Protein 3TVA (pdb70)

CATH classification: 3.20.20.150

Organism: Planctopirus limnophila (strain ATCC 43296 / DSM 3776 / IFAM 1008 / Mu 290) (NCBI:txid521674)

Nearest PDB structures (foldseek):
  3tva-assembly1_A  TM=1.004E+00  e=5.863E-58  Planctopirus limnophila DSM 3776
  3tva-assembly2_B  TM=9.763E-01  e=8.545E-51  Planctopirus limnophila DSM 3776
  5hmq-assembly1_C  TM=7.132E-01  e=3.255E-12  Pseudomonas putida KT2440
  5hmq-assembly3_D  TM=6.972E-01  e=6.601E-12  Pseudomonas putida KT2440
  3dx5-assembly1_A  TM=7.012E-01  e=5.531E-12  Bacillus anthracis

Foldseek 3Di:
DFAQAEAEEECPDDQGHHVVLRLVLPGQEYEYEAHDPVCLDLVNLLVVLVVCVVSNHYHAEYEYFDPQQDVPWLVSNQQTFALQHDVCNVVRLVCLSSLVSCLSNVHQEYEYARHDQDDCVDPSNVVSLVSVLVSQVSNVVSNHAYAHEDALDQLVVVVVSCVSNDDPRYAHAQEQQSCQQLRDQRLVSCVSRVVRHDHYEQWAWAHDPPVCHNPGTTGTDQGPPYDNDLSNVLSCVVSPRGDYHYYYDGDSVCVPVRSVSVSVVCVVVVVSCCVRVVD/DPAFAQAEEEAELVGPATDDLVLCLVVPRAEYEYEQHDPVQQDLVSLVVSLVSQVVSNYYHAEYEADDPQQDVPWLVSNQQGFALLHPVCNVVSLVSLSSLVSCLSNVHQEYEGARHDQDQPPDPSNVVSLVSVLVSQVSNVVSNHAYAHEDALDQLVRVVVSCVSSPDPRYAHAYEQQSCFQLRDQRLVSCVSRVVRHDHYEQWAWEHDPPVCHNPGTTGTDQGPPYDNDLSNVLSCVVSPRRDYHYYDDSSVSVVVVCVVVVVSCCVRVVD

Secondary structure (DSSP, 8-state):
--S-EEEEEESSSSSSBPHHHHHHTT-SEEEEEPPPGGG-SHHHHHHHHHHHHHTT-EEEEEE---TT---SSHHHHHHHSSS-STTTHHHHHH--HHHHHHHHHT-SEEEE----PPPTTSHHHHHHHHHHHHHHHHHHTTT-EEEEEP-SS-HHHHHHHHHHH--TTEEEEE-TT---S--S-HHHHHHHHGGGEEEEEE-EEEPPPGGGBTTB--EEESTTSSS---HHHHHHHHTT--S-EEE----TTSHHHHHHHHHHHHHHHHHHHHHHT--/-PPSS-EEEEE-SSS-SS--HHHHHHTT--EEEEPPPPGGG-SHHHHHHHHHHHHHTT-EEEEEE---TT---SSHHHHHHHSSS-STTTHHHHHH--HHHHHHHHHT-SEEEE----PPPTTSHHHHHHHHHHHHHHHHHHHTT-EEEEEP-SS-HHHHHHHHHHH--TTEEEEE-TT---S--S-HHHHHHHHGGGEEEEEE-EEEPPPGGGTTTS--EEE-TTSSS---HHHHHHHHHT--S-EEE----HHHHHHHHHHHHHHHHHH--

Structure (mmCIF, N/CA/C/O backbone):
data_3TVA
#
_entry.id   3TVA
#
_cell.length_a   105.324
_cell.length_b   105.324
_cell.length_c   178.936
_cell.angle_alpha   90.00
_cell.angle_beta   90.00
_cell.angle_gamma   90.00
#
_symmetry.space_group_name_H-M   'P 41 2 2'
#
loop_
_entity.id
_entity.type
_entity.pdbx_description
1 polymer 'Xylose isomerase domain protein TIM barrel'
2 non-polymer 'MAGNESIUM ION'
3 non-polymer GLYCEROL
4 non-polymer 'CHLORIDE ION'
5 water water
#
loop_
_atom_site.group_PDB
_atom_site.id
_atom_site.type_symbol
_atom_site.label_atom_id
_atom_site.label_alt_id
_atom_site.label_comp_id
_atom_site.label_asym_id
_atom_site.label_entity_id
_atom_site.label_seq_id
_atom_site.pdbx_PDB_ins_code
_atom_site.Cartn_x
_atom_site.Cartn_y
_atom_site.Cartn_z
_atom_site.occupancy
_atom_site.B_iso_or_equiv
_atom_site.auth_seq_id
_atom_site.auth_comp_id
_atom_site.auth_asym_id
_atom_site.auth_atom_id
_atom_site.pdbx_PDB_model_num
ATOM 1 N N . PRO A 1 9 ? 12.536 63.117 -10.861 1.00 54.93 6 PRO A N 1
ATOM 2 C CA . PRO A 1 9 ? 11.163 63.131 -11.385 1.00 52.42 6 PRO A CA 1
ATOM 3 C C . PRO A 1 9 ? 10.803 61.805 -12.037 1.00 42.04 6 PRO A C 1
ATOM 4 O O . PRO A 1 9 ? 11.605 61.240 -12.777 1.00 39.16 6 PRO A O 1
ATOM 8 N N . TYR A 1 10 ? 9.603 61.317 -11.750 1.00 35.41 7 TYR A N 1
ATOM 9 C CA . TYR A 1 10 ? 9.165 60.021 -12.240 1.00 29.33 7 TYR A CA 1
ATOM 10 C C . TYR A 1 10 ? 8.833 60.116 -13.700 1.00 23.06 7 TYR A C 1
ATOM 11 O O . TYR A 1 10 ? 8.355 61.158 -14.166 1.00 25.13 7 TYR A O 1
ATOM 20 N N . TRP A 1 11 ? 9.037 59.011 -14.406 1.00 21.70 8 TRP A N 1
ATOM 21 C CA . TRP A 1 11 ? 8.533 58.864 -15.767 1.00 21.32 8 TRP A CA 1
ATOM 22 C C . TRP A 1 11 ? 8.884 60.028 -16.703 1.00 21.73 8 TRP A C 1
ATOM 23 O O . TRP A 1 11 ? 8.004 60.540 -17.383 1.00 21.48 8 TRP A O 1
ATOM 34 N N . PRO A 1 12 ? 10.169 60.441 -16.753 1.00 21.38 9 PRO A N 1
ATOM 35 C CA . PRO A 1 12 ? 10.471 61.445 -17.784 1.00 24.86 9 PRO A CA 1
ATOM 36 C C . PRO A 1 12 ? 10.157 60.832 -19.142 1.00 23.86 9 PRO A C 1
ATOM 37 O O . PRO A 1 12 ? 10.348 59.635 -19.323 1.00 22.37 9 PRO A O 1
ATOM 41 N N . ILE A 1 13 ? 9.596 61.612 -20.049 1.00 23.09 10 ILE A N 1
ATOM 42 C CA . ILE A 1 13 ? 9.252 61.083 -21.362 1.00 28.87 10 ILE A CA 1
ATOM 43 C C . ILE A 1 13 ? 10.472 61.081 -22.291 1.00 34.99 10 ILE A C 1
ATOM 44 O O . ILE A 1 13 ? 11.372 61.912 -22.158 1.00 39.48 10 ILE A O 1
ATOM 49 N N . GLY A 1 14 ? 10.514 60.134 -23.218 1.00 29.85 11 GLY A N 1
ATOM 50 C CA . GLY A 1 14 ? 11.636 60.050 -24.122 1.00 26.39 11 GLY A CA 1
ATOM 51 C C . GLY A 1 14 ? 11.142 59.611 -25.472 1.00 25.13 11 GLY A C 1
ATOM 52 O O . GLY A 1 14 ? 9.967 59.264 -25.636 1.00 22.16 11 GLY A O 1
ATOM 53 N N . VAL A 1 15 ? 12.017 59.706 -26.464 1.00 23.10 12 VAL A N 1
ATOM 54 C CA . VAL A 1 15 ? 11.713 59.162 -27.774 1.00 19.37 12 VAL A CA 1
ATOM 55 C C . VAL A 1 15 ? 12.886 58.313 -28.229 1.00 22.05 12 VAL A C 1
ATOM 56 O O . VAL A 1 15 ? 14.027 58.508 -27.796 1.00 19.12 12 VAL A O 1
ATOM 60 N N . PHE A 1 16 ? 12.592 57.346 -29.085 1.00 22.50 13 PHE A N 1
ATOM 61 C CA . PHE A 1 16 ? 13.613 56.457 -29.588 1.00 24.04 13 PHE A CA 1
ATOM 62 C C . PHE A 1 16 ? 14.195 57.140 -30.824 1.00 24.65 13 PHE A C 1
ATOM 63 O O . PHE A 1 16 ? 13.467 57.472 -31.748 1.00 28.58 13 PHE A O 1
ATOM 71 N N A THR A 1 17 ? 15.505 57.352 -30.829 0.64 25.47 14 THR A N 1
ATOM 72 N N B THR A 1 17 ? 15.516 57.321 -30.823 0.36 25.65 14 THR A N 1
ATOM 73 C CA A THR A 1 17 ? 16.153 58.119 -31.884 0.64 28.31 14 THR A CA 1
ATOM 74 C CA B THR A 1 17 ? 16.227 58.176 -31.779 0.36 28.56 14 THR A CA 1
ATOM 75 C C A THR A 1 17 ? 17.212 57.311 -32.616 0.64 30.13 14 THR A C 1
ATOM 76 C C B THR A 1 17 ? 17.332 57.413 -32.537 0.36 29.55 14 THR A C 1
ATOM 77 O O A THR A 1 17 ? 17.606 56.231 -32.170 0.64 26.28 14 THR A O 1
ATOM 78 O O B THR A 1 17 ? 17.884 56.445 -32.020 0.36 27.99 14 THR A O 1
ATOM 85 N N . SER A 1 18 ? 17.628 57.830 -33.769 1.00 32.26 15 SER A N 1
ATOM 86 C CA . SER A 1 18 ? 18.712 57.244 -34.556 1.00 36.62 15 SER A CA 1
ATOM 87 C C . SER A 1 18 ? 19.694 58.346 -34.914 1.00 34.97 15 SER A C 1
ATOM 88 O O . SER A 1 18 ? 19.269 59.459 -35.205 1.00 40.63 15 SER A O 1
ATOM 91 N N . VAL A 1 19 ? 20.995 58.074 -34.838 1.00 34.92 16 VAL A N 1
ATOM 92 C CA . VAL A 1 19 ? 21.985 58.950 -35.482 1.00 38.66 16 VAL A CA 1
ATOM 93 C C . VAL A 1 19 ? 22.000 58.785 -37.010 1.00 44.61 16 VAL A C 1
ATOM 94 O O . VAL A 1 19 ? 21.828 59.747 -37.766 1.00 47.43 16 VAL A O 1
ATOM 98 N N . ASP A 1 20 ? 22.224 57.551 -37.451 1.00 46.40 17 ASP A N 1
ATOM 99 C CA . ASP A 1 20 ? 22.047 57.161 -38.850 1.00 53.70 17 ASP A CA 1
ATOM 100 C C . ASP A 1 20 ? 21.241 55.855 -38.966 1.00 56.81 17 ASP A C 1
ATOM 101 O O . ASP A 1 20 ? 20.108 55.854 -39.455 1.00 61.87 17 ASP A O 1
ATOM 106 N N . ALA A 1 21 ? 21.827 54.753 -38.496 1.00 51.28 18 ALA A N 1
ATOM 107 C CA . ALA A 1 21 ? 21.199 53.435 -38.584 1.00 45.61 18 ALA A CA 1
ATOM 108 C C . ALA A 1 21 ? 19.948 53.357 -37.721 1.00 37.09 18 ALA A C 1
ATOM 109 O O . ALA A 1 21 ? 19.823 54.090 -36.745 1.00 31.64 18 ALA A O 1
ATOM 111 N N . GLY A 1 22 ? 19.028 52.462 -38.073 1.00 37.09 19 GLY A N 1
ATOM 112 C CA . GLY A 1 22 ? 17.824 52.260 -37.278 1.00 34.15 19 GLY A CA 1
ATOM 113 C C . GLY A 1 22 ? 16.616 53.075 -37.729 1.00 34.00 19 GLY A C 1
ATOM 114 O O . GLY A 1 22 ? 16.695 53.878 -38.667 1.00 33.57 19 GLY A O 1
ATOM 115 N N . LEU A 1 23 ? 15.488 52.830 -37.065 1.00 33.97 20 LEU A N 1
ATOM 116 C CA . LEU A 1 23 ? 14.190 53.446 -37.386 1.00 37.34 20 LEU A CA 1
ATOM 117 C C . LEU A 1 23 ? 13.749 54.680 -36.548 1.00 42.03 20 LEU A C 1
ATOM 118 O O . LEU A 1 23 ? 12.604 55.143 -36.679 1.00 34.69 20 LEU A O 1
ATOM 123 N N . GLY A 1 24 ? 14.611 55.167 -35.651 1.00 41.43 21 GLY A N 1
ATOM 124 C CA . GLY A 1 24 ? 14.261 56.305 -34.801 1.00 39.19 21 GLY A CA 1
ATOM 125 C C . GLY A 1 24 ? 14.284 57.670 -35.491 1.00 36.55 21 GLY A C 1
ATOM 126 O O . GLY A 1 24 ? 14.867 57.817 -36.565 1.00 33.38 21 GLY A O 1
ATOM 127 N N . VAL A 1 25 ? 13.652 58.674 -34.882 1.00 33.78 22 VAL A N 1
ATOM 128 C CA . VAL A 1 25 ? 13.740 60.039 -35.403 1.00 36.46 22 VAL A CA 1
ATOM 129 C C . VAL A 1 25 ? 15.116 60.590 -35.098 1.00 38.44 22 VAL A C 1
ATOM 130 O O . VAL A 1 25 ? 15.796 60.094 -34.209 1.00 34.10 22 VAL A O 1
ATOM 134 N N . HIS A 1 26 ? 15.545 61.606 -35.834 1.00 42.03 23 HIS A N 1
ATOM 135 C CA . HIS A 1 26 ? 16.826 62.229 -35.522 1.00 43.70 23 HIS A CA 1
ATOM 136 C C . HIS A 1 26 ? 16.732 63.036 -34.225 1.00 41.22 23 HIS A C 1
ATOM 137 O O . HIS A 1 26 ? 15.637 63.392 -33.783 1.00 37.56 23 HIS A O 1
ATOM 144 N N . LEU A 1 27 ? 17.887 63.284 -33.610 1.00 43.13 24 LEU A N 1
ATOM 145 C CA . LEU A 1 27 ? 17.973 63.968 -32.318 1.00 42.43 24 LEU A CA 1
ATOM 146 C C . LEU A 1 27 ? 17.349 65.365 -32.356 1.00 37.86 24 LEU A C 1
ATOM 147 O O . LEU A 1 27 ? 16.771 65.838 -31.375 1.00 36.29 24 LEU A O 1
ATOM 152 N N . GLU A 1 28 ? 17.453 66.011 -33.504 1.00 35.55 25 GLU A N 1
ATOM 153 C CA . GLU A 1 28 ? 16.900 67.347 -33.684 1.00 39.10 25 GLU A CA 1
ATOM 154 C C . GLU A 1 28 ? 15.385 67.371 -33.443 1.00 37.80 25 GLU A C 1
ATOM 155 O O . GLU A 1 28 ? 14.826 68.369 -32.977 1.00 34.63 25 GLU A O 1
ATOM 161 N N . VAL A 1 29 ? 14.731 66.253 -33.736 1.00 36.69 26 VAL A N 1
ATOM 162 C CA . VAL A 1 29 ? 13.292 66.132 -33.525 1.00 38.05 26 VAL A CA 1
ATOM 163 C C . VAL A 1 29 ? 12.991 66.004 -32.021 1.00 36.70 26 VAL A C 1
ATOM 164 O O . VAL A 1 29 ? 12.075 66.650 -31.496 1.00 37.64 26 VAL A O 1
ATOM 168 N N . ALA A 1 30 ? 13.777 65.186 -31.329 1.00 31.05 27 ALA A N 1
ATOM 169 C CA . ALA A 1 30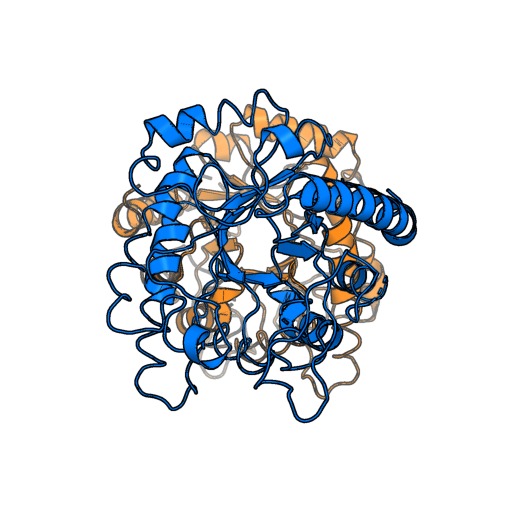 ? 13.662 65.069 -29.871 1.00 31.71 27 ALA A CA 1
ATOM 170 C C . ALA A 1 30 ? 13.805 66.442 -29.209 1.00 34.39 27 ALA A C 1
ATOM 171 O O . ALA A 1 30 ? 13.111 66.750 -28.241 1.00 32.08 27 ALA A O 1
ATOM 173 N N . GLN A 1 31 ? 14.697 67.265 -29.764 1.00 37.98 28 GLN A N 1
ATOM 174 C CA . GLN A 1 31 ? 14.943 68.621 -29.286 1.00 43.31 28 GLN A CA 1
ATOM 175 C C . GLN A 1 31 ? 13.739 69.533 -29.450 1.00 43.71 28 GLN A C 1
ATOM 176 O O . GLN A 1 31 ? 13.355 70.245 -28.509 1.00 45.28 28 GLN A O 1
ATOM 182 N N A ASP A 1 32 ? 13.177 69.520 -30.658 0.53 44.76 29 ASP A N 1
ATOM 183 N N B ASP A 1 32 ? 13.146 69.534 -30.643 0.47 44.83 29 ASP A N 1
ATOM 184 C CA A ASP A 1 32 ? 11.982 70.291 -30.985 0.53 47.49 29 ASP A CA 1
ATOM 185 C CA B ASP A 1 32 ? 11.969 70.364 -30.900 0.47 47.45 29 ASP A CA 1
ATOM 186 C C A ASP A 1 32 ? 10.847 69.960 -30.009 0.53 46.22 29 ASP A C 1
ATOM 187 C C B ASP A 1 32 ? 10.819 69.970 -29.977 0.47 46.22 29 ASP A C 1
ATOM 188 O O A ASP A 1 32 ? 10.169 70.850 -29.507 0.53 47.79 29 ASP A O 1
ATOM 189 O O B ASP A 1 32 ? 10.094 70.827 -29.482 0.47 47.80 29 ASP A O 1
ATOM 198 N N . LEU A 1 33 ? 10.665 68.671 -29.736 1.00 45.12 30 LEU A N 1
ATOM 199 C CA . LEU A 1 33 ? 9.623 68.194 -28.815 1.00 45.61 30 LEU A CA 1
ATOM 200 C C . LEU A 1 33 ? 9.963 68.443 -27.338 1.00 41.03 30 LEU A C 1
ATOM 201 O O . LEU A 1 33 ? 9.111 68.289 -26.464 1.00 36.14 30 LEU A O 1
ATOM 206 N N . LYS A 1 34 ? 11.218 68.805 -27.079 1.00 41.53 31 LYS A N 1
ATOM 207 C CA . LYS A 1 34 ? 11.689 69.156 -25.740 1.00 42.54 31 LYS A CA 1
ATOM 208 C C . LYS A 1 34 ? 11.682 68.010 -24.729 1.00 38.64 31 LYS A C 1
ATOM 209 O O . LYS A 1 34 ? 11.620 68.252 -23.522 1.00 37.33 31 LYS A O 1
ATOM 215 N N . VAL A 1 35 ? 11.772 66.771 -25.210 1.00 34.27 32 VAL A N 1
ATOM 216 C CA . VAL A 1 35 ? 11.889 65.629 -24.307 1.00 28.62 32 VAL A CA 1
ATOM 217 C C . VAL A 1 35 ? 13.266 65.618 -23.650 1.00 27.38 32 VAL A C 1
ATOM 218 O O . VAL A 1 35 ? 14.262 65.949 -24.289 1.00 28.29 32 VAL A O 1
ATOM 222 N N . PRO A 1 36 ? 13.313 65.311 -22.344 1.00 26.35 33 PRO A N 1
ATOM 223 C CA . PRO A 1 36 ? 14.554 65.238 -21.561 1.00 27.38 33 PRO A CA 1
ATOM 224 C C . PRO A 1 36 ? 15.462 64.019 -21.838 1.00 26.23 33 PRO A C 1
ATOM 225 O O . PRO A 1 36 ? 16.648 64.076 -21.513 1.00 23.49 33 PRO A O 1
ATOM 229 N N . THR A 1 37 ? 14.912 62.926 -22.361 1.00 23.03 34 THR A N 1
ATOM 230 C CA . THR A 1 37 ? 15.676 61.681 -22.488 1.00 24.70 34 THR A CA 1
ATOM 231 C C . THR A 1 37 ? 15.415 61.020 -23.829 1.00 23.79 34 THR A C 1
ATOM 232 O O . THR A 1 37 ? 14.371 61.238 -24.439 1.00 20.33 34 THR A O 1
ATOM 236 N N . VAL A 1 38 ? 16.374 60.219 -24.284 1.00 20.88 35 VAL A N 1
ATOM 237 C CA . VAL A 1 38 ? 16.182 59.406 -25.475 1.00 16.38 35 VAL A CA 1
ATOM 238 C C . VAL A 1 38 ? 16.830 58.038 -25.288 1.00 17.36 35 VAL A C 1
ATOM 239 O O . VAL A 1 38 ? 17.746 57.868 -24.483 1.00 21.21 35 VAL A O 1
ATOM 243 N N . GLN A 1 39 ? 16.348 57.070 -26.054 1.00 16.59 36 GLN A N 1
ATOM 244 C CA . GLN A 1 39 ? 17.111 55.870 -26.340 1.00 19.20 36 GLN A CA 1
ATOM 245 C C . GLN A 1 39 ? 17.608 56.046 -27.760 1.00 21.53 36 GLN A C 1
ATOM 246 O O . GLN A 1 39 ? 16.975 56.713 -28.567 1.00 23.94 36 GLN A O 1
ATOM 252 N N . VAL A 1 40 ? 18.767 55.485 -28.057 1.00 16.19 37 VAL A N 1
ATOM 253 C CA . VAL A 1 40 ? 19.388 55.722 -29.346 1.00 20.26 37 VAL A CA 1
ATOM 254 C C . VAL A 1 40 ? 19.752 54.413 -30.025 1.00 25.23 37 VAL A C 1
ATOM 255 O O . VAL A 1 40 ? 20.396 53.548 -29.420 1.00 23.00 37 VAL A O 1
ATOM 259 N N . HIS A 1 41 ? 19.369 54.269 -31.286 1.00 20.12 38 HIS A N 1
ATOM 260 C CA . HIS A 1 41 ? 19.897 53.171 -32.061 1.00 21.23 38 HIS A CA 1
ATOM 261 C C . HIS A 1 41 ? 21.390 53.432 -32.326 1.00 23.41 38 HIS A C 1
ATOM 262 O O . HIS A 1 41 ? 21.769 54.527 -32.727 1.00 26.39 38 HIS A O 1
ATOM 269 N N . ALA A 1 42 ? 22.238 52.438 -32.084 1.00 23.17 39 ALA A N 1
ATOM 270 C CA . ALA A 1 42 ? 23.678 52.625 -32.273 1.00 22.78 39 ALA A CA 1
ATOM 271 C C . ALA A 1 42 ? 23.986 52.985 -33.723 1.00 18.90 39 ALA A C 1
ATOM 272 O O . ALA A 1 42 ? 23.357 52.480 -34.644 1.00 18.81 39 ALA A O 1
ATOM 274 N N . PRO A 1 43 ? 24.958 53.872 -33.919 1.00 20.67 40 PRO A N 1
ATOM 275 C CA . PRO A 1 43 ? 25.337 54.306 -35.264 1.00 22.97 40 PRO A CA 1
ATOM 276 C C . PRO A 1 43 ? 25.970 53.174 -36.049 1.00 21.78 40 PRO A C 1
ATOM 277 O O . PRO A 1 43 ? 26.324 52.132 -35.475 1.00 21.41 40 PRO A O 1
ATOM 281 N N . HIS A 1 44 ? 26.069 53.370 -37.359 1.00 23.18 41 HIS A N 1
ATOM 282 C CA . HIS A 1 44 ? 26.772 52.443 -38.239 1.00 29.17 41 HIS A CA 1
ATOM 283 C C . HIS A 1 44 ? 28.225 52.267 -37.798 1.00 28.25 41 HIS A C 1
ATOM 284 O O . HIS A 1 44 ? 28.777 53.139 -37.137 1.00 24.10 41 HIS A O 1
ATOM 291 N N . PRO A 1 45 ? 28.837 51.121 -38.139 1.00 34.87 42 PRO A N 1
ATOM 292 C CA . PRO A 1 45 ? 30.205 50.794 -37.715 1.00 35.67 42 PRO A CA 1
ATOM 293 C C . PRO A 1 45 ? 31.236 51.906 -37.936 1.00 35.77 42 PRO A C 1
ATOM 294 O O . PRO A 1 45 ? 32.059 52.152 -37.054 1.00 38.57 42 PRO A O 1
ATOM 298 N N A HIS A 1 46 ? 31.173 52.581 -39.080 0.54 35.99 43 HIS A N 1
ATOM 299 N N B HIS A 1 46 ? 31.184 52.580 -39.081 0.46 36.24 43 HIS A N 1
ATOM 300 C CA A HIS A 1 46 ? 32.160 53.606 -39.415 0.54 40.60 43 HIS A CA 1
ATOM 301 C CA B HIS A 1 46 ? 32.182 53.604 -39.392 0.46 39.85 43 HIS A CA 1
ATOM 302 C C A HIS A 1 46 ? 31.989 54.892 -38.604 0.54 38.58 43 HIS A C 1
ATOM 303 C C B HIS A 1 46 ? 32.003 54.882 -38.572 0.46 38.53 43 HIS A C 1
ATOM 304 O O A HIS A 1 46 ? 32.903 55.708 -38.522 0.54 40.31 43 HIS A O 1
ATOM 305 O O B HIS A 1 46 ? 32.926 55.682 -38.447 0.46 40.25 43 HIS A O 1
ATOM 318 N N . THR A 1 47 ? 30.804 55.075 -38.035 1.00 33.52 44 THR A N 1
ATOM 319 C CA . THR A 1 47 ? 30.503 56.220 -37.162 1.00 32.63 44 THR A CA 1
ATOM 320 C C . THR A 1 47 ? 30.598 55.928 -35.661 1.00 35.00 44 THR A C 1
ATOM 321 O O . THR A 1 47 ? 30.030 56.640 -34.838 1.00 36.94 44 THR A O 1
ATOM 325 N N . ARG A 1 48 ? 31.141 54.763 -35.344 1.00 30.26 45 ARG A N 1
ATOM 326 C CA . ARG A 1 48 ? 31.172 54.224 -33.990 1.00 28.20 45 ARG A CA 1
ATOM 327 C C . ARG A 1 48 ? 32.430 54.462 -33.136 1.00 29.69 45 ARG A C 1
ATOM 328 O O . ARG A 1 48 ? 32.578 53.838 -32.084 1.00 29.23 45 ARG A O 1
ATOM 336 N N . THR A 1 49 ? 33.380 55.268 -33.597 1.00 28.54 46 THR A N 1
ATOM 337 C CA . THR A 1 49 ? 34.632 55.400 -32.853 1.00 26.19 46 THR A CA 1
ATOM 338 C C . THR A 1 49 ? 34.491 56.243 -31.586 1.00 23.48 46 THR A C 1
ATOM 339 O O . THR A 1 49 ? 33.461 56.867 -31.353 1.00 20.07 46 THR A O 1
ATOM 343 N N . ARG A 1 50 ? 35.570 56.324 -30.816 1.00 20.11 47 ARG A N 1
ATOM 344 C CA . ARG A 1 50 ? 35.586 57.129 -29.613 1.00 26.91 47 ARG A CA 1
ATOM 345 C C . ARG A 1 50 ? 35.368 58.616 -29.931 1.00 23.62 47 ARG A C 1
ATOM 346 O O . ARG A 1 50 ? 34.690 59.323 -29.196 1.00 20.83 47 ARG A O 1
ATOM 354 N N . GLU A 1 51 ? 35.938 59.069 -31.041 1.00 21.46 48 GLU A N 1
ATOM 355 C CA . GLU A 1 51 ? 35.819 60.467 -31.443 1.00 28.69 48 GLU A CA 1
ATOM 356 C C . GLU A 1 51 ? 34.369 60.800 -31.809 1.00 25.50 48 GLU A C 1
ATOM 357 O O . GLU A 1 51 ? 33.888 61.887 -31.489 1.00 25.64 48 GLU A O 1
ATOM 363 N N . HIS A 1 52 ? 33.686 59.866 -32.479 1.00 19.63 49 HIS A N 1
ATOM 364 C CA . HIS A 1 52 ? 32.249 59.993 -32.744 1.00 18.61 49 HIS A CA 1
ATOM 365 C C . HIS A 1 52 ? 31.403 59.955 -31.471 1.00 20.25 49 HIS A C 1
ATOM 366 O O . HIS A 1 52 ? 30.390 60.645 -31.374 1.00 19.19 49 HIS A O 1
ATOM 373 N N . ALA A 1 53 ? 31.804 59.136 -30.504 1.00 18.08 50 ALA A N 1
ATOM 374 C CA . ALA A 1 53 ? 31.032 59.025 -29.277 1.00 21.66 50 ALA A CA 1
ATOM 375 C C . ALA A 1 53 ? 31.112 60.338 -28.522 1.00 22.16 50 ALA A C 1
ATOM 376 O O . ALA A 1 53 ? 30.130 60.794 -27.932 1.00 25.00 50 ALA A O 1
ATOM 378 N N . GLN A 1 54 ? 32.289 60.941 -28.537 1.00 18.43 51 GLN A N 1
ATOM 379 C CA . GLN A 1 54 ? 32.491 62.178 -27.797 1.00 26.03 51 GLN A CA 1
ATOM 380 C C . GLN A 1 54 ? 31.729 63.334 -28.443 1.00 22.44 51 GLN A C 1
ATOM 381 O O . GLN A 1 54 ? 31.179 64.177 -27.746 1.00 20.69 51 GLN A O 1
ATOM 387 N N . ALA A 1 55 ? 31.683 63.357 -29.773 1.00 18.39 52 ALA A N 1
ATOM 388 C CA . ALA A 1 55 ? 30.884 64.354 -30.476 1.00 20.41 52 ALA A CA 1
ATOM 389 C C . ALA A 1 55 ? 29.393 64.158 -30.165 1.00 20.68 52 ALA A C 1
ATOM 390 O O . ALA A 1 55 ? 28.673 65.125 -29.932 1.00 21.15 52 ALA A O 1
ATOM 392 N N . PHE A 1 56 ? 28.934 62.913 -30.153 1.00 17.97 53 PHE A N 1
ATOM 393 C CA . PHE A 1 56 ? 27.514 62.653 -29.907 1.00 20.38 53 PHE A CA 1
ATOM 394 C C . PHE A 1 56 ? 27.102 63.031 -28.468 1.00 21.01 53 PHE A C 1
ATOM 395 O O . PHE A 1 56 ? 26.026 63.610 -28.248 1.00 23.78 53 PHE A O 1
ATOM 403 N N A ARG A 1 57 ? 27.967 62.697 -27.514 0.49 20.31 54 ARG A N 1
ATOM 404 N N B ARG A 1 57 ? 27.944 62.714 -27.491 0.51 20.35 54 ARG A N 1
ATOM 405 C CA A ARG A 1 57 ? 27.788 63.082 -26.116 0.49 20.68 54 ARG A CA 1
ATOM 406 C CA B ARG A 1 57 ? 27.659 63.114 -26.111 0.51 19.81 54 ARG A CA 1
ATOM 407 C C A ARG A 1 57 ? 27.686 64.603 -26.006 0.49 19.70 54 ARG A C 1
ATOM 408 C C B ARG A 1 57 ? 27.676 64.640 -25.980 0.51 19.30 54 ARG A C 1
ATOM 409 O O A ARG A 1 57 ? 26.792 65.124 -25.343 0.49 19.92 54 ARG A O 1
ATOM 410 O O B ARG A 1 57 ? 26.846 65.209 -25.277 0.51 20.18 54 ARG A O 1
ATOM 425 N N . ALA A 1 58 ? 28.603 65.306 -26.669 1.00 17.78 55 ALA A N 1
ATOM 426 C CA . ALA A 1 58 ? 28.602 66.776 -26.683 1.00 20.07 55 ALA A CA 1
ATOM 427 C C . ALA A 1 58 ? 27.311 67.366 -27.284 1.00 23.20 55 ALA A C 1
ATOM 428 O O . ALA A 1 58 ? 26.783 68.375 -26.802 1.00 24.55 55 ALA A O 1
ATOM 430 N N . LYS A 1 59 ? 26.798 66.726 -28.329 1.00 23.86 56 LYS A N 1
ATOM 431 C CA . LYS A 1 59 ? 25.566 67.172 -28.977 1.00 24.42 56 LYS A CA 1
ATOM 432 C C . LYS A 1 59 ? 24.347 66.996 -28.046 1.00 22.39 56 LYS A C 1
ATOM 433 O O . LYS A 1 59 ? 23.518 67.903 -27.913 1.00 22.10 56 LYS A O 1
ATOM 439 N N . CYS A 1 60 ? 24.239 65.831 -27.405 1.00 18.02 57 CYS A N 1
ATOM 440 C CA . CYS A 1 60 ? 23.166 65.591 -26.438 1.00 18.17 57 CYS A CA 1
ATOM 441 C C . CYS A 1 60 ? 23.259 66.535 -25.239 1.00 25.25 57 CYS A C 1
ATOM 442 O O . CYS A 1 60 ? 22.245 67.015 -24.750 1.00 30.15 57 CYS A O 1
ATOM 445 N N A ASP A 1 61 ? 24.481 66.795 -24.781 0.46 23.48 58 ASP A N 1
ATOM 446 N N B ASP A 1 61 ? 24.474 66.781 -24.761 0.54 23.27 58 ASP A N 1
ATOM 447 C CA A ASP A 1 61 ? 24.726 67.706 -23.666 0.46 26.93 58 ASP A CA 1
ATOM 448 C CA B ASP A 1 61 ? 24.672 67.701 -23.651 0.54 26.67 58 ASP A CA 1
ATOM 449 C C A ASP A 1 61 ? 24.216 69.113 -23.990 0.46 30.97 58 ASP A C 1
ATOM 450 C C B ASP A 1 61 ? 24.145 69.095 -24.016 0.54 31.09 58 ASP A C 1
ATOM 451 O O A ASP A 1 61 ? 23.533 69.742 -23.179 0.46 32.80 58 ASP A O 1
ATOM 452 O O B ASP A 1 61 ? 23.373 69.692 -23.262 0.54 32.46 58 ASP A O 1
ATOM 461 N N . ALA A 1 62 ? 24.543 69.598 -25.183 1.00 29.83 59 ALA A N 1
ATOM 462 C CA . ALA A 1 62 ? 24.107 70.929 -25.622 1.00 32.76 59 ALA A CA 1
ATOM 463 C C . ALA A 1 62 ? 22.590 70.986 -25.777 1.00 32.93 59 ALA A C 1
ATOM 464 O O . ALA A 1 62 ? 21.979 72.037 -25.593 1.00 36.11 59 ALA A O 1
ATOM 466 N N . ALA A 1 63 ? 21.988 69.848 -26.107 1.00 27.45 60 ALA A N 1
ATOM 467 C CA . ALA A 1 63 ? 20.542 69.788 -26.305 1.00 32.11 60 ALA A CA 1
ATOM 468 C C . ALA A 1 63 ? 19.748 69.572 -25.001 1.00 30.57 60 ALA A C 1
ATOM 469 O O . ALA A 1 63 ? 18.522 69.580 -25.016 1.00 35.83 60 ALA A O 1
ATOM 471 N N . GLY A 1 64 ? 20.439 69.375 -23.883 1.00 27.67 61 GLY A N 1
ATOM 472 C CA . GLY A 1 64 ? 19.769 69.050 -22.631 1.00 27.49 61 GLY A CA 1
ATOM 473 C C . GLY A 1 64 ? 19.154 67.650 -22.606 1.00 31.05 61 GLY A C 1
ATOM 474 O O . GLY A 1 64 ? 18.140 67.414 -21.948 1.00 32.56 61 GLY A O 1
ATOM 475 N N . ILE A 1 65 ? 19.765 66.708 -23.315 1.00 22.96 62 ILE A N 1
ATOM 476 C CA . ILE A 1 65 ? 19.171 65.387 -23.447 1.00 25.18 62 ILE A CA 1
ATOM 477 C C . ILE A 1 65 ? 20.047 64.290 -22.854 1.00 27.66 62 ILE A C 1
ATOM 478 O O . ILE A 1 65 ? 21.241 64.191 -23.168 1.00 25.18 62 ILE A O 1
ATOM 483 N N . GLN A 1 66 ? 19.431 63.448 -22.028 1.00 24.46 63 GLN A N 1
ATOM 484 C CA . GLN A 1 66 ? 20.110 62.295 -21.444 1.00 25.00 63 GLN A CA 1
ATOM 485 C C . GLN A 1 66 ? 19.840 61.016 -22.251 1.00 23.11 63 GLN A C 1
ATOM 486 O O . GLN A 1 66 ? 18.695 60.708 -22.574 1.00 24.72 63 GLN A O 1
ATOM 492 N N . VAL A 1 67 ? 20.899 60.271 -22.562 1.00 17.12 64 VAL A N 1
ATOM 493 C CA . VAL A 1 67 ? 20.791 59.024 -23.317 1.00 16.52 64 VAL A CA 1
ATOM 494 C C . VAL A 1 67 ? 20.704 57.855 -22.345 1.00 18.85 64 VAL A C 1
ATOM 495 O O . VAL A 1 67 ? 21.627 57.619 -21.580 1.00 19.37 64 VAL A O 1
ATOM 499 N N . THR A 1 68 ? 19.541 57.216 -22.296 1.00 21.31 65 THR A N 1
ATOM 500 C CA . THR A 1 68 ? 19.268 56.122 -21.365 1.00 20.76 65 THR A CA 1
ATOM 501 C C . THR A 1 68 ? 19.671 54.701 -21.798 1.00 21.62 65 THR A C 1
ATOM 502 O O . THR A 1 68 ? 20.080 53.896 -20.980 1.00 18.92 65 THR A O 1
ATOM 506 N N . VAL A 1 69 ? 19.509 54.390 -23.079 1.00 19.42 66 VAL A N 1
ATOM 507 C CA . VAL A 1 69 ? 19.869 53.081 -23.608 1.00 16.26 66 VAL A CA 1
ATOM 508 C C . VAL A 1 69 ? 20.374 53.256 -25.039 1.00 18.17 66 VAL A C 1
ATOM 509 O O . VAL A 1 69 ? 19.848 54.076 -25.798 1.00 18.32 66 VAL A O 1
ATOM 513 N N . ILE A 1 70 ? 21.400 52.494 -25.411 1.00 16.59 67 ILE A N 1
ATOM 514 C CA . ILE A 1 70 ? 21.819 52.437 -26.806 1.00 15.91 67 ILE A CA 1
ATOM 515 C C . ILE A 1 70 ? 21.521 51.051 -27.389 1.00 15.49 67 ILE A C 1
ATOM 516 O O . ILE A 1 70 ? 21.975 50.042 -26.864 1.00 16.55 67 ILE A O 1
ATOM 521 N N . PHE A 1 71 ? 20.747 51.005 -28.467 1.00 15.09 68 PHE A N 1
ATOM 522 C CA . PHE A 1 71 ? 20.239 49.740 -28.994 1.00 19.26 68 PHE A CA 1
ATOM 523 C C . PHE A 1 71 ? 21.093 49.186 -30.121 1.00 22.94 68 PHE A C 1
ATOM 524 O O . PHE A 1 71 ? 21.511 49.921 -31.006 1.00 27.56 68 PHE A O 1
ATOM 532 N N . GLY A 1 72 ? 21.355 47.886 -30.087 1.00 22.25 69 GLY A N 1
ATOM 533 C CA . GLY A 1 72 ? 22.000 47.234 -31.210 1.00 21.91 69 GLY A CA 1
ATOM 534 C C . GLY A 1 72 ? 21.042 46.961 -32.357 1.00 27.95 69 GLY A C 1
ATOM 535 O O . GLY A 1 72 ? 19.839 46.819 -32.167 1.00 30.65 69 GLY A O 1
ATOM 536 N N . GLY A 1 73 ? 21.592 46.899 -33.558 1.00 33.15 70 GLY A N 1
ATOM 537 C CA . GLY A 1 73 ? 20.872 46.486 -34.751 1.00 29.08 70 GLY A CA 1
ATOM 538 C C . GLY A 1 73 ? 21.979 46.155 -35.731 1.00 28.82 70 GLY A C 1
ATOM 539 O O . GLY A 1 73 ? 23.081 46.699 -35.614 1.00 27.55 70 GLY A O 1
ATOM 540 N N . PHE A 1 74 ? 21.711 45.283 -36.697 1.00 26.48 71 PHE A N 1
ATOM 541 C CA . PHE A 1 74 ? 22.800 44.708 -37.475 1.00 25.61 71 PHE A CA 1
ATOM 542 C C . PHE A 1 74 ? 22.417 44.557 -38.925 1.00 26.29 71 PHE A C 1
ATOM 543 O O . PHE A 1 74 ? 21.233 44.467 -39.255 1.00 23.87 71 PHE A O 1
ATOM 551 N N A ASP A 1 75 ? 23.420 44.535 -39.793 0.56 29.26 72 ASP A N 1
ATOM 552 N N B ASP A 1 75 ? 23.428 44.521 -39.789 0.44 29.23 72 ASP A N 1
ATOM 553 C CA A ASP A 1 75 ? 23.198 44.290 -41.211 0.56 30.89 72 ASP A CA 1
ATOM 554 C CA B ASP A 1 75 ? 23.237 44.254 -41.213 0.44 31.49 72 ASP A CA 1
ATOM 555 C C A ASP A 1 75 ? 22.670 42.872 -41.409 0.56 28.75 72 ASP A C 1
ATOM 556 C C B ASP A 1 75 ? 22.660 42.857 -41.398 0.44 28.83 72 ASP A C 1
ATOM 557 O O A ASP A 1 75 ? 23.055 41.942 -40.685 0.56 28.66 72 ASP A O 1
ATOM 558 O O B ASP A 1 75 ? 23.009 41.924 -40.663 0.44 28.49 72 ASP A O 1
ATOM 567 N N . GLY A 1 76 ? 21.767 42.721 -42.370 1.00 26.43 73 GLY A N 1
ATOM 568 C CA . GLY A 1 76 ? 21.189 41.431 -42.699 1.00 28.35 73 GLY A CA 1
ATOM 569 C C . GLY A 1 76 ? 19.979 41.061 -41.857 1.00 29.24 73 GLY A C 1
ATOM 570 O O . GLY A 1 76 ? 19.435 39.973 -42.003 1.00 29.93 73 GLY A O 1
ATOM 571 N N . GLU A 1 77 ? 19.558 41.952 -40.966 1.00 24.82 74 GLU A N 1
ATOM 572 C CA . GLU A 1 77 ? 18.355 41.689 -40.176 1.00 25.63 74 GLU A CA 1
ATOM 573 C C . GLU A 1 77 ? 17.114 42.073 -40.975 1.00 30.13 74 GLU A C 1
ATOM 574 O O . GLU A 1 77 ? 17.019 43.187 -41.492 1.00 29.28 74 GLU A O 1
ATOM 580 N N . SER A 1 78 ? 16.165 41.152 -41.094 1.00 26.19 75 SER A N 1
ATOM 581 C CA . SER A 1 78 ? 14.927 41.494 -41.778 1.00 27.58 75 SER A CA 1
ATOM 582 C C . SER A 1 78 ? 13.680 41.097 -40.998 1.00 26.60 75 SER A C 1
ATOM 583 O O . SER A 1 78 ? 13.524 39.949 -40.588 1.00 26.20 75 SER A O 1
ATOM 586 N N . TYR A 1 79 ? 12.802 42.075 -40.816 1.00 27.42 76 TYR A N 1
ATOM 587 C CA . TYR A 1 79 ? 11.499 41.925 -40.163 1.00 28.68 76 TYR A CA 1
ATOM 588 C C . TYR A 1 79 ? 10.334 41.655 -41.141 1.00 30.58 76 TYR A C 1
ATOM 589 O O . TYR A 1 79 ? 9.166 41.825 -40.773 1.00 28.65 76 TYR A O 1
ATOM 598 N N . ALA A 1 80 ? 10.657 41.375 -42.406 1.00 28.00 77 ALA A N 1
ATOM 599 C CA . ALA A 1 80 ? 9.651 41.282 -43.475 1.00 28.40 77 ALA A CA 1
ATOM 600 C C . ALA A 1 80 ? 8.435 40.453 -43.099 1.00 29.86 77 ALA A C 1
ATOM 601 O O . ALA A 1 80 ? 7.306 40.824 -43.405 1.00 30.55 77 ALA A O 1
ATOM 603 N N . ASP A 1 81 ? 8.664 39.319 -42.454 1.00 26.05 78 ASP A N 1
ATOM 604 C CA . ASP A 1 81 ? 7.557 38.554 -41.909 1.00 28.15 78 ASP A CA 1
ATOM 605 C C . ASP A 1 81 ? 8.053 37.797 -40.689 1.00 27.50 78 ASP A C 1
ATOM 606 O O . ASP A 1 81 ? 9.241 37.891 -40.339 1.00 27.17 78 ASP A O 1
ATOM 611 N N . ILE A 1 82 ? 7.161 37.061 -40.032 1.00 26.18 79 ILE A N 1
ATOM 612 C CA . ILE A 1 82 ? 7.539 36.385 -38.786 1.00 22.53 79 ILE A CA 1
ATOM 613 C C . ILE A 1 82 ? 8.637 35.309 -38.979 1.00 27.26 79 ILE A C 1
ATOM 614 O O . ILE A 1 82 ? 9.640 35.333 -38.266 1.00 23.36 79 ILE A O 1
ATOM 619 N N . PRO A 1 83 ? 8.488 34.412 -39.978 1.00 28.52 80 PRO A N 1
ATOM 620 C CA . PRO A 1 83 ? 9.563 33.435 -40.221 1.00 26.84 80 PRO A CA 1
ATOM 621 C C . PRO A 1 83 ? 10.913 34.056 -40.598 1.00 26.96 80 PRO A C 1
ATOM 622 O O . PRO A 1 83 ? 11.949 33.499 -40.247 1.00 25.48 80 PRO A O 1
ATOM 626 N N . THR A 1 84 ? 10.903 35.173 -41.316 1.00 24.47 81 THR A N 1
ATOM 627 C CA . THR A 1 84 ? 12.149 35.803 -41.748 1.00 22.40 81 THR A CA 1
ATOM 628 C C . THR A 1 84 ? 12.843 36.422 -40.546 1.00 25.62 81 THR A C 1
ATOM 629 O O . THR A 1 84 ? 14.080 36.435 -40.455 1.00 23.48 81 THR A O 1
ATOM 633 N N . THR A 1 85 ? 12.035 36.936 -39.620 1.00 23.72 82 THR A N 1
ATOM 634 C CA . THR A 1 85 ? 12.564 37.498 -38.392 1.00 22.92 82 THR A CA 1
ATOM 635 C C . THR A 1 85 ? 13.315 36.415 -37.626 1.00 24.49 82 THR A C 1
ATOM 636 O O . THR A 1 85 ? 14.468 36.616 -37.232 1.00 21.71 82 THR A O 1
ATOM 640 N N . ALA A 1 86 ? 12.671 35.262 -37.436 1.00 20.96 83 ALA A N 1
ATOM 641 C CA . ALA A 1 86 ? 13.302 34.159 -36.709 1.00 23.28 83 ALA A CA 1
ATOM 642 C C . ALA A 1 86 ? 14.593 33.707 -37.394 1.00 26.13 83 ALA A C 1
ATOM 643 O O . ALA A 1 86 ? 15.574 33.351 -36.738 1.00 24.63 83 ALA A O 1
ATOM 645 N N A ARG A 1 87 ? 14.597 33.725 -38.721 0.46 24.84 84 ARG A N 1
ATOM 646 N N B ARG A 1 87 ? 14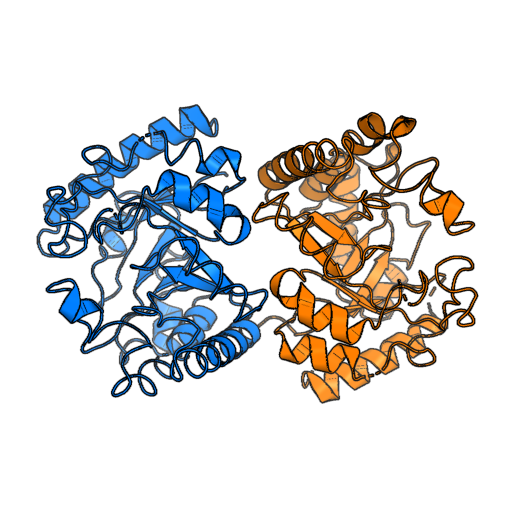.576 33.743 -38.720 0.54 24.72 84 ARG A N 1
ATOM 647 C CA A ARG A 1 87 ? 15.769 33.280 -39.466 0.46 24.94 84 ARG A CA 1
ATOM 648 C CA B ARG A 1 87 ? 15.705 33.303 -39.525 0.54 25.61 84 ARG A CA 1
ATOM 649 C C A ARG A 1 87 ? 16.902 34.314 -39.480 0.46 23.44 84 ARG A C 1
ATOM 650 C C B ARG A 1 87 ? 16.872 34.303 -39.510 0.54 23.73 84 ARG A C 1
ATOM 651 O O A ARG A 1 87 ? 18.072 33.948 -39.453 0.46 24.79 84 ARG A O 1
ATOM 652 O O B ARG A 1 87 ? 18.030 33.903 -39.497 0.54 24.75 84 ARG A O 1
ATOM 667 N N . THR A 1 88 ? 16.563 35.592 -39.617 1.00 21.84 85 THR A N 1
ATOM 668 C CA . THR A 1 88 ? 17.599 36.640 -39.722 1.00 22.49 85 THR A CA 1
ATOM 669 C C . THR A 1 88 ? 17.965 37.580 -38.561 1.00 20.78 85 THR A C 1
ATOM 670 O O . THR A 1 88 ? 18.919 38.353 -38.682 1.00 17.76 85 THR A O 1
ATOM 674 N N . VAL A 1 89 ? 17.239 37.537 -37.452 1.00 18.19 86 VAL A N 1
ATOM 675 C CA . VAL A 1 89 ? 17.351 38.638 -36.495 1.00 16.65 86 VAL A CA 1
ATOM 676 C C . VAL A 1 89 ? 18.062 38.190 -35.233 1.00 14.36 86 VAL A C 1
ATOM 677 O O . VAL A 1 89 ? 17.844 37.077 -34.756 1.00 18.14 86 VAL A O 1
ATOM 681 N N . GLY A 1 90 ? 18.932 39.049 -34.714 1.00 15.03 87 GLY A N 1
ATOM 682 C CA . GLY A 1 90 ? 19.520 38.848 -33.396 1.00 16.70 87 GLY A CA 1
ATOM 683 C C . GLY A 1 90 ? 20.797 38.027 -33.393 1.00 17.97 87 GLY A C 1
ATOM 684 O O . GLY A 1 90 ? 21.455 37.878 -34.424 1.00 19.84 87 GLY A O 1
ATOM 685 N N . LEU A 1 91 ? 21.145 37.494 -32.225 1.00 17.52 88 LEU A N 1
ATOM 686 C CA . LEU A 1 91 ? 22.356 36.692 -32.056 1.00 18.90 88 LEU A CA 1
ATOM 687 C C . LEU A 1 91 ? 22.077 35.241 -32.384 1.00 19.13 88 LEU A C 1
ATOM 688 O O . LEU A 1 91 ? 22.994 34.442 -32.563 1.00 22.60 88 LEU A O 1
ATOM 693 N N . VAL A 1 92 ? 20.801 34.903 -32.483 1.00 19.07 89 VAL A N 1
ATOM 694 C CA . VAL A 1 92 ? 20.405 33.505 -32.681 1.00 19.25 89 VAL A CA 1
ATOM 695 C C . VAL A 1 92 ? 20.876 32.851 -34.007 1.00 18.14 89 VAL A C 1
ATOM 696 O O . VAL A 1 92 ? 21.435 31.749 -33.980 1.00 19.76 89 VAL A O 1
ATOM 700 N N . PRO A 1 93 ? 20.675 33.521 -35.168 1.00 17.74 90 PRO A N 1
ATOM 701 C CA . PRO A 1 93 ? 21.157 32.913 -36.423 1.00 20.26 90 PRO A CA 1
ATOM 702 C C . PRO A 1 93 ? 22.661 32.615 -36.406 1.00 24.38 90 PRO A C 1
ATOM 703 O O . PRO A 1 93 ? 23.467 33.445 -35.973 1.00 20.95 90 PRO A O 1
ATOM 707 N N . LEU A 1 94 ? 23.031 31.436 -36.891 1.00 21.46 91 LEU A N 1
ATOM 708 C CA . LEU A 1 94 ? 24.388 30.944 -36.701 1.00 23.82 91 LEU A CA 1
ATOM 709 C C . LEU A 1 94 ? 25.418 31.631 -37.584 1.00 22.30 91 LEU A C 1
ATOM 710 O O . LEU A 1 94 ? 26.540 31.875 -37.152 1.00 20.10 91 LEU A O 1
ATOM 715 N N . GLU A 1 95 ? 25.045 31.917 -38.829 1.00 19.18 92 GLU A N 1
ATOM 716 C CA . GLU A 1 95 ? 25.971 32.506 -39.788 1.00 21.21 92 GLU A CA 1
ATOM 717 C C . GLU A 1 95 ? 26.526 33.849 -39.296 1.00 19.35 92 GLU A C 1
ATOM 718 O O . GLU A 1 95 ? 27.734 34.121 -39.375 1.00 20.69 92 GLU A O 1
ATOM 724 N N . THR A 1 96 ? 25.638 34.681 -38.778 1.00 16.71 93 THR A N 1
ATOM 725 C CA . THR A 1 96 ? 26.007 36.044 -38.397 1.00 20.02 93 THR A CA 1
ATOM 726 C C . THR A 1 96 ? 26.342 36.193 -36.904 1.00 17.19 93 THR A C 1
ATOM 727 O O . THR A 1 96 ? 26.647 37.285 -36.438 1.00 14.74 93 THR A O 1
ATOM 731 N N . ARG A 1 97 ? 26.288 35.095 -36.156 1.00 17.92 94 ARG A N 1
ATOM 732 C CA . ARG A 1 97 ? 26.402 35.191 -34.704 1.00 18.55 94 ARG A CA 1
ATOM 733 C C . ARG A 1 97 ? 27.724 35.814 -34.217 1.00 19.44 94 ARG A C 1
ATOM 734 O O . ARG A 1 97 ? 27.700 36.740 -33.408 1.00 18.46 94 ARG A O 1
ATOM 742 N N . ALA A 1 98 ? 28.866 35.296 -34.676 1.00 16.03 95 ALA A N 1
ATOM 743 C CA . ALA A 1 98 ? 30.152 35.834 -34.219 1.00 16.49 95 ALA A CA 1
ATOM 744 C C . ALA A 1 98 ? 30.258 37.331 -34.541 1.00 19.11 95 ALA A C 1
ATOM 745 O O . ALA A 1 98 ? 30.739 38.118 -33.726 1.00 18.62 95 ALA A O 1
ATOM 747 N N A SER A 1 99 ? 29.791 37.716 -35.725 0.57 18.10 96 SER A N 1
ATOM 748 N N B SER A 1 99 ? 29.798 37.702 -35.733 0.43 18.21 96 SER A N 1
ATOM 749 C CA A SER A 1 99 ? 29.867 39.109 -36.159 0.57 18.55 96 SER A CA 1
ATOM 750 C CA B SER A 1 99 ? 29.817 39.091 -36.181 0.43 18.46 96 SER A CA 1
ATOM 751 C C A SER A 1 99 ? 28.976 40.027 -35.319 0.57 16.92 96 SER A C 1
ATOM 752 C C B SER A 1 99 ? 29.006 39.987 -35.263 0.43 16.91 96 SER A C 1
ATOM 753 O O A SER A 1 99 ? 29.349 41.159 -35.009 0.57 16.77 96 SER A O 1
ATOM 754 O O B SER A 1 99 ? 29.458 41.055 -34.852 0.43 16.96 96 SER A O 1
ATOM 759 N N . ARG A 1 100 ? 27.798 39.545 -34.948 1.00 14.46 97 ARG A N 1
ATOM 760 C CA . ARG A 1 100 ? 26.879 40.376 -34.182 1.00 17.32 97 ARG A CA 1
ATOM 761 C C . ARG A 1 100 ? 27.268 40.461 -32.715 1.00 18.19 97 ARG A C 1
ATOM 762 O O . ARG A 1 100 ? 27.071 41.493 -32.072 1.00 20.16 97 ARG A O 1
ATOM 770 N N . VAL A 1 101 ? 27.830 39.381 -32.186 1.00 13.72 98 VAL A N 1
ATOM 771 C CA . VAL A 1 101 ? 28.389 39.417 -30.843 1.00 15.81 98 VAL A CA 1
ATOM 772 C C . VAL A 1 101 ? 29.504 40.471 -30.761 1.00 18.36 98 VAL A C 1
ATOM 773 O O . VAL A 1 101 ? 29.522 41.294 -29.834 1.00 15.92 98 VAL A O 1
ATOM 777 N N . ALA A 1 102 ? 30.428 40.445 -31.726 1.00 14.39 99 ALA A N 1
ATOM 778 C CA . ALA A 1 102 ? 31.516 41.427 -31.781 1.00 16.68 99 ALA A CA 1
ATOM 779 C C . ALA A 1 102 ? 30.981 42.859 -31.968 1.00 19.00 99 ALA A C 1
ATOM 780 O O . ALA A 1 102 ? 31.485 43.810 -31.365 1.00 19.84 99 ALA A O 1
ATOM 782 N N . GLU A 1 103 ? 29.951 43.007 -32.789 1.00 16.28 100 GLU A N 1
ATOM 783 C CA . GLU A 1 103 ? 29.303 44.304 -32.940 1.00 21.52 100 GLU A CA 1
ATOM 784 C C . GLU A 1 103 ? 28.669 44.798 -31.641 1.00 20.83 100 GLU A C 1
ATOM 785 O O . GLU A 1 103 ? 28.764 45.986 -31.334 1.00 19.58 100 GLU A O 1
ATOM 799 N N . LYS A 1 105 ? 29.615 44.133 -28.671 1.00 17.78 102 LYS A N 1
ATOM 800 C CA . LYS A 1 105 ? 30.729 44.585 -27.836 1.00 19.27 102 LYS A CA 1
ATOM 801 C C . LYS A 1 105 ? 31.276 45.959 -28.245 1.00 17.47 102 LYS A C 1
ATOM 802 O O . LYS A 1 105 ? 31.612 46.754 -27.382 1.00 16.97 102 LYS A O 1
ATOM 808 N N . GLU A 1 106 ? 31.356 46.245 -29.542 1.00 13.27 103 GLU A N 1
ATOM 809 C CA . GLU A 1 106 ? 31.722 47.598 -29.989 1.00 18.02 103 GLU A CA 1
ATOM 810 C C . GLU A 1 106 ? 30.661 48.617 -29.590 1.00 16.80 103 GLU A C 1
ATOM 811 O O . GLU A 1 106 ? 30.974 49.756 -29.280 1.00 18.54 103 GLU A O 1
ATOM 817 N N . ILE A 1 107 ? 29.395 48.210 -29.631 1.00 15.16 104 ILE A N 1
ATOM 818 C CA . ILE A 1 107 ? 28.317 49.101 -29.230 1.00 13.63 104 ILE A CA 1
ATOM 819 C C . ILE A 1 107 ? 28.405 49.378 -27.725 1.00 16.31 104 ILE A C 1
ATOM 820 O O . ILE A 1 107 ? 28.201 50.510 -27.280 1.00 17.84 104 ILE A O 1
ATOM 825 N N . SER A 1 108 ? 28.753 48.350 -26.954 1.00 15.74 105 SER A N 1
ATOM 826 C CA . SER A 1 108 ? 29.051 48.522 -25.526 1.00 14.98 105 SER A CA 1
ATOM 827 C C . SER A 1 108 ? 30.207 49.503 -25.290 1.00 14.58 105 SER A C 1
ATOM 828 O O . SER A 1 108 ? 30.108 50.379 -24.431 1.00 15.73 105 SER A O 1
ATOM 831 N N . ASP A 1 109 ? 31.295 49.368 -26.057 1.00 14.16 106 ASP A N 1
ATOM 832 C CA . ASP A 1 109 ? 32.400 50.332 -26.005 1.00 16.47 106 ASP A CA 1
ATOM 833 C C . ASP A 1 109 ? 31.921 51.766 -26.320 1.00 19.45 106 ASP A C 1
ATOM 834 O O . ASP A 1 109 ? 32.245 52.711 -25.613 1.00 18.53 106 ASP A O 1
ATOM 839 N N . PHE A 1 110 ? 31.141 51.913 -27.384 1.00 18.05 107 PHE A N 1
ATOM 840 C CA . PHE A 1 110 ? 30.593 53.214 -27.769 1.00 17.90 107 PHE A CA 1
ATOM 841 C C . PHE A 1 110 ? 29.710 53.811 -26.667 1.00 19.15 107 PHE A C 1
ATOM 842 O O . PHE A 1 110 ? 29.830 55.005 -26.333 1.00 19.34 107 PHE A O 1
ATOM 850 N N . ALA A 1 111 ? 28.819 52.991 -26.104 1.00 14.34 108 ALA A N 1
ATOM 851 C CA . ALA A 1 111 ? 27.948 53.445 -25.013 1.00 15.19 108 ALA A CA 1
ATOM 852 C C . ALA A 1 111 ? 28.763 53.908 -23.786 1.00 20.05 108 ALA A C 1
ATOM 853 O O . ALA A 1 111 ? 28.410 54.878 -23.114 1.00 17.59 108 ALA A O 1
ATOM 855 N N . SER A 1 112 ? 29.857 53.210 -23.506 1.00 18.93 109 SER A N 1
ATOM 856 C CA . SER A 1 112 ? 30.751 53.608 -22.416 1.00 23.19 109 SER A CA 1
ATOM 857 C C . SER A 1 112 ? 31.407 54.986 -22.655 1.00 21.11 109 SER A C 1
ATOM 858 O O . SER A 1 112 ? 31.470 55.814 -21.758 1.00 20.82 109 SER A O 1
ATOM 861 N N . TRP A 1 113 ? 31.882 55.230 -23.870 1.00 17.23 110 TRP A N 1
ATOM 862 C CA . TRP A 1 113 ? 32.438 56.533 -24.229 1.00 21.34 110 TRP A CA 1
ATOM 863 C C . TRP A 1 113 ? 31.378 57.647 -24.172 1.00 20.99 110 TRP A C 1
ATOM 864 O O . TRP A 1 113 ? 31.662 58.776 -23.795 1.00 24.23 110 TRP A O 1
ATOM 875 N N . VAL A 1 114 ? 30.148 57.307 -24.531 1.00 18.40 111 VAL A N 1
ATOM 876 C CA . VAL A 1 114 ? 29.028 58.238 -24.477 1.00 21.23 111 VAL A CA 1
ATOM 877 C C . VAL A 1 114 ? 28.598 58.515 -23.034 1.00 22.54 111 VAL A C 1
ATOM 878 O O . VAL A 1 114 ? 28.106 59.602 -22.730 1.00 20.17 111 VAL A O 1
ATOM 882 N N . GLY A 1 115 ? 28.804 57.545 -22.145 1.00 21.17 112 GLY A N 1
ATOM 883 C CA . GLY A 1 115 ? 28.387 57.689 -20.760 1.00 20.69 112 GLY A CA 1
ATOM 884 C C . GLY A 1 115 ? 27.010 57.095 -20.496 1.00 26.70 112 GLY A C 1
ATOM 885 O O . GLY A 1 115 ? 26.363 57.415 -19.500 1.00 28.25 112 GLY A O 1
ATOM 886 N N . CYS A 1 116 ? 26.554 56.225 -21.393 1.00 21.48 113 CYS A N 1
ATOM 887 C CA . CYS A 1 116 ? 25.246 55.589 -21.254 1.00 19.21 113 CYS A CA 1
ATOM 888 C C . CYS A 1 116 ? 25.362 54.233 -20.541 1.00 21.30 113 CYS A C 1
ATOM 889 O O . CYS A 1 116 ? 26.119 53.365 -20.977 1.00 21.49 113 CYS A O 1
ATOM 892 N N . PRO A 1 117 ? 24.616 54.058 -19.433 1.00 20.68 114 PRO A N 1
ATOM 893 C CA . PRO A 1 117 ? 24.633 52.905 -18.511 1.00 22.53 114 PRO A CA 1
ATOM 894 C C . PRO A 1 117 ? 24.069 51.601 -19.090 1.00 17.27 114 PRO A C 1
ATOM 895 O O . PRO A 1 117 ? 24.139 50.555 -18.432 1.00 16.39 114 PRO A O 1
ATOM 899 N N . ALA A 1 118 ? 23.415 51.664 -20.246 1.00 15.58 115 ALA A N 1
ATOM 900 C CA . ALA A 1 118 ? 22.729 50.479 -20.732 1.00 13.98 115 ALA A CA 1
ATOM 901 C C . ALA A 1 118 ? 22.750 50.324 -22.243 1.00 15.61 115 ALA A C 1
ATOM 902 O O . ALA A 1 118 ? 22.710 51.305 -22.990 1.00 15.59 115 ALA A O 1
ATOM 904 N N . ILE A 1 119 ? 22.806 49.072 -22.687 1.00 15.79 116 ILE A N 1
ATOM 905 C CA . ILE A 1 119 ? 22.630 48.759 -24.096 1.00 16.26 116 ILE A CA 1
ATOM 906 C C . ILE A 1 119 ? 21.450 47.810 -24.253 1.00 19.55 116 ILE A C 1
ATOM 907 O O . ILE A 1 119 ? 21.073 47.113 -23.308 1.00 17.34 116 ILE A O 1
ATOM 912 N N . GLY A 1 120 ? 20.911 47.702 -25.456 1.00 20.28 117 GLY A N 1
ATOM 913 C CA . GLY A 1 120 ? 19.732 46.871 -25.603 1.00 18.70 117 GLY A CA 1
ATOM 914 C C . GLY A 1 120 ? 19.775 46.162 -26.930 1.00 17.88 117 GLY A C 1
ATOM 915 O O . GLY A 1 120 ? 20.474 46.568 -27.851 1.00 20.74 117 GLY A O 1
ATOM 916 N N A LEU A 1 121 ? 19.077 45.032 -26.953 0.55 18.64 118 LEU A N 1
ATOM 917 N N B LEU A 1 121 ? 19.029 45.076 -27.055 0.45 18.67 118 LEU A N 1
ATOM 918 C CA A LEU A 1 121 ? 19.178 44.057 -28.021 0.55 19.40 118 LEU A CA 1
ATOM 919 C CA B LEU A 1 121 ? 18.914 44.407 -28.348 0.45 18.55 118 LEU A CA 1
ATOM 920 C C A LEU A 1 121 ? 17.884 43.257 -28.141 0.55 18.68 118 LEU A C 1
ATOM 921 C C B LEU A 1 121 ? 17.722 43.470 -28.383 0.45 17.98 118 LEU A C 1
ATOM 922 O O A LEU A 1 121 ? 17.381 42.766 -27.125 0.55 15.77 118 LEU A O 1
ATOM 923 O O B LEU A 1 121 ? 17.206 43.070 -27.340 0.45 17.82 118 LEU A O 1
ATOM 932 N N A HIS A 1 122 ? 17.401 43.040 -29.370 0.55 17.76 119 HIS A N 1
ATOM 933 N N B HIS A 1 122 ? 17.320 43.108 -29.598 0.45 17.01 119 HIS A N 1
ATOM 934 C CA A HIS A 1 122 ? 16.444 41.958 -29.606 0.55 18.37 119 HIS A CA 1
ATOM 935 C CA B HIS A 1 122 ? 16.452 41.966 -29.830 0.45 18.59 119 HIS A CA 1
ATOM 936 C C A HIS A 1 122 ? 17.322 40.790 -29.973 0.55 18.93 119 HIS A C 1
ATOM 937 C C B HIS A 1 122 ? 17.403 40.787 -29.991 0.45 19.15 119 HIS A C 1
ATOM 938 O O A HIS A 1 122 ? 17.925 40.752 -31.047 0.55 20.74 119 HIS A O 1
ATOM 939 O O B HIS A 1 122 ? 18.161 40.740 -30.962 0.45 20.64 119 HIS A O 1
ATOM 952 N N . ILE A 1 123 ? 17.383 39.828 -29.070 1.00 17.84 120 ILE A N 1
ATOM 953 C CA . ILE A 1 123 ? 18.339 38.730 -29.174 1.00 19.56 120 ILE A CA 1
ATOM 954 C C . ILE A 1 123 ? 17.965 37.701 -30.256 1.00 20.00 120 ILE A C 1
ATOM 955 O O . ILE A 1 123 ? 18.814 36.931 -30.708 1.00 21.71 120 ILE A O 1
ATOM 960 N N . GLY A 1 124 ? 16.714 37.732 -30.707 1.00 18.58 121 GLY A N 1
ATOM 961 C CA . GLY A 1 124 ? 16.236 36.794 -31.718 1.00 17.96 121 GLY A CA 1
ATOM 962 C C . GLY A 1 124 ?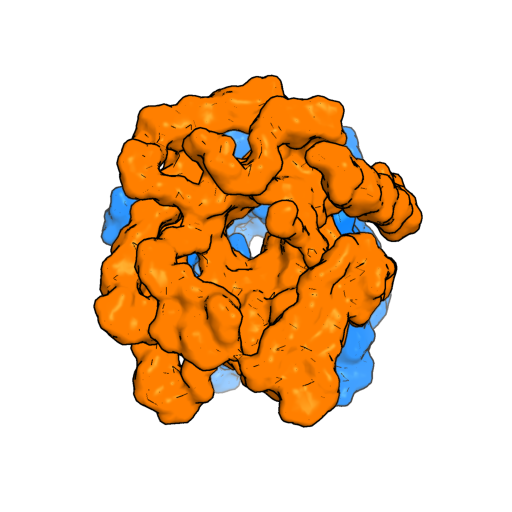 15.333 35.736 -31.122 1.00 18.93 121 GLY A C 1
ATOM 963 O O . GLY A 1 124 ? 14.965 35.829 -29.943 1.00 16.33 121 GLY A O 1
ATOM 964 N N A PHE A 1 125 ? 14.998 34.701 -31.889 0.60 18.54 122 PHE A N 1
ATOM 965 N N B PHE A 1 125 ? 14.988 34.724 -31.917 0.40 18.63 122 PHE A N 1
ATOM 966 C CA A PHE A 1 125 ? 13.981 33.769 -31.409 0.60 19.79 122 PHE A CA 1
ATOM 967 C CA B PHE A 1 125 ? 14.048 33.704 -31.470 0.40 19.75 122 PHE A CA 1
ATOM 968 C C A PHE A 1 125 ? 14.673 32.696 -30.585 0.60 20.81 122 PHE A C 1
ATOM 969 C C B PHE A 1 125 ? 14.840 32.793 -30.553 0.40 21.02 122 PHE A C 1
ATOM 970 O O A PHE A 1 125 ? 15.297 31.788 -31.121 0.60 20.58 122 PHE A O 1
ATOM 971 O O B PHE A 1 125 ? 15.728 32.079 -31.006 0.40 21.78 122 PHE A O 1
ATOM 986 N N . VAL A 1 126 ? 14.493 32.786 -29.270 1.00 22.86 123 VAL A N 1
ATOM 987 C CA . VAL A 1 126 ? 15.197 31.943 -28.308 1.00 21.77 123 VAL A CA 1
ATOM 988 C C . VAL A 1 126 ? 14.706 30.504 -28.459 1.00 20.78 123 VAL A C 1
ATOM 989 O O . VAL A 1 126 ? 13.509 30.247 -28.377 1.00 24.38 123 VAL A O 1
ATOM 993 N N . PRO A 1 127 ? 15.631 29.572 -28.718 1.00 23.61 124 PRO A N 1
ATOM 994 C CA . PRO A 1 127 ? 15.336 28.142 -28.903 1.00 28.56 124 PRO A CA 1
ATOM 995 C C . PRO A 1 127 ? 14.751 27.516 -27.638 1.00 31.99 124 PRO A C 1
ATOM 996 O O . PRO A 1 127 ? 14.943 28.061 -26.551 1.00 28.44 124 PRO A O 1
ATOM 1000 N N . GLU A 1 128 ? 14.051 26.394 -27.787 1.00 40.24 125 GLU A N 1
ATOM 1001 C CA . GLU A 1 128 ? 13.607 25.590 -26.652 1.00 45.03 125 GLU A CA 1
ATOM 1002 C C . GLU A 1 128 ? 14.823 25.223 -25.819 1.00 38.19 125 GLU A C 1
ATOM 1003 O O . GLU A 1 128 ? 15.893 24.975 -26.368 1.00 34.02 125 GLU A O 1
ATOM 1009 N N . SER A 1 129 ? 14.664 25.197 -24.498 1.00 36.41 126 SER A N 1
ATOM 1010 C CA . SER A 1 129 ? 15.776 24.914 -23.588 1.00 38.97 126 SER A CA 1
ATOM 1011 C C . SER A 1 129 ? 16.359 23.510 -23.761 1.00 39.84 126 SER A C 1
ATOM 1012 O O . SER A 1 129 ? 17.509 23.259 -23.403 1.00 42.78 126 SER A O 1
ATOM 1015 N N . SER A 1 130 ? 15.563 22.603 -24.312 1.00 44.21 127 SER A N 1
ATOM 1016 C CA . SER A 1 130 ? 16.030 21.258 -24.624 1.00 52.71 127 SER A CA 1
ATOM 1017 C C . SER A 1 130 ? 17.001 21.231 -25.818 1.00 55.69 127 SER A C 1
ATOM 1018 O O . SER A 1 130 ? 17.754 20.267 -25.994 1.00 58.75 127 SER A O 1
ATOM 1021 N N . SER A 1 131 ? 16.980 22.283 -26.634 1.00 47.83 128 SER A N 1
ATOM 1022 C CA . SER A 1 131 ? 17.780 22.324 -27.859 1.00 43.27 128 SER A CA 1
ATOM 1023 C C . SER A 1 131 ? 19.284 22.461 -27.598 1.00 40.43 128 SER A C 1
ATOM 1024 O O . SER A 1 131 ? 19.697 23.073 -26.616 1.00 40.36 128 SER A O 1
ATOM 1027 N N . PRO A 1 132 ? 20.113 21.865 -28.470 1.00 46.11 129 PRO A N 1
ATOM 1028 C CA . PRO A 1 132 ? 21.563 22.018 -28.298 1.00 44.14 129 PRO A CA 1
ATOM 1029 C C . PRO A 1 132 ? 22.057 23.458 -28.553 1.00 46.01 129 PRO A C 1
ATOM 1030 O O . PRO A 1 132 ? 23.070 23.879 -27.965 1.00 42.39 129 PRO A O 1
ATOM 1034 N N A ASP A 1 133 ? 21.380 24.230 -29.399 0.54 43.87 130 ASP A N 1
ATOM 1035 N N B ASP A 1 133 ? 21.321 24.192 -29.389 0.46 43.79 130 ASP A N 1
ATOM 1036 C CA A ASP A 1 133 ? 21.842 25.609 -29.575 0.54 40.56 130 ASP A CA 1
ATOM 1037 C CA B ASP A 1 133 ? 21.638 25.586 -29.692 0.46 40.81 130 ASP A CA 1
ATOM 1038 C C A ASP A 1 133 ? 21.441 26.526 -28.419 0.54 36.07 130 ASP A C 1
ATOM 1039 C C B ASP A 1 133 ? 21.377 26.512 -28.497 0.46 36.58 130 ASP A C 1
ATOM 1040 O O A ASP A 1 133 ? 21.990 27.616 -28.274 0.54 35.27 130 ASP A O 1
ATOM 1041 O O B ASP A 1 133 ? 21.962 27.589 -28.402 0.46 35.41 130 ASP A O 1
ATOM 1050 N N . TYR A 1 134 ? 20.549 26.091 -27.536 1.00 36.90 131 TYR A N 1
ATOM 1051 C CA . TYR A 1 134 ? 20.171 26.921 -26.374 1.00 35.48 131 TYR A CA 1
ATOM 1052 C C . TYR A 1 134 ? 21.303 27.251 -25.468 1.00 29.89 131 TYR A C 1
ATOM 1053 O O . TYR A 1 134 ? 21.545 28.414 -25.200 1.00 28.39 131 TYR A O 1
ATOM 1062 N N A SER A 1 135 ? 22.062 26.197 -25.220 0.50 29.37 132 SER A N 1
ATOM 1063 N N B SER A 1 135 ? 22.080 26.191 -25.175 0.50 29.40 132 SER A N 1
ATOM 1064 C CA A SER A 1 135 ? 23.181 26.372 -24.363 0.50 29.14 132 SER A CA 1
ATOM 1065 C CA B SER A 1 135 ? 23.277 26.326 -24.340 0.50 29.38 132 SER A CA 1
ATOM 1066 C C A SER A 1 135 ? 24.266 27.268 -24.905 0.50 29.69 132 SER A C 1
ATOM 1067 C C B SER A 1 135 ? 24.200 27.366 -24.915 0.50 29.66 132 SER A C 1
ATOM 1068 O O A SER A 1 135 ? 24.772 28.078 -24.225 0.50 28.26 132 SER A O 1
ATOM 1069 O O B SER A 1 135 ? 24.602 28.303 -24.233 0.50 29.39 132 SER A O 1
ATOM 1074 N N . GLU A 1 136 ? 24.524 27.184 -26.189 1.00 28.53 133 GLU A N 1
ATOM 1075 C CA . GLU A 1 136 ? 25.468 28.048 -26.884 1.00 32.67 133 GLU A CA 1
ATOM 1076 C C . GLU A 1 136 ? 25.005 29.519 -26.830 1.00 26.11 133 GLU A C 1
ATOM 1077 O O . GLU A 1 136 ? 25.813 30.436 -26.686 1.00 26.78 133 GLU A O 1
ATOM 1083 N N . LEU A 1 137 ? 23.702 29.738 -26.940 1.00 24.52 134 LEU A N 1
ATOM 1084 C CA . LEU A 1 137 ? 23.147 31.090 -26.862 1.00 24.74 134 LEU A CA 1
ATOM 1085 C C . LEU A 1 137 ? 23.309 31.674 -25.444 1.00 24.53 134 LEU A C 1
ATOM 1086 O O . LEU A 1 137 ? 23.670 32.844 -25.276 1.00 19.82 134 LEU A O 1
ATOM 1091 N N . VAL A 1 138 ? 23.033 30.860 -24.429 1.00 26.16 135 VAL A N 1
ATOM 1092 C CA . VAL A 1 138 ? 23.347 31.240 -23.045 1.00 24.23 135 VAL A CA 1
ATOM 1093 C C . VAL A 1 138 ? 24.819 31.667 -22.886 1.00 22.68 135 VAL A C 1
ATOM 1094 O O . VAL A 1 138 ? 25.108 32.688 -22.260 1.00 24.28 135 VAL A O 1
ATOM 1098 N N A ARG A 1 139 ? 25.849 30.963 -23.350 0.47 22.92 136 ARG A N 1
ATOM 1099 N N B ARG A 1 139 ? 25.721 30.920 -23.497 0.53 23.99 136 ARG A N 1
ATOM 1100 C CA A ARG A 1 139 ? 27.233 31.408 -23.192 0.47 19.92 136 ARG A CA 1
ATOM 1101 C CA B ARG A 1 139 ? 27.138 31.183 -23.341 0.53 20.04 136 ARG A CA 1
ATOM 1102 C C A ARG A 1 139 ? 27.556 32.717 -23.919 0.47 22.43 136 ARG A C 1
ATOM 1103 C C B ARG A 1 139 ? 27.619 32.493 -23.992 0.53 22.26 136 ARG A C 1
ATOM 1104 O O A ARG A 1 139 ? 28.247 33.579 -23.377 0.47 23.94 136 ARG A O 1
ATOM 1105 O O B ARG A 1 139 ? 28.480 33.178 -23.435 0.53 24.08 136 ARG A O 1
ATOM 1120 N N . VAL A 1 140 ? 27.053 32.863 -25.142 1.00 20.59 137 VAL A N 1
ATOM 1121 C CA . VAL A 1 140 ? 27.402 34.131 -25.774 1.00 21.37 137 VAL A CA 1
ATOM 1122 C C . VAL A 1 140 ? 26.754 35.293 -25.046 1.00 18.06 137 VAL A C 1
ATOM 1123 O O . VAL A 1 140 ? 27.328 36.375 -24.999 1.00 21.74 137 VAL A O 1
ATOM 1127 N N . THR A 1 141 ? 25.572 35.061 -24.477 1.00 19.57 138 THR A N 1
ATOM 1128 C CA . THR A 1 141 ? 24.883 36.103 -23.712 1.00 18.53 138 THR A CA 1
ATOM 1129 C C . THR A 1 141 ? 25.685 36.448 -22.458 1.00 17.75 138 THR A C 1
ATOM 1130 O O . THR A 1 141 ? 25.912 37.625 -22.165 1.00 18.32 138 THR A O 1
ATOM 1134 N N . GLN A 1 142 ? 26.131 35.419 -21.738 1.00 19.06 139 GLN A N 1
ATOM 1135 C CA . GLN A 1 142 ? 26.997 35.587 -20.566 1.00 20.51 139 GLN A CA 1
ATOM 1136 C C . GLN A 1 142 ? 28.280 36.326 -20.926 1.00 22.80 139 GLN A C 1
ATOM 1137 O O . GLN A 1 142 ? 28.743 37.223 -20.204 1.00 23.32 139 GLN A O 1
ATOM 1143 N N . ASP A 1 143 ? 28.841 35.962 -22.070 1.00 23.23 140 ASP A N 1
ATOM 1144 C CA . ASP A 1 143 ? 30.047 36.602 -22.567 1.00 22.50 140 ASP A CA 1
ATOM 1145 C C . ASP A 1 143 ? 29.830 38.098 -22.831 1.00 24.13 140 ASP A C 1
ATOM 1146 O O . ASP A 1 143 ? 30.651 38.935 -22.448 1.00 23.90 140 ASP A O 1
ATOM 1151 N N . LEU A 1 144 ? 28.727 38.440 -23.492 1.00 20.32 141 LEU A N 1
ATOM 1152 C CA . LEU A 1 144 ? 28.396 39.846 -23.701 1.00 20.23 141 LEU A CA 1
ATOM 1153 C C . LEU A 1 144 ? 28.147 40.571 -22.369 1.00 19.83 141 LEU A C 1
ATOM 1154 O O . LEU A 1 144 ? 28.531 41.735 -22.200 1.00 19.24 141 LEU A O 1
ATOM 1159 N N . LEU A 1 145 ? 27.504 39.885 -21.424 1.00 14.33 142 LEU A N 1
ATOM 1160 C CA . LEU A 1 145 ? 27.217 40.484 -20.118 1.00 16.66 142 LEU A CA 1
ATOM 1161 C C . LEU A 1 145 ? 28.486 40.803 -19.332 1.00 12.52 142 LEU A C 1
ATOM 1162 O O . LEU A 1 145 ? 28.560 41.817 -18.634 1.00 17.28 142 LEU A O 1
ATOM 1167 N N . THR A 1 146 ? 29.494 39.956 -19.468 1.00 14.68 143 THR A N 1
ATOM 1168 C CA . THR A 1 146 ? 30.789 40.205 -18.816 1.00 13.93 143 THR A CA 1
ATOM 1169 C C . THR A 1 146 ? 31.427 41.468 -19.396 1.00 16.45 143 THR A C 1
ATOM 1170 O O . THR A 1 146 ? 31.964 42.306 -18.661 1.00 18.15 143 THR A O 1
ATOM 1174 N N . HIS A 1 147 ? 31.354 41.603 -20.717 1.00 16.26 144 HIS A N 1
ATOM 1175 C CA . HIS A 1 147 ? 31.960 42.738 -21.397 1.00 16.45 144 HIS A CA 1
ATOM 1176 C C . HIS A 1 147 ? 31.268 44.017 -20.933 1.00 16.39 144 HIS A C 1
ATOM 1177 O O . HIS A 1 147 ? 31.917 45.021 -20.614 1.00 16.98 144 HIS A O 1
ATOM 1184 N N . ALA A 1 148 ? 29.942 43.973 -20.876 1.00 15.39 145 ALA A N 1
ATOM 1185 C CA . ALA A 1 148 ? 29.176 45.113 -20.390 1.00 13.71 145 ALA A CA 1
ATOM 1186 C C . ALA A 1 148 ? 29.450 45.418 -18.908 1.00 15.82 145 ALA A C 1
ATOM 1187 O O . ALA A 1 148 ? 29.568 46.591 -18.527 1.00 16.28 145 ALA A O 1
ATOM 1189 N N . ALA A 1 149 ? 29.544 44.379 -18.079 1.00 13.43 146 ALA A N 1
ATOM 1190 C CA . ALA A 1 149 ? 29.856 44.571 -16.656 1.00 16.75 146 ALA A CA 1
ATOM 1191 C C . ALA A 1 149 ? 31.189 45.294 -16.492 1.00 17.60 146 ALA A C 1
ATOM 1192 O O . ALA A 1 149 ? 31.333 46.152 -15.619 1.00 16.75 146 ALA A O 1
ATOM 1194 N N . ASN A 1 150 ? 32.168 44.950 -17.324 1.00 14.65 147 ASN A N 1
ATOM 1195 C CA . ASN A 1 150 ? 33.461 45.633 -17.251 1.00 17.93 147 ASN A CA 1
ATOM 1196 C C . ASN A 1 150 ? 33.355 47.121 -17.617 1.00 20.35 147 ASN A C 1
ATOM 1197 O O . ASN A 1 150 ? 34.257 47.905 -17.327 1.00 20.43 147 ASN A O 1
ATOM 1202 N N . HIS A 1 151 ? 32.246 47.508 -18.246 1.00 16.15 148 HIS A N 1
ATOM 1203 C CA . HIS A 1 151 ? 31.955 48.930 -18.477 1.00 19.20 148 HIS A CA 1
ATOM 1204 C C . HIS A 1 151 ? 30.981 49.537 -17.453 1.00 23.53 148 HIS A C 1
ATOM 1205 O O . HIS A 1 151 ? 30.592 50.689 -17.593 1.00 20.51 148 HIS A O 1
ATOM 1212 N N . GLY A 1 152 ? 30.543 48.762 -16.460 1.00 20.68 149 GLY A N 1
ATOM 1213 C CA . GLY A 1 152 ? 29.505 49.252 -15.566 1.00 20.95 149 GLY A CA 1
ATOM 1214 C C . GLY A 1 152 ? 28.132 49.335 -16.243 1.00 20.51 149 GLY A C 1
ATOM 1215 O O . GLY A 1 152 ? 27.290 50.154 -15.877 1.00 20.72 149 GLY A O 1
ATOM 1216 N N . GLN A 1 153 ? 27.875 48.457 -17.202 1.00 16.55 150 GLN A N 1
ATOM 1217 C CA . GLN A 1 153 ? 26.639 48.547 -17.986 1.00 16.55 150 GLN A CA 1
ATOM 1218 C C . GLN A 1 153 ? 25.725 47.359 -17.784 1.00 14.85 150 GLN A C 1
ATOM 1219 O O . GLN A 1 153 ? 26.166 46.269 -17.421 1.00 15.42 150 GLN A O 1
ATOM 1225 N N . ALA A 1 154 ? 24.453 47.583 -18.086 1.00 15.16 151 ALA A N 1
ATOM 1226 C CA . ALA A 1 154 ? 23.445 46.533 -18.109 1.00 16.55 151 ALA A CA 1
ATOM 1227 C C . ALA A 1 154 ? 23.040 46.261 -19.563 1.00 18.59 151 ALA A C 1
ATOM 1228 O O . ALA A 1 154 ? 23.141 47.145 -20.425 1.00 14.62 151 ALA A O 1
ATOM 1230 N N . VAL A 1 155 ? 22.623 45.027 -19.836 1.00 17.89 152 VAL A N 1
ATOM 1231 C CA . VAL A 1 155 ? 22.022 44.668 -21.123 1.00 15.18 152 VAL A CA 1
ATOM 1232 C C . VAL A 1 155 ? 20.509 44.460 -20.942 1.00 16.02 152 VAL A C 1
ATOM 1233 O O . VAL A 1 155 ? 20.077 43.694 -20.071 1.00 16.17 152 VAL A O 1
ATOM 1237 N N . HIS A 1 156 ? 19.714 45.157 -21.751 1.00 13.11 153 HIS A N 1
ATOM 1238 C CA . HIS A 1 156 ? 18.254 45.069 -21.685 1.00 14.99 153 HIS A CA 1
ATOM 1239 C C . HIS A 1 156 ? 17.727 44.303 -22.900 1.00 20.03 153 HIS A C 1
ATOM 1240 O O . HIS A 1 156 ? 17.854 44.770 -24.048 1.00 17.04 153 HIS A O 1
ATOM 1247 N N . LEU A 1 157 ? 17.140 43.132 -22.664 1.00 16.75 154 LEU A N 1
ATOM 1248 C CA . LEU A 1 157 ? 16.561 42.346 -23.756 1.00 14.77 154 LEU A CA 1
ATOM 1249 C C . LEU A 1 157 ? 15.256 42.969 -24.189 1.00 16.58 154 LEU A C 1
ATOM 1250 O O . LEU A 1 157 ? 14.361 43.205 -23.378 1.00 18.63 154 LEU A O 1
ATOM 1255 N N . GLU A 1 158 ? 15.146 43.247 -25.475 1.00 13.45 155 GLU A N 1
ATOM 1256 C CA . GLU A 1 158 ? 13.915 43.763 -26.035 1.00 14.65 155 GLU A CA 1
ATOM 1257 C C . GLU A 1 158 ? 12.866 42.637 -26.100 1.00 18.69 155 GLU A C 1
ATOM 1258 O O . GLU A 1 158 ? 13.205 41.502 -26.421 1.00 18.91 155 GLU A O 1
ATOM 1264 N N . THR A 1 159 ? 11.612 42.942 -25.770 1.00 20.42 156 THR A N 1
ATOM 1265 C CA . THR A 1 159 ? 10.534 41.952 -25.833 1.00 23.71 156 THR A CA 1
ATOM 1266 C C . THR A 1 159 ? 10.405 41.345 -27.220 1.00 24.98 156 THR A C 1
ATOM 1267 O O . THR A 1 159 ? 10.201 42.064 -28.207 1.00 23.56 156 THR A O 1
ATOM 1271 N N . GLY A 1 160 ? 10.489 40.016 -27.262 1.00 28.31 157 GLY A N 1
ATOM 1272 C CA . GLY A 1 160 ? 10.526 39.229 -28.485 1.00 30.34 157 GLY A CA 1
ATOM 1273 C C . GLY A 1 160 ? 9.270 38.422 -28.752 1.00 30.65 157 GLY A C 1
ATOM 1274 O O . GLY A 1 160 ? 8.160 38.780 -28.342 1.00 30.38 157 GLY A O 1
ATOM 1275 N N . GLN A 1 161 ? 9.459 37.325 -29.470 1.00 32.16 158 GLN A N 1
ATOM 1276 C CA . GLN A 1 161 ? 8.376 36.388 -29.745 1.00 39.98 158 GLN A CA 1
ATOM 1277 C C . GLN A 1 161 ? 8.173 35.376 -28.612 1.00 31.95 158 GLN A C 1
ATOM 1278 O O . GLN A 1 161 ? 7.158 34.673 -28.577 1.00 29.73 158 GLN A O 1
ATOM 1284 N N . GLU A 1 162 ? 9.117 35.313 -27.680 1.00 21.67 159 GLU A N 1
ATOM 1285 C CA . GLU A 1 162 ? 9.016 34.350 -26.588 1.00 27.98 159 GLU A CA 1
ATOM 1286 C C . GLU A 1 162 ? 7.814 34.665 -25.722 1.00 28.32 159 GLU A C 1
ATOM 1287 O O . GLU A 1 162 ? 7.496 35.826 -25.468 1.00 28.51 159 GLU A O 1
ATOM 1293 N N . SER A 1 163 ? 7.181 33.619 -25.228 1.00 26.32 160 SER A N 1
ATOM 1294 C CA . SER A 1 163 ? 6.219 33.776 -24.154 1.00 28.33 160 SER A CA 1
ATOM 1295 C C . SER A 1 163 ? 6.972 34.302 -22.922 1.00 27.98 160 SER A C 1
ATOM 1296 O O . SER A 1 163 ? 8.195 34.155 -22.818 1.00 25.56 160 SER A O 1
ATOM 1299 N N . ALA A 1 164 ? 6.259 34.949 -22.005 1.00 27.29 161 ALA A N 1
ATOM 1300 C CA . ALA A 1 164 ? 6.890 35.452 -20.783 1.00 26.29 161 ALA A CA 1
ATOM 1301 C C . ALA A 1 164 ? 7.569 34.320 -19.998 1.00 24.46 161 ALA A C 1
ATOM 1302 O O . ALA A 1 164 ? 8.643 34.508 -19.441 1.00 25.32 161 ALA A O 1
ATOM 1304 N N . ASP A 1 165 ? 6.950 33.142 -19.972 1.00 23.26 162 ASP A N 1
ATOM 1305 C CA . ASP A 1 165 ? 7.528 31.999 -19.267 1.00 23.17 162 ASP A CA 1
ATOM 1306 C C . ASP A 1 165 ? 8.905 31.576 -19.836 1.00 24.83 162 ASP A C 1
ATOM 1307 O O . ASP A 1 165 ? 9.843 31.313 -19.074 1.00 22.02 162 ASP A O 1
ATOM 1312 N N A HIS A 1 166 ? 9.009 31.523 -21.166 0.59 22.11 163 HIS A N 1
ATOM 1313 N N B HIS A 1 166 ? 9.014 31.507 -21.161 0.41 22.32 163 HIS A N 1
ATOM 1314 C CA A HIS A 1 166 ? 10.235 31.114 -21.864 0.59 21.87 163 HIS A CA 1
ATOM 1315 C CA B HIS A 1 166 ? 10.264 31.091 -21.794 0.41 21.91 163 HIS A CA 1
ATOM 1316 C C A HIS A 1 166 ? 11.331 32.149 -21.612 0.59 21.98 163 HIS A C 1
ATOM 1317 C C B HIS A 1 166 ? 11.349 32.155 -21.606 0.41 21.94 163 HIS A C 1
ATOM 1318 O O A HIS A 1 166 ? 12.481 31.806 -21.349 0.59 23.33 163 HIS A O 1
ATOM 1319 O O B HIS A 1 166 ? 12.515 31.832 -21.388 0.41 23.01 163 HIS A O 1
ATOM 1332 N N . LEU A 1 167 ? 10.958 33.423 -21.681 1.00 20.95 164 LEU A N 1
ATOM 1333 C CA . LEU A 1 167 ? 11.884 34.520 -21.421 1.00 22.60 164 LEU A CA 1
ATOM 1334 C C . LEU A 1 167 ? 12.425 34.481 -19.984 1.00 23.22 164 LEU A C 1
ATOM 1335 O O . LEU A 1 167 ? 13.617 34.676 -19.748 1.00 22.81 164 LEU A O 1
ATOM 1340 N N . LEU A 1 168 ? 11.544 34.234 -19.026 1.00 21.28 165 LEU A N 1
ATOM 1341 C CA . LEU A 1 168 ? 11.963 34.102 -17.636 1.00 18.21 165 LEU A CA 1
ATOM 1342 C C . LEU A 1 168 ? 12.954 32.941 -17.471 1.00 22.57 165 LEU A C 1
ATOM 1343 O O . LEU A 1 168 ? 13.953 33.042 -16.749 1.00 21.88 165 LEU A O 1
ATOM 1348 N N . GLU A 1 169 ? 12.651 31.828 -18.126 1.00 19.53 166 GLU A N 1
ATOM 1349 C CA . GLU A 1 169 ? 13.512 30.667 -18.092 1.00 21.82 166 GLU A CA 1
ATOM 1350 C C . GLU A 1 169 ? 14.919 31.019 -18.628 1.00 18.70 166 GLU A C 1
ATOM 1351 O O . GLU A 1 169 ? 15.933 30.624 -18.045 1.00 17.20 166 GLU A O 1
ATOM 1357 N N . PHE A 1 170 ? 14.969 31.781 -19.719 1.00 14.74 167 PHE A N 1
ATOM 1358 C CA . PHE A 1 170 ? 16.244 32.155 -20.342 1.00 17.21 167 PHE A CA 1
ATOM 1359 C C . PHE A 1 170 ? 17.019 33.055 -19.407 1.00 16.68 167 PHE A C 1
ATOM 1360 O O . PHE A 1 170 ? 18.219 32.860 -19.184 1.00 17.95 167 PHE A O 1
ATOM 1368 N N . ILE A 1 171 ? 16.329 34.054 -18.865 1.00 16.90 168 ILE A N 1
ATOM 1369 C CA . ILE A 1 171 ? 16.964 34.999 -17.954 1.00 15.15 168 ILE A CA 1
ATOM 1370 C C . ILE A 1 171 ? 17.504 34.283 -16.724 1.00 15.73 168 ILE A C 1
ATOM 1371 O O . ILE A 1 171 ? 18.596 34.585 -16.240 1.00 16.92 168 ILE A O 1
ATOM 1376 N N A GLU A 1 172 ? 16.739 33.316 -16.239 0.50 17.93 169 GLU A N 1
ATOM 1377 N N B GLU A 1 172 ? 16.736 33.329 -16.213 0.50 18.00 169 GLU A N 1
ATOM 1378 C CA A GLU A 1 172 ? 17.124 32.551 -15.060 0.50 20.92 169 GLU A CA 1
ATOM 1379 C CA B GLU A 1 172 ? 17.153 32.559 -15.041 0.50 20.88 169 GLU A CA 1
ATOM 1380 C C A GLU A 1 172 ? 18.323 31.637 -15.347 0.50 20.34 169 GLU A C 1
ATOM 1381 C C B GLU A 1 172 ? 18.366 31.679 -15.363 0.50 20.22 169 GLU A C 1
ATOM 1382 O O A GLU A 1 172 ? 19.162 31.402 -14.476 0.50 21.07 169 GLU A O 1
ATOM 1383 O O B GLU A 1 172 ? 19.260 31.511 -14.533 0.50 21.07 169 GLU A O 1
ATOM 1394 N N . ASP A 1 173 ? 18.385 31.113 -16.566 1.00 17.00 170 ASP A N 1
ATOM 1395 C CA . ASP A 1 173 ? 19.509 30.285 -16.994 1.00 20.50 170 ASP A CA 1
ATOM 1396 C C . ASP A 1 173 ? 20.795 31.105 -17.184 1.00 18.67 170 ASP A C 1
ATOM 1397 O O . ASP A 1 173 ? 21.876 30.645 -16.847 1.00 18.62 170 ASP A O 1
ATOM 1402 N N . VAL A 1 174 ? 20.677 32.305 -17.744 1.00 17.89 171 VAL A N 1
ATOM 1403 C CA . VAL A 1 174 ? 21.842 33.173 -17.896 1.00 14.20 171 VAL A CA 1
ATOM 1404 C C . VAL A 1 174 ? 22.353 33.585 -16.510 1.00 15.98 171 VAL A C 1
ATOM 1405 O O . VAL A 1 174 ? 23.558 33.535 -16.230 1.00 13.34 171 VAL A O 1
ATOM 1409 N N . ASN A 1 175 ? 21.422 33.988 -15.646 1.00 13.68 172 ASN A N 1
ATOM 1410 C CA . ASN A 1 175 ? 21.703 34.260 -14.234 1.00 12.84 172 ASN A CA 1
ATOM 1411 C C . ASN A 1 175 ? 22.837 35.266 -13.982 1.00 14.22 172 ASN A C 1
ATOM 1412 O O . ASN A 1 175 ? 23.804 34.930 -13.316 1.00 13.76 172 ASN A O 1
ATOM 1417 N N A ARG A 1 176 ? 22.680 36.497 -14.481 0.66 11.18 173 ARG A N 1
ATOM 1418 N N B ARG A 1 176 ? 22.717 36.474 -14.530 0.34 11.78 173 ARG A N 1
ATOM 1419 C CA A ARG A 1 176 ? 23.661 37.572 -14.298 0.66 12.05 173 ARG A CA 1
ATOM 1420 C CA B ARG A 1 176 ? 23.684 37.541 -14.269 0.34 11.68 173 ARG A CA 1
ATOM 1421 C C A ARG A 1 176 ? 22.927 38.810 -13.788 0.66 11.82 173 ARG A C 1
ATOM 1422 C C B ARG A 1 176 ? 22.960 38.817 -13.820 0.34 11.62 173 ARG A C 1
ATOM 1423 O O A ARG A 1 176 ? 21.815 39.097 -14.239 0.66 11.42 173 ARG A O 1
ATOM 1424 O O B ARG A 1 176 ? 21.888 39.136 -14.339 0.34 11.55 173 ARG A O 1
ATOM 1439 N N . PRO A 1 177 ? 23.544 39.551 -12.856 1.00 10.53 174 PRO A N 1
ATOM 1440 C CA . PRO A 1 177 ? 22.872 40.702 -12.224 1.00 12.76 174 PRO A CA 1
ATOM 1441 C C . PRO A 1 177 ? 22.657 41.901 -13.142 1.00 14.93 174 PRO A C 1
ATOM 1442 O O . PRO A 1 177 ? 21.815 42.738 -12.842 1.00 12.56 174 PRO A O 1
ATOM 1446 N N . ASN A 1 178 ? 23.439 42.010 -14.207 1.00 13.20 175 ASN A N 1
ATOM 1447 C CA . ASN A 1 178 ? 23.302 43.118 -15.150 1.00 15.84 175 ASN A CA 1
ATOM 1448 C C . ASN A 1 178 ? 22.408 42.807 -16.357 1.00 17.15 175 ASN A C 1
ATOM 1449 O O . ASN A 1 178 ? 22.463 43.506 -17.364 1.00 16.89 175 ASN A O 1
ATOM 1454 N N . LEU A 1 179 ? 21.707 41.675 -16.320 1.00 18.30 176 LEU A N 1
ATOM 1455 C CA . LEU A 1 179 ? 20.744 41.370 -17.377 1.00 12.82 176 LEU A CA 1
ATOM 1456 C C . LEU A 1 179 ? 19.322 41.769 -17.009 1.00 15.33 176 LEU A C 1
ATOM 1457 O O . LEU A 1 179 ? 18.825 41.398 -15.948 1.00 15.22 176 LEU A O 1
ATOM 1462 N N . GLY A 1 180 ? 18.636 42.427 -17.942 1.00 13.88 177 GLY A N 1
ATOM 1463 C CA . GLY A 1 180 ? 17.321 42.977 -17.697 1.00 13.80 177 GLY A CA 1
ATOM 1464 C C . GLY A 1 180 ? 16.528 43.020 -18.987 1.00 15.39 177 GLY A C 1
ATOM 1465 O O . GLY A 1 180 ? 16.928 42.447 -20.008 1.00 12.56 177 GLY A O 1
ATOM 1466 N N . ILE A 1 181 ? 15.366 43.648 -18.917 1.00 15.46 178 ILE A N 1
ATOM 1467 C CA . ILE A 1 181 ? 14.429 43.694 -20.031 1.00 16.23 178 ILE A CA 1
ATOM 1468 C C . ILE A 1 181 ? 14.112 45.134 -20.414 1.00 16.60 178 ILE A C 1
ATOM 1469 O O . ILE A 1 181 ? 13.924 45.988 -19.534 1.00 14.75 178 ILE A O 1
ATOM 1474 N N . ASN A 1 182 ? 14.091 45.415 -21.716 1.00 14.23 179 ASN A N 1
ATOM 1475 C CA . ASN A 1 182 ? 13.388 46.596 -22.205 1.00 15.25 179 ASN A CA 1
ATOM 1476 C C . ASN A 1 182 ? 12.004 46.145 -22.633 1.00 17.58 179 ASN A C 1
ATOM 1477 O O . ASN A 1 182 ? 11.849 45.472 -23.666 1.00 15.37 179 ASN A O 1
ATOM 1482 N N . PHE A 1 183 ? 10.990 46.540 -21.875 1.00 15.13 180 PHE A N 1
ATOM 1483 C CA . PHE A 1 183 ? 9.664 45.998 -22.125 1.00 15.65 180 PHE A CA 1
ATOM 1484 C C . PHE A 1 183 ? 8.934 46.772 -23.222 1.00 16.49 180 PHE A C 1
ATOM 1485 O O . PHE A 1 183 ? 8.818 48.008 -23.165 1.00 15.16 180 PHE A O 1
ATOM 1493 N N . ASP A 1 184 ? 8.464 46.036 -24.225 1.00 13.57 181 ASP A N 1
ATOM 1494 C CA . ASP A 1 184 ? 7.683 46.602 -25.332 1.00 16.50 181 ASP A CA 1
ATOM 1495 C C . ASP A 1 184 ? 6.368 45.844 -25.525 1.00 17.14 181 ASP A C 1
ATOM 1496 O O . ASP A 1 184 ? 6.346 44.785 -26.134 1.00 20.97 181 ASP A O 1
ATOM 1501 N N . PRO A 1 185 ? 5.276 46.354 -24.958 1.00 19.95 182 PRO A N 1
ATOM 1502 C CA . PRO A 1 185 ? 4.010 45.608 -25.041 1.00 19.32 182 PRO A CA 1
ATOM 1503 C C . PRO A 1 185 ? 3.485 45.414 -26.474 1.00 22.30 182 PRO A C 1
ATOM 1504 O O . PRO A 1 185 ? 2.830 44.405 -26.746 1.00 21.26 182 PRO A O 1
ATOM 1508 N N . ALA A 1 186 ? 3.756 46.358 -27.377 1.00 18.08 183 ALA A N 1
ATOM 1509 C CA . ALA A 1 186 ? 3.238 46.244 -28.728 1.00 17.91 183 ALA A CA 1
ATOM 1510 C C . ALA A 1 186 ? 3.856 45.058 -29.452 1.00 21.83 183 ALA A C 1
ATOM 1511 O O . ALA A 1 186 ? 3.187 44.422 -30.275 1.00 21.58 183 ALA A O 1
ATOM 1513 N N . ASN A 1 187 ? 5.109 44.733 -29.124 1.00 18.11 184 ASN A N 1
ATOM 1514 C CA . ASN A 1 187 ? 5.785 43.602 -29.766 1.00 18.76 184 ASN A CA 1
ATOM 1515 C C . ASN A 1 187 ? 5.048 42.283 -29.568 1.00 20.86 184 ASN A C 1
ATOM 1516 O O . ASN A 1 187 ? 4.958 41.476 -30.483 1.00 24.42 184 ASN A O 1
ATOM 1537 N N . ILE A 1 189 ? 1.893 41.857 -29.166 1.00 20.45 186 ILE A N 1
ATOM 1538 C CA . ILE A 1 189 ? 0.718 41.883 -30.016 1.00 19.32 186 ILE A CA 1
ATOM 1539 C C . ILE A 1 189 ? 1.101 41.665 -31.474 1.00 24.78 186 ILE A C 1
ATOM 1540 O O . ILE A 1 189 ? 0.407 40.963 -32.211 1.00 25.50 186 ILE A O 1
ATOM 1545 N N . LEU A 1 190 ? 2.216 42.261 -31.884 1.00 24.54 187 LEU A N 1
ATOM 1546 C CA . LEU A 1 190 ? 2.683 42.125 -33.259 1.00 23.66 187 LEU A CA 1
ATOM 1547 C C . LEU A 1 190 ? 3.023 40.664 -33.568 1.00 22.20 187 LEU A C 1
ATOM 1548 O O . LEU A 1 190 ? 2.586 40.124 -34.587 1.00 24.44 187 LEU A O 1
ATOM 1553 N N . TYR A 1 191 ? 3.760 40.013 -32.670 1.00 19.80 188 TYR A N 1
ATOM 1554 C CA . TYR A 1 191 ? 4.038 38.583 -32.810 1.00 24.70 188 TYR A CA 1
ATOM 1555 C C . TYR A 1 191 ? 2.830 37.688 -32.551 1.00 30.97 188 TYR A C 1
ATOM 1556 O O . TYR A 1 191 ? 2.841 36.513 -32.906 1.00 35.45 188 TYR A O 1
ATOM 1565 N N . GLY A 1 192 ? 1.795 38.234 -31.919 1.00 32.28 189 GLY A N 1
ATOM 1566 C CA . GLY A 1 192 ? 0.585 37.470 -31.631 1.00 34.57 189 GLY A CA 1
ATOM 1567 C C . GLY A 1 192 ? 0.757 36.417 -30.537 1.00 33.76 189 GLY A C 1
ATOM 1568 O O . GLY A 1 192 ? 0.026 35.435 -30.473 1.00 37.72 189 GLY A O 1
ATOM 1569 N N . THR A 1 193 ? 1.745 36.618 -29.677 1.00 33.81 190 THR A N 1
ATOM 1570 C CA . THR A 1 193 ? 2.083 35.619 -28.676 1.00 41.58 190 THR A CA 1
ATOM 1571 C C . THR A 1 193 ? 1.196 35.536 -27.419 1.00 50.99 190 THR A C 1
ATOM 1572 O O . THR A 1 193 ? 0.737 34.445 -27.053 1.00 58.54 190 THR A O 1
ATOM 1576 N N . GLY A 1 194 ? 0.943 36.665 -26.768 1.00 44.82 191 GLY A N 1
ATOM 1577 C CA . GLY A 1 194 ? 0.237 36.643 -25.493 1.00 40.18 191 GLY A CA 1
ATOM 1578 C C . GLY A 1 194 ? -0.065 38.034 -24.967 1.00 33.01 191 GLY A C 1
ATOM 1579 O O . GLY A 1 194 ? 0.573 39.004 -25.396 1.00 30.72 191 GLY A O 1
ATOM 1580 N N . ASN A 1 195 ? -1.033 38.138 -24.054 1.00 26.44 192 ASN A N 1
ATOM 1581 C CA . ASN A 1 195 ? -1.419 39.437 -23.520 1.00 24.59 192 ASN A CA 1
ATOM 1582 C C . ASN A 1 195 ? -0.254 40.137 -22.853 1.00 24.03 192 ASN A C 1
ATOM 1583 O O . ASN A 1 195 ? 0.341 39.606 -21.914 1.00 26.30 192 ASN A O 1
ATOM 1588 N N . PRO A 1 196 ? 0.067 41.341 -23.339 1.00 21.93 193 PRO A N 1
ATOM 1589 C CA . PRO A 1 196 ? 1.240 42.098 -22.900 1.00 19.10 193 PRO A CA 1
ATOM 1590 C C . PRO A 1 196 ? 1.173 42.583 -21.440 1.00 20.46 193 PRO A C 1
ATOM 1591 O O . PRO A 1 196 ? 2.210 42.582 -20.784 1.00 18.02 193 PRO A O 1
ATOM 1595 N N . ILE A 1 197 ? 0.006 42.972 -20.933 1.00 18.30 194 ILE A N 1
ATOM 1596 C CA . ILE A 1 197 ? -0.055 43.410 -19.534 1.00 17.27 194 ILE A CA 1
ATOM 1597 C C . ILE A 1 197 ? 0.177 42.230 -18.575 1.00 20.64 194 ILE A C 1
ATOM 1598 O O . ILE A 1 197 ? 0.871 42.376 -17.573 1.00 21.61 194 ILE A O 1
ATOM 1603 N N . GLU A 1 198 ? -0.380 41.061 -18.891 1.00 18.48 195 GLU A N 1
ATOM 1604 C CA . GLU A 1 198 ? -0.097 39.855 -18.104 1.00 22.68 195 GLU A CA 1
ATOM 1605 C C . GLU A 1 198 ? 1.389 39.475 -18.141 1.00 21.33 195 GLU A C 1
ATOM 1606 O O . GLU A 1 198 ? 1.949 39.036 -17.140 1.00 18.15 195 GLU A O 1
ATOM 1612 N N . ALA A 1 199 ? 2.023 39.630 -19.297 1.00 19.45 196 ALA A N 1
ATOM 1613 C CA . ALA A 1 199 ? 3.436 39.299 -19.414 1.00 19.65 196 ALA A CA 1
ATOM 1614 C C . ALA A 1 199 ? 4.273 40.258 -18.571 1.00 19.74 196 ALA A C 1
ATOM 1615 O O . ALA A 1 199 ? 5.213 39.841 -17.919 1.00 21.32 196 ALA A O 1
ATOM 1617 N N . LEU A 1 200 ? 3.927 41.541 -18.612 1.00 14.50 197 LEU A N 1
ATOM 1618 C CA . LEU A 1 200 ? 4.592 42.550 -17.797 1.00 16.22 197 LEU A CA 1
ATOM 1619 C C . LEU A 1 200 ? 4.580 42.192 -16.309 1.00 17.54 197 LEU A C 1
ATOM 1620 O O . LEU A 1 200 ? 5.602 42.320 -15.638 1.00 17.39 197 LEU A O 1
ATOM 1625 N N . ARG A 1 201 ? 3.423 41.770 -15.789 1.00 17.98 198 ARG A N 1
ATOM 1626 C CA . ARG A 1 201 ? 3.339 41.351 -14.394 1.00 14.72 198 ARG A CA 1
ATOM 1627 C C . ARG A 1 201 ? 4.293 40.194 -14.115 1.00 17.34 198 ARG A C 1
ATOM 1628 O O . ARG A 1 201 ? 4.939 40.156 -13.079 1.00 19.99 198 ARG A O 1
ATOM 1636 N N . LYS A 1 202 ? 4.367 39.238 -15.036 1.00 19.77 199 LYS A N 1
ATOM 1637 C CA . LYS A 1 202 ? 5.200 38.060 -14.825 1.00 21.67 199 LYS A CA 1
ATOM 1638 C C . LYS A 1 202 ? 6.685 38.408 -14.789 1.00 19.30 199 LYS A C 1
ATOM 1639 O O . LYS A 1 202 ? 7.445 37.802 -14.036 1.00 21.50 199 LYS A O 1
ATOM 1645 N N . VAL A 1 203 ? 7.105 39.344 -15.639 1.00 14.37 200 VAL A N 1
ATOM 1646 C CA . VAL A 1 203 ? 8.532 39.666 -15.773 1.00 16.93 200 VAL A CA 1
ATOM 1647 C C . VAL A 1 203 ? 9.004 40.870 -14.959 1.00 15.92 200 VAL A C 1
ATOM 1648 O O . VAL A 1 203 ? 10.139 41.323 -15.129 1.00 15.19 200 VAL A O 1
ATOM 1652 N N . ALA A 1 204 ? 8.111 41.397 -14.122 1.00 16.71 201 ALA A N 1
ATOM 1653 C CA . ALA A 1 204 ? 8.279 42.698 -13.478 1.00 15.61 201 ALA A CA 1
ATOM 1654 C C . ALA A 1 204 ? 9.668 42.928 -12.864 1.00 16.15 201 ALA A C 1
ATOM 1655 O O . ALA A 1 204 ? 10.248 44.001 -13.035 1.00 15.76 201 ALA A O 1
ATOM 1657 N N . ARG A 1 205 ? 10.206 41.926 -12.170 1.00 14.94 202 ARG A N 1
ATOM 1658 C CA . ARG A 1 205 ? 11.460 42.120 -11.432 1.00 13.74 202 ARG A CA 1
ATOM 1659 C C . ARG A 1 205 ? 12.666 42.350 -12.344 1.00 14.97 202 ARG A C 1
ATOM 1660 O O . ARG A 1 205 ? 13.714 42.817 -11.880 1.00 16.98 202 ARG A O 1
ATOM 1668 N N . TYR A 1 206 ? 12.539 41.992 -13.627 1.00 13.00 203 TYR A N 1
ATOM 1669 C CA . TYR A 1 206 ? 13.615 42.228 -14.595 1.00 12.27 203 TYR A CA 1
ATOM 1670 C C . TYR A 1 206 ? 13.465 43.475 -15.472 1.00 11.70 203 TYR A C 1
ATOM 1671 O O . TYR A 1 206 ? 14.340 43.745 -16.288 1.00 13.26 203 TYR A O 1
ATOM 1680 N N . VAL A 1 207 ? 12.370 44.226 -15.340 1.00 12.72 204 VAL A N 1
ATOM 1681 C CA . VAL A 1 207 ? 12.144 45.349 -16.255 1.00 16.29 204 VAL A CA 1
ATOM 1682 C C . VAL A 1 207 ? 13.063 46.504 -15.870 1.00 19.91 204 VAL A C 1
ATOM 1683 O O . VAL A 1 207 ? 13.019 46.969 -14.729 1.00 16.85 204 VAL A O 1
ATOM 1687 N N A ARG A 1 208 ? 13.961 46.902 -16.773 0.54 17.04 205 ARG A N 1
ATOM 1688 N N B ARG A 1 208 ? 13.952 46.889 -16.784 0.46 17.05 205 ARG A N 1
ATOM 1689 C CA A ARG A 1 208 ? 14.809 48.068 -16.527 0.54 16.62 205 ARG A CA 1
ATOM 1690 C CA B ARG A 1 208 ? 14.828 48.030 -16.556 0.46 16.45 205 ARG A CA 1
ATOM 1691 C C A ARG A 1 208 ? 14.535 49.312 -17.378 0.54 18.64 205 ARG A C 1
ATOM 1692 C C B ARG A 1 208 ? 14.562 49.290 -17.394 0.46 18.30 205 ARG A C 1
ATOM 1693 O O A ARG A 1 208 ? 15.035 50.392 -17.071 0.54 19.23 205 ARG A O 1
ATOM 1694 O O B ARG A 1 208 ? 15.087 50.359 -17.088 0.46 19.01 205 ARG A O 1
ATOM 1709 N N . SER A 1 209 ? 13.765 49.157 -18.450 1.00 15.86 206 SER A N 1
ATOM 1710 C CA . SER A 1 209 ? 13.444 50.275 -19.339 1.00 15.47 206 SER A CA 1
ATOM 1711 C C . SER A 1 209 ? 12.242 49.859 -20.152 1.00 14.96 206 SER A C 1
ATOM 1712 O O . SER A 1 209 ? 11.916 48.679 -20.200 1.00 14.66 206 SER A O 1
ATOM 1715 N N . ILE A 1 210 ? 11.556 50.799 -20.783 1.00 15.16 207 ILE A N 1
ATOM 1716 C CA . ILE A 1 210 ? 10.359 50.407 -21.524 1.00 17.30 207 ILE A CA 1
ATOM 1717 C C . ILE A 1 210 ? 10.188 51.205 -22.800 1.00 20.79 207 ILE A C 1
ATOM 1718 O O . ILE A 1 210 ? 10.726 52.299 -22.936 1.00 23.40 207 ILE A O 1
ATOM 1723 N N . HIS A 1 211 ? 9.423 50.640 -23.730 1.00 18.07 208 HIS A N 1
ATOM 1724 C CA . HIS A 1 211 ? 8.954 51.374 -24.885 1.00 19.86 208 HIS A CA 1
ATOM 1725 C C . HIS A 1 211 ? 7.445 51.557 -24.808 1.00 22.92 208 HIS A C 1
ATOM 1726 O O . HIS A 1 211 ? 6.712 50.645 -24.403 1.00 24.64 208 HIS A O 1
ATOM 1733 N N . CYS A 1 212 ? 6.988 52.756 -25.151 1.00 20.43 209 CYS A N 1
ATOM 1734 C CA . CYS A 1 212 ? 5.569 52.996 -25.297 1.00 17.70 209 CYS A CA 1
ATOM 1735 C C . CYS A 1 212 ? 5.262 52.963 -26.774 1.00 22.66 209 CYS A C 1
ATOM 1736 O O . CYS A 1 212 ? 5.637 53.869 -27.521 1.00 23.06 209 CYS A O 1
ATOM 1739 N N . LYS A 1 213 ? 4.574 51.903 -27.178 1.00 23.46 210 LYS A N 1
ATOM 1740 C CA . LYS A 1 213 ? 4.236 51.676 -28.574 1.00 25.01 210 LYS A CA 1
ATOM 1741 C C . LYS A 1 213 ? 2.915 50.912 -28.561 1.00 23.59 210 LYS A C 1
ATOM 1742 O O . LYS A 1 213 ? 2.601 50.237 -27.577 1.00 20.35 210 LYS A O 1
ATOM 1748 N N . ASP A 1 214 ? 2.132 51.012 -29.632 1.00 21.34 211 ASP A N 1
ATOM 1749 C CA . ASP A 1 214 ? 0.812 50.374 -29.648 1.00 23.55 211 ASP A CA 1
ATOM 1750 C C . ASP A 1 214 ? 0.622 49.553 -30.926 1.00 22.82 211 ASP A C 1
ATOM 1751 O O . ASP A 1 214 ? 1.270 49.814 -31.944 1.00 22.31 211 ASP A O 1
ATOM 1756 N N . ALA A 1 215 ? -0.266 48.564 -30.875 1.00 21.99 212 ALA A N 1
ATOM 1757 C CA . ALA A 1 215 ? -0.517 47.721 -32.040 1.00 25.28 212 ALA A CA 1
ATOM 1758 C C . ALA A 1 215 ? -1.890 47.070 -31.980 1.00 26.72 212 ALA A C 1
ATOM 1759 O O . ALA A 1 215 ? -2.486 46.959 -30.908 1.00 28.86 212 ALA A O 1
ATOM 1761 N N . LEU A 1 216 ? -2.373 46.629 -33.138 1.00 24.40 213 LEU A N 1
ATOM 1762 C CA . LEU A 1 216 ? -3.620 45.873 -33.238 1.00 25.07 213 LEU A CA 1
ATOM 1763 C C . LEU A 1 216 ? -3.285 44.401 -33.442 1.00 26.51 213 LEU A C 1
ATOM 1764 O O . LEU A 1 216 ? -2.357 44.075 -34.189 1.00 24.65 213 LEU A O 1
ATOM 1769 N N . TRP A 1 217 ? -4.017 43.512 -32.778 1.00 27.56 214 TRP A N 1
ATOM 1770 C CA . TRP A 1 217 ? -3.847 42.076 -33.009 1.00 28.04 214 TRP A CA 1
ATOM 1771 C C . TRP A 1 217 ? -4.119 41.712 -34.464 1.00 30.91 214 TRP A C 1
ATOM 1772 O O . TRP A 1 217 ? -4.966 42.321 -35.117 1.00 32.11 214 TRP A O 1
ATOM 1783 N N . ALA A 1 218 ? -3.422 40.698 -34.966 1.00 31.76 215 ALA A N 1
ATOM 1784 C CA . ALA A 1 218 ? -3.828 40.064 -36.218 1.00 31.67 215 ALA A CA 1
ATOM 1785 C C . ALA A 1 218 ? -5.153 39.333 -35.985 1.00 35.44 215 ALA A C 1
ATOM 1786 O O . ALA A 1 218 ? -5.527 39.083 -34.834 1.00 38.09 215 ALA A O 1
ATOM 1788 N N . PRO A 1 219 ? -5.876 38.985 -37.068 1.00 39.37 216 PRO A N 1
ATOM 1789 C CA . PRO A 1 219 ? -7.048 38.113 -36.898 1.00 40.35 216 PRO A CA 1
ATOM 1790 C C . PRO A 1 219 ? -6.651 36.845 -36.142 1.00 45.87 216 PRO A C 1
ATOM 1791 O O . PRO A 1 219 ? -5.492 36.429 -36.252 1.00 41.92 216 PRO A O 1
ATOM 1795 N N . VAL A 1 220 ? -7.575 36.272 -35.368 1.00 50.83 217 VAL A N 1
ATOM 1796 C CA . VAL A 1 220 ? -7.264 35.173 -34.445 1.00 54.97 217 VAL A CA 1
ATOM 1797 C C . VAL A 1 220 ? -6.486 34.031 -35.087 1.00 54.54 217 VAL A C 1
ATOM 1798 O O . VAL A 1 220 ? -5.481 33.564 -34.538 1.00 53.66 217 VAL A O 1
ATOM 1802 N N A ASN A 1 221 ? -6.961 33.595 -36.250 0.52 54.93 218 ASN A N 1
ATOM 1803 N N B ASN A 1 221 ? -6.931 33.586 -36.255 0.48 54.95 218 ASN A N 1
ATOM 1804 C CA A ASN A 1 221 ? -6.350 32.491 -36.979 0.52 56.72 218 ASN A CA 1
ATOM 1805 C CA B ASN A 1 221 ? -6.283 32.453 -36.900 0.48 56.42 218 ASN A CA 1
ATOM 1806 C C A ASN A 1 221 ? -4.990 32.839 -37.577 0.52 55.76 218 ASN A C 1
ATOM 1807 C C B ASN A 1 221 ? -5.019 32.838 -37.667 0.48 55.84 218 ASN A C 1
ATOM 1808 O O A ASN A 1 221 ? -4.217 31.950 -37.912 0.52 57.63 218 ASN A O 1
ATOM 1809 O O B ASN A 1 221 ? -4.360 31.977 -38.238 0.48 57.73 218 ASN A O 1
ATOM 1818 N N . GLU A 1 222 ? -4.704 34.131 -37.710 1.00 52.04 219 GLU A N 1
ATOM 1819 C CA . GLU A 1 222 ? -3.419 34.592 -38.251 1.00 47.41 219 GLU A CA 1
ATOM 1820 C C . GLU A 1 222 ? -2.351 34.946 -37.198 1.00 43.28 219 GLU A C 1
ATOM 1821 O O . GLU A 1 222 ? -1.234 35.332 -37.547 1.00 43.31 219 GLU A O 1
ATOM 1827 N N . ARG A 1 223 ? -2.686 34.840 -35.918 1.00 37.67 220 ARG A N 1
ATOM 1828 C CA . ARG A 1 223 ? -1.741 35.235 -34.879 1.00 38.37 220 ARG A CA 1
ATOM 1829 C C . ARG A 1 223 ? -0.504 34.346 -34.861 1.00 38.77 220 ARG A C 1
ATOM 1830 O O . ARG A 1 223 ? -0.612 33.123 -34.930 1.00 40.51 220 ARG A O 1
ATOM 1838 N N . GLY A 1 224 ? 0.672 34.965 -34.794 1.00 35.47 221 GLY A N 1
ATOM 1839 C CA . GLY A 1 224 ? 1.918 34.222 -34.866 1.00 31.83 221 GLY A CA 1
ATOM 1840 C C . GLY A 1 224 ? 2.264 33.807 -36.288 1.00 37.26 221 GLY A C 1
ATOM 1841 O O . GLY A 1 224 ? 3.276 33.154 -36.531 1.00 40.84 221 GLY A O 1
ATOM 1842 N N . LYS A 1 225 ? 1.420 34.191 -37.237 1.00 38.26 222 LYS A N 1
ATOM 1843 C CA . LYS A 1 225 ? 1.659 33.890 -38.646 1.00 43.81 222 LYS A CA 1
ATOM 1844 C C . LYS A 1 225 ? 1.796 35.176 -39.459 1.00 43.94 222 LYS A C 1
ATOM 1845 O O . LYS A 1 225 ? 2.813 35.398 -40.117 1.00 45.48 222 LYS A O 1
ATOM 1851 N N . SER A 1 226 ? 0.744 35.987 -39.457 1.00 39.59 223 SER A N 1
ATOM 1852 C CA . SER A 1 226 ? 0.820 37.343 -39.981 1.00 34.25 223 SER A CA 1
ATOM 1853 C C . SER A 1 226 ? 1.123 38.342 -38.862 1.00 31.98 223 SER A C 1
ATOM 1854 O O . SER A 1 226 ? 0.670 38.178 -37.717 1.00 29.76 223 SER A O 1
ATOM 1857 N N . TRP A 1 227 ? 1.905 39.367 -39.188 1.00 28.00 224 TRP A N 1
ATOM 1858 C CA . TRP A 1 227 ? 2.166 40.454 -38.254 1.00 26.70 224 TRP A CA 1
ATOM 1859 C C . TRP A 1 227 ? 0.838 41.084 -37.843 1.00 27.72 224 TRP A C 1
ATOM 1860 O O . TRP A 1 227 ? -0.084 41.164 -38.650 1.00 25.25 224 TRP A O 1
ATOM 1871 N N . GLY A 1 228 ? 0.748 41.554 -36.601 1.00 28.14 225 GLY A N 1
ATOM 1872 C CA . GLY A 1 228 ? -0.287 42.514 -36.258 1.00 30.04 225 GLY A CA 1
ATOM 1873 C C . GLY A 1 228 ? 0.082 43.857 -36.885 1.00 30.49 225 GLY A C 1
ATOM 1874 O O . GLY A 1 228 ? 1.015 43.940 -37.684 1.00 31.81 225 GLY A O 1
ATOM 1875 N N . GLN A 1 229 ? -0.631 44.918 -36.530 1.00 27.94 226 GLN A N 1
ATOM 1876 C CA . GLN A 1 229 ? -0.394 46.213 -37.160 1.00 30.67 226 GLN A CA 1
ATOM 1877 C C . GLN A 1 229 ? -0.038 47.273 -36.128 1.00 26.88 226 GLN A C 1
ATOM 1878 O O . GLN A 1 229 ? -0.804 47.511 -35.199 1.00 29.65 226 GLN A O 1
ATOM 1884 N N . GLU A 1 230 ? 1.106 47.924 -36.291 1.00 25.38 227 GLU A N 1
ATOM 1885 C CA . GLU A 1 230 ? 1.474 48.996 -35.370 1.00 28.94 227 GLU A CA 1
ATOM 1886 C C . GLU A 1 230 ? 0.643 50.233 -35.682 1.00 27.40 227 GLU A C 1
ATOM 1887 O O . GLU A 1 230 ? 0.435 50.546 -36.842 1.00 27.60 227 GLU A O 1
ATOM 1893 N N . VAL A 1 231 ? 0.152 50.915 -34.648 1.00 27.99 228 VAL A N 1
ATOM 1894 C CA . VAL A 1 231 ? -0.680 52.103 -34.828 1.00 27.65 228 VAL A CA 1
ATOM 1895 C C . VAL A 1 231 ? -0.267 53.193 -33.834 1.00 27.19 228 VAL A C 1
ATOM 1896 O O . VAL A 1 231 ? 0.477 52.924 -32.895 1.00 25.80 228 VAL A O 1
ATOM 1900 N N . ALA A 1 232 ? -0.755 54.415 -34.046 1.00 25.67 229 ALA A N 1
ATOM 1901 C CA . ALA A 1 232 ? -0.460 55.540 -33.162 1.00 27.74 229 ALA A CA 1
ATOM 1902 C C . ALA A 1 232 ? -0.824 55.228 -31.700 1.00 28.97 229 ALA A C 1
ATOM 1903 O O . ALA A 1 232 ? -1.810 54.544 -31.426 1.00 27.26 229 ALA A O 1
ATOM 1905 N N . LEU A 1 233 ? -0.007 55.720 -30.773 1.00 28.54 230 LEU A N 1
ATOM 1906 C CA . LEU A 1 233 ? -0.149 55.380 -29.364 1.00 28.97 230 LEU A CA 1
ATOM 1907 C C . LEU A 1 233 ? -1.568 55.666 -28.866 1.00 32.80 230 LEU A C 1
ATOM 1908 O O . LEU A 1 233 ? -2.090 56.762 -29.059 1.00 29.12 230 LEU A O 1
ATOM 1913 N N . GLY A 1 234 ? -2.190 54.665 -28.245 1.00 30.77 231 GLY A N 1
ATOM 1914 C CA . GLY A 1 234 ? -3.529 54.819 -27.705 1.00 28.08 231 GLY A CA 1
ATOM 1915 C C . GLY A 1 234 ? -4.642 54.399 -28.643 1.00 32.25 231 GLY A C 1
ATOM 1916 O O . GLY A 1 234 ? -5.796 54.303 -28.222 1.00 33.81 231 GLY A O 1
ATOM 1917 N N . THR A 1 235 ? -4.325 54.191 -29.920 1.00 28.56 232 THR A N 1
ATOM 1918 C CA . THR A 1 235 ? -5.356 53.773 -30.870 1.00 31.67 232 THR A CA 1
ATOM 1919 C C . THR A 1 235 ? -5.379 52.260 -31.097 1.00 32.60 232 THR A C 1
ATOM 1920 O O . THR A 1 235 ? -6.209 51.761 -31.855 1.00 32.52 232 THR A O 1
ATOM 1924 N N . GLY A 1 236 ? -4.473 51.540 -30.436 1.00 28.07 233 GLY A N 1
ATOM 1925 C CA . GLY A 1 236 ? -4.370 50.101 -30.613 1.00 30.21 233 GLY A CA 1
ATOM 1926 C C . GLY A 1 236 ? -4.961 49.255 -29.499 1.00 31.60 233 GLY A C 1
ATOM 1927 O O . GLY A 1 236 ? -5.865 49.694 -28.797 1.00 30.39 233 GLY A O 1
ATOM 1928 N N . ASP A 1 237 ? -4.464 48.024 -29.372 1.00 29.19 234 ASP A N 1
ATOM 1929 C CA . ASP A 1 237 ? -4.967 47.052 -28.397 1.00 26.61 234 ASP A CA 1
ATOM 1930 C C . ASP A 1 237 ? -4.170 46.914 -27.091 1.00 28.80 234 ASP A C 1
ATOM 1931 O O . ASP A 1 237 ? -4.506 46.073 -26.260 1.00 25.14 234 ASP A O 1
ATOM 1936 N N . VAL A 1 238 ? -3.101 47.689 -26.923 1.00 27.93 235 VAL A N 1
ATOM 1937 C CA . VAL A 1 238 ? -2.327 47.594 -25.692 1.00 26.89 235 VAL A CA 1
ATOM 1938 C C . VAL A 1 238 ? -3.121 48.037 -24.454 1.00 26.48 235 VAL A C 1
ATOM 1939 O O . VAL A 1 238 ? -3.065 47.349 -23.441 1.00 27.68 235 VAL A O 1
ATOM 1943 N N . GLY A 1 239 ? -3.965 49.066 -24.538 1.00 27.41 236 GLY A N 1
ATOM 1944 C CA . GLY A 1 239 ? -4.446 49.653 -23.286 1.00 30.56 236 GLY A CA 1
ATOM 1945 C C . GLY A 1 239 ? -3.441 50.520 -22.529 1.00 30.89 236 GLY A C 1
ATOM 1946 O O . GLY A 1 239 ? -2.882 50.092 -21.509 1.00 24.76 236 GLY A O 1
ATOM 1963 N N . GLU A 1 241 ? -3.547 53.126 -20.635 1.00 24.38 238 GLU A N 1
ATOM 1964 C CA . GLU A 1 241 ? -3.828 53.356 -19.222 1.00 24.06 238 GLU A CA 1
ATOM 1965 C C . GLU A 1 241 ? -3.599 52.081 -18.400 1.00 20.33 238 GLU A C 1
ATOM 1966 O O . GLU A 1 241 ? -3.022 52.131 -17.309 1.00 23.35 238 GLU A O 1
ATOM 1972 N N . ALA A 1 242 ? -4.017 50.935 -18.936 1.00 20.60 239 ALA A N 1
ATOM 1973 C CA . ALA A 1 242 ? -3.753 49.649 -18.283 1.00 22.14 239 ALA A CA 1
ATOM 1974 C C . ALA A 1 242 ? -2.249 49.366 -18.126 1.00 23.73 239 ALA A C 1
ATOM 1975 O O . ALA A 1 242 ? -1.794 48.881 -17.087 1.00 21.35 239 ALA A O 1
ATOM 1977 N N . TYR A 1 243 ? -1.485 49.687 -19.166 1.00 20.04 240 TYR A N 1
ATOM 1978 C CA . TYR A 1 243 ? -0.040 49.485 -19.185 1.00 18.85 240 TYR A CA 1
ATOM 1979 C C . TYR A 1 243 ? 0.664 50.374 -18.151 1.00 19.77 240 TYR A C 1
ATOM 1980 O O . TYR A 1 243 ? 1.449 49.888 -17.338 1.00 19.03 240 TYR A O 1
ATOM 1989 N N . LEU A 1 244 ? 0.382 51.677 -18.193 1.00 17.46 241 LEU A N 1
ATOM 1990 C CA . LEU A 1 244 ? 0.989 52.618 -17.262 1.00 16.40 241 LEU A CA 1
ATOM 1991 C C . LEU A 1 244 ? 0.586 52.390 -15.793 1.00 20.58 241 LEU A C 1
ATOM 1992 O O . LEU A 1 244 ? 1.418 52.535 -14.902 1.00 19.39 241 LEU A O 1
ATOM 1997 N N A THR A 1 245 ? -0.673 52.034 -15.559 0.61 20.05 242 THR A N 1
ATOM 1998 N N B THR A 1 245 ? -0.678 52.058 -15.524 0.39 20.02 242 THR A N 1
ATOM 1999 C CA A THR A 1 245 ? -1.130 51.811 -14.197 0.61 19.24 242 THR A CA 1
ATOM 2000 C CA B THR A 1 245 ? -1.066 51.806 -14.133 0.39 19.98 242 THR A CA 1
ATOM 2001 C C A THR A 1 245 ? -0.458 50.557 -13.631 0.61 19.85 242 THR A C 1
ATOM 2002 C C B THR A 1 245 ? -0.357 50.566 -13.626 0.39 19.91 242 THR A C 1
ATOM 2003 O O A THR A 1 245 ? -0.110 50.511 -12.456 0.61 20.20 242 THR A O 1
ATOM 2004 O O B THR A 1 245 ? 0.091 50.525 -12.483 0.39 19.62 242 THR A O 1
ATOM 2011 N N . THR A 1 246 ? -0.247 49.554 -14.479 1.00 14.69 243 THR A N 1
ATOM 2012 C CA . THR A 1 246 ? 0.482 48.351 -14.076 1.00 17.76 243 THR A CA 1
ATOM 2013 C C . THR A 1 246 ? 1.978 48.641 -13.839 1.00 18.57 243 THR A C 1
ATOM 2014 O O . THR A 1 246 ? 2.566 48.148 -12.874 1.00 18.82 243 THR A O 1
ATOM 2018 N N . LEU A 1 247 ? 2.588 49.448 -14.705 1.00 16.49 244 LEU A N 1
ATOM 2019 C CA . LEU A 1 247 ? 3.987 49.857 -14.503 1.00 15.82 244 LEU A CA 1
ATOM 2020 C C . LEU A 1 247 ? 4.148 50.566 -13.172 1.00 18.30 244 LEU A C 1
ATOM 2021 O O . LEU A 1 247 ? 5.125 50.359 -12.452 1.00 18.78 244 LEU A O 1
ATOM 2026 N N . TRP A 1 248 ? 3.189 51.426 -12.851 1.00 16.38 245 TRP A N 1
ATOM 2027 C CA . TRP A 1 248 ? 3.264 52.162 -11.603 1.00 18.68 245 TRP A CA 1
ATOM 2028 C C . TRP A 1 248 ? 3.212 51.195 -10.419 1.00 20.50 245 TRP A C 1
ATOM 2029 O O . TRP A 1 248 ? 4.012 51.300 -9.497 1.00 22.01 245 TRP A O 1
ATOM 2040 N N . GLU A 1 249 ? 2.284 50.242 -10.465 1.00 20.40 246 GLU A N 1
ATOM 2041 C CA . GLU A 1 249 ? 2.135 49.260 -9.390 1.00 19.98 246 GLU A CA 1
ATOM 2042 C C . GLU A 1 249 ? 3.400 48.428 -9.128 1.00 21.90 246 GLU A C 1
ATOM 2043 O O . GLU A 1 249 ? 3.734 48.134 -7.977 1.00 18.28 246 GLU A O 1
ATOM 2049 N N . ILE A 1 250 ? 4.129 48.061 -10.179 1.00 20.33 247 ILE A N 1
ATOM 2050 C CA . ILE A 1 250 ? 5.309 47.221 -9.972 1.00 19.82 247 ILE A CA 1
ATOM 2051 C C . ILE A 1 250 ? 6.559 48.005 -9.592 1.00 22.46 247 ILE A C 1
ATOM 2052 O O . ILE A 1 250 ? 7.625 47.426 -9.416 1.00 31.17 247 ILE A O 1
ATOM 2057 N N . GLY A 1 251 ? 6.434 49.318 -9.458 1.00 18.05 248 GLY A N 1
ATOM 2058 C CA . GLY A 1 251 ? 7.557 50.115 -9.009 1.00 18.28 248 GLY A CA 1
ATOM 2059 C C . GLY A 1 251 ? 8.409 50.737 -10.108 1.00 25.30 248 GLY A C 1
ATOM 2060 O O . GLY A 1 251 ? 9.443 51.327 -9.799 1.00 22.48 248 GLY A O 1
ATOM 2061 N N . TYR A 1 252 ? 7.982 50.665 -11.376 1.00 22.67 249 TYR A N 1
ATOM 2062 C CA . TYR A 1 252 ? 8.815 51.249 -12.425 1.00 20.41 249 TYR A CA 1
ATOM 2063 C C . TYR A 1 252 ? 8.652 52.760 -12.439 1.00 18.53 249 TYR A C 1
ATOM 2064 O O . TYR A 1 252 ? 7.535 53.279 -12.521 1.00 20.84 249 TYR A O 1
ATOM 2073 N N . ARG A 1 253 ? 9.760 53.444 -12.164 1.00 18.57 250 ARG A N 1
ATOM 2074 C CA . ARG A 1 253 ? 9.856 54.899 -12.194 1.00 19.30 250 ARG A CA 1
ATOM 2075 C C . ARG A 1 253 ? 10.624 55.546 -13.359 1.00 23.09 250 ARG A C 1
ATOM 2076 O O . ARG A 1 253 ? 10.726 56.771 -13.426 1.00 23.23 250 ARG A O 1
ATOM 2084 N N . GLY A 1 254 ? 11.200 54.726 -14.233 1.00 21.98 251 GLY A N 1
ATOM 2085 C CA . GLY A 1 254 ? 12.159 55.215 -15.214 1.00 19.59 251 GLY A CA 1
ATOM 2086 C C . GLY A 1 254 ? 11.505 55.901 -16.408 1.00 22.57 251 GLY A C 1
ATOM 2087 O O . GLY A 1 254 ? 10.299 56.167 -16.399 1.00 19.46 251 GLY A O 1
ATOM 2088 N N . PRO A 1 255 ? 12.295 56.175 -17.457 1.00 21.70 252 PRO A N 1
ATOM 2089 C CA . PRO A 1 255 ? 11.766 56.910 -18.612 1.00 19.03 252 PRO A CA 1
ATOM 2090 C C . PRO A 1 255 ? 10.671 56.149 -19.351 1.00 18.91 252 PRO A C 1
ATOM 2091 O O . PRO A 1 255 ? 10.682 54.910 -19.418 1.00 20.19 252 PRO A O 1
ATOM 2095 N N . LEU A 1 256 ? 9.728 56.891 -19.911 1.00 18.39 253 LEU A N 1
ATOM 2096 C CA . LEU A 1 256 ? 8.742 56.297 -20.800 1.00 21.65 253 LEU A CA 1
ATOM 2097 C C . LEU A 1 256 ? 9.188 56.649 -22.206 1.00 26.28 253 LEU A C 1
ATOM 2098 O O . LEU A 1 256 ? 9.012 57.783 -22.654 1.00 28.17 253 LEU A O 1
ATOM 2103 N N . THR A 1 257 ? 9.710 55.668 -22.933 1.00 23.17 254 THR A N 1
ATOM 2104 C CA . THR A 1 257 ? 10.313 55.972 -24.213 1.00 21.18 254 THR A CA 1
ATOM 2105 C C . THR A 1 257 ? 9.358 55.630 -25.345 1.00 20.03 254 THR A C 1
ATOM 2106 O O . THR A 1 257 ? 9.073 54.458 -25.610 1.00 22.63 254 THR A O 1
ATOM 2110 N N . ILE A 1 258 ? 8.873 56.668 -26.011 1.00 19.54 255 ILE A N 1
ATOM 2111 C CA . ILE A 1 258 ? 7.966 56.505 -27.130 1.00 22.18 255 ILE A CA 1
ATOM 2112 C C . ILE A 1 258 ? 8.714 55.971 -28.344 1.00 24.47 255 ILE A C 1
ATOM 2113 O O . ILE A 1 258 ? 9.742 56.515 -28.761 1.00 25.01 255 ILE A O 1
ATOM 2118 N N . GLU A 1 259 ? 8.185 54.906 -28.920 1.00 23.34 256 GLU A N 1
ATOM 2119 C CA . GLU A 1 259 ? 8.732 54.381 -30.150 1.00 25.99 256 GLU A CA 1
ATOM 2120 C C . GLU A 1 259 ? 7.636 54.313 -31.200 1.00 29.94 256 GLU A C 1
ATOM 2121 O O . GLU A 1 259 ? 6.593 53.718 -30.960 1.00 26.51 256 GLU A O 1
ATOM 2127 N N . ARG A 1 260 ? 7.843 54.957 -32.344 1.00 30.36 257 ARG A N 1
ATOM 2128 C CA . ARG A 1 260 ? 6.901 54.808 -33.448 1.00 29.37 257 ARG A CA 1
ATOM 2129 C C . ARG A 1 260 ? 7.698 54.573 -34.708 1.00 31.26 257 ARG A C 1
ATOM 2130 O O . ARG A 1 260 ? 8.352 55.506 -35.216 1.00 30.23 257 ARG A O 1
ATOM 2138 N N . GLU A 1 261 ? 7.621 53.379 -35.292 1.00 30.35 258 GLU A N 1
ATOM 2139 C CA . GLU A 1 261 ? 8.572 53.199 -36.357 1.00 36.46 258 GLU A CA 1
ATOM 2140 C C . GLU A 1 261 ? 7.858 53.358 -37.678 1.00 38.77 258 GLU A C 1
ATOM 2141 O O . GLU A 1 261 ? 7.402 52.390 -38.279 1.00 42.73 258 GLU A O 1
ATOM 2147 N N . ILE A 1 262 ? 7.938 54.571 -38.201 1.00 34.69 259 ILE A N 1
ATOM 2148 C CA . ILE A 1 262 ? 7.583 54.871 -39.568 1.00 38.22 259 ILE A CA 1
ATOM 2149 C C . ILE A 1 262 ? 8.536 55.963 -40.035 1.00 42.10 259 ILE A C 1
ATOM 2150 O O . ILE A 1 262 ? 8.095 57.049 -40.426 1.00 43.21 259 ILE A O 1
ATOM 2155 N N . PRO A 1 263 ? 9.851 55.670 -40.048 1.00 46.47 260 PRO A N 1
ATOM 2156 C CA . PRO A 1 263 ? 10.799 56.712 -40.457 1.00 46.74 260 PRO A CA 1
ATOM 2157 C C . PRO A 1 263 ? 10.643 57.077 -41.930 1.00 45.99 260 PRO A C 1
ATOM 2158 O O . PRO A 1 263 ? 11.200 58.089 -42.365 1.00 45.58 260 PRO A O 1
ATOM 2162 N N . HIS A 1 264 ? 9.931 56.242 -42.688 1.00 46.79 261 HIS A N 1
ATOM 2163 C CA . HIS A 1 264 ? 9.665 56.510 -44.107 1.00 51.89 261 HIS A CA 1
ATOM 2164 C C . HIS A 1 264 ? 8.662 57.653 -44.289 1.00 52.46 261 HIS A C 1
ATOM 2165 O O . HIS A 1 264 ? 8.507 58.181 -45.387 1.00 54.04 261 HIS A O 1
ATOM 2172 N N . ASP A 1 265 ? 7.972 58.014 -43.208 1.00 51.92 262 ASP A N 1
ATOM 2173 C CA . ASP A 1 265 ? 7.017 59.127 -43.207 1.00 48.04 262 ASP A CA 1
ATOM 2174 C C . ASP A 1 265 ? 7.333 60.046 -42.016 1.00 42.56 262 ASP A C 1
ATOM 2175 O O . ASP A 1 265 ? 6.598 60.053 -41.019 1.00 37.35 262 ASP A O 1
ATOM 2180 N N . PRO A 1 266 ? 8.440 60.813 -42.119 1.00 43.04 263 PRO A N 1
ATOM 2181 C CA . PRO A 1 266 ? 9.017 61.562 -40.991 1.00 42.03 263 PRO A CA 1
ATOM 2182 C C . PRO A 1 266 ? 8.031 62.557 -40.381 1.00 43.09 263 PRO A C 1
ATOM 2183 O O . PRO A 1 266 ? 8.001 62.715 -39.151 1.00 36.74 263 PRO A O 1
ATOM 2187 N N . VAL A 1 267 ? 7.232 63.197 -41.236 1.00 43.86 264 VAL A N 1
ATOM 2188 C CA . VAL A 1 267 ? 6.199 64.136 -40.801 1.00 43.46 264 VAL A CA 1
ATOM 2189 C C . VAL A 1 267 ? 5.144 63.465 -39.916 1.00 43.65 264 VAL A C 1
ATOM 2190 O O . VAL A 1 267 ? 4.849 63.948 -38.823 1.00 43.15 264 VAL A O 1
ATOM 2194 N N . GLN A 1 268 ? 4.584 62.350 -40.385 1.00 44.92 265 GLN A N 1
ATOM 2195 C CA . GLN A 1 268 ? 3.609 61.593 -39.594 1.00 43.51 265 GLN A CA 1
ATOM 2196 C C . GLN A 1 268 ? 4.233 60.950 -38.343 1.00 38.82 265 GLN A C 1
ATOM 2197 O O . GLN A 1 268 ? 3.597 60.843 -37.295 1.00 35.50 265 GLN A O 1
ATOM 2203 N N . GLN A 1 269 ? 5.476 60.504 -38.468 1.00 35.60 266 GLN A N 1
ATOM 2204 C CA . GLN A 1 269 ? 6.182 59.945 -37.329 1.00 36.59 266 GLN A CA 1
ATOM 2205 C C . GLN A 1 269 ? 6.302 61.004 -36.228 1.00 38.79 266 GLN A C 1
ATOM 2206 O O . GLN A 1 269 ? 6.094 60.706 -35.049 1.00 35.60 266 GLN A O 1
ATOM 2212 N N . LYS A 1 270 ? 6.628 62.239 -36.609 1.00 39.21 267 LYS A N 1
ATOM 2213 C CA . LYS A 1 270 ? 6.727 63.313 -35.623 1.00 40.51 267 LYS A CA 1
ATOM 2214 C C . LYS A 1 270 ? 5.355 63.658 -35.022 1.00 38.99 267 LYS A C 1
ATOM 2215 O O . LYS A 1 270 ? 5.248 63.843 -33.805 1.00 35.65 267 LYS A O 1
ATOM 2221 N N . LYS A 1 271 ? 4.320 63.733 -35.862 1.00 32.55 268 LYS A N 1
ATOM 2222 C CA . LYS A 1 271 ? 2.955 63.929 -35.366 1.00 35.57 268 LYS A CA 1
ATOM 2223 C C . LYS A 1 271 ? 2.552 62.881 -34.328 1.00 37.93 268 LYS A C 1
ATOM 2224 O O . LYS A 1 271 ? 1.941 63.217 -33.306 1.00 37.33 268 LYS A O 1
ATOM 2230 N N . ASP A 1 272 ? 2.889 61.616 -34.581 1.00 32.52 269 ASP A N 1
ATOM 2231 C CA . ASP A 1 272 ? 2.475 60.553 -33.660 1.00 30.20 269 ASP A CA 1
ATOM 2232 C C . ASP A 1 272 ? 3.295 60.614 -32.385 1.00 32.97 269 ASP A C 1
ATOM 2233 O O . ASP A 1 272 ? 2.797 60.275 -31.307 1.00 34.67 269 ASP A O 1
ATOM 2238 N N . LEU A 1 273 ? 4.553 61.039 -32.499 1.00 30.51 270 LEU A N 1
ATOM 2239 C CA . LEU A 1 273 ? 5.359 61.275 -31.302 1.00 32.60 270 LEU A CA 1
ATOM 2240 C C . LEU A 1 273 ? 4.722 62.390 -30.457 1.00 32.25 270 LEU A C 1
ATOM 2241 O O . LEU A 1 273 ? 4.632 62.276 -29.234 1.00 32.66 270 LEU A O 1
ATOM 2246 N N . ALA A 1 274 ? 4.268 63.453 -31.118 1.00 26.09 271 ALA A N 1
ATOM 2247 C CA . ALA A 1 274 ? 3.662 64.584 -30.421 1.00 30.05 271 ALA A CA 1
ATOM 2248 C C . ALA A 1 274 ? 2.321 64.237 -29.742 1.00 34.41 271 ALA A C 1
ATOM 2249 O O . ALA A 1 274 ? 2.073 64.661 -28.611 1.00 36.04 271 ALA A O 1
ATOM 2251 N N . SER A 1 275 ? 1.453 63.490 -30.422 1.00 30.15 272 SER A N 1
ATOM 2252 C CA . SER A 1 275 ? 0.220 63.041 -29.781 1.00 31.58 272 SER A CA 1
ATOM 2253 C C . SER A 1 275 ? 0.510 61.996 -28.672 1.00 29.95 272 SER A C 1
ATOM 2254 O O . SER A 1 275 ? -0.153 61.979 -27.634 1.00 28.59 272 SER A O 1
ATOM 2257 N N . ALA A 1 276 ? 1.520 61.154 -28.876 1.00 25.91 273 ALA A N 1
ATOM 2258 C CA . ALA A 1 276 ? 1.927 60.215 -27.839 1.00 26.07 273 ALA A CA 1
ATOM 2259 C C . ALA A 1 276 ? 2.382 60.984 -26.603 1.00 26.04 273 ALA A C 1
ATOM 2260 O O . ALA A 1 276 ? 2.028 60.639 -25.474 1.00 25.98 273 ALA A O 1
ATOM 2262 N N . LEU A 1 277 ? 3.157 62.038 -26.831 1.00 25.15 274 LEU A N 1
ATOM 2263 C CA . LEU A 1 277 ? 3.684 62.859 -25.752 1.00 29.65 274 LEU A CA 1
ATOM 2264 C C . LEU A 1 277 ? 2.544 63.504 -24.948 1.00 31.28 274 LEU A C 1
ATOM 2265 O O . LEU A 1 277 ? 2.585 63.549 -23.710 1.00 28.04 274 LEU A O 1
ATOM 2270 N N . GLU A 1 278 ? 1.513 63.967 -25.647 1.00 28.11 275 GLU A N 1
ATOM 2271 C CA . GLU A 1 278 ? 0.346 64.539 -24.975 1.00 31.29 275 GLU A CA 1
ATOM 2272 C C . GLU A 1 278 ? -0.440 63.497 -24.155 1.00 27.73 275 GLU A C 1
ATOM 2273 O O . GLU A 1 278 ? -0.841 63.752 -23.011 1.00 29.23 275 GLU A O 1
ATOM 2279 N N . LEU A 1 279 ? -0.665 62.329 -24.748 1.00 26.79 276 LEU A N 1
ATOM 2280 C CA . LEU A 1 279 ? -1.334 61.232 -24.053 1.00 27.34 276 LEU A CA 1
ATOM 2281 C C . LEU A 1 279 ? -0.568 60.772 -22.797 1.00 26.56 276 LEU A C 1
ATOM 2282 O O . LEU A 1 279 ? -1.155 60.595 -21.723 1.00 23.85 276 LEU A O 1
ATOM 2287 N N . LEU A 1 280 ? 0.744 60.584 -22.922 1.00 23.15 277 LEU A N 1
ATOM 2288 C CA . LEU A 1 280 ? 1.534 60.093 -21.790 1.00 22.57 277 LEU A CA 1
ATOM 2289 C C . LEU A 1 280 ? 1.664 61.145 -20.698 1.00 26.72 277 LEU A C 1
ATOM 2290 O O . LEU A 1 280 ? 1.735 60.817 -19.508 1.00 26.20 277 LEU A O 1
ATOM 2295 N N . THR A 1 281 ? 1.698 62.411 -21.104 1.00 23.49 278 THR A N 1
ATOM 2296 C CA . THR A 1 281 ? 1.828 63.507 -20.151 1.00 26.84 278 THR A CA 1
ATOM 2297 C C . THR A 1 281 ? 0.575 63.583 -19.270 1.00 29.33 278 THR A C 1
ATOM 2298 O O . THR A 1 281 ? 0.675 63.780 -18.060 1.00 29.90 278 THR A O 1
ATOM 2302 N N . GLY A 1 282 ? -0.595 63.408 -19.883 1.00 27.13 279 GLY A N 1
ATOM 2303 C CA . GLY A 1 282 ? -1.850 63.364 -19.144 1.00 26.56 279 GLY A CA 1
ATOM 2304 C C . GLY A 1 282 ? -1.927 62.147 -18.230 1.00 26.13 279 GLY A C 1
ATOM 2305 O O . GLY A 1 282 ? -2.356 62.249 -17.084 1.00 25.19 279 GLY A O 1
ATOM 2306 N N . LEU A 1 283 ? -1.505 60.984 -18.721 1.00 22.13 280 LEU A N 1
ATOM 2307 C CA . LEU A 1 283 ? -1.568 59.784 -17.887 1.00 23.32 280 LEU A CA 1
ATOM 2308 C C . LEU A 1 283 ? -0.563 59.856 -16.734 1.00 26.42 280 LEU A C 1
ATOM 2309 O O . LEU A 1 283 ? -0.859 59.427 -15.617 1.00 25.77 280 LEU A O 1
ATOM 2314 N N . ARG A 1 284 ? 0.617 60.415 -16.998 1.00 23.87 281 ARG A N 1
ATOM 2315 C CA . ARG A 1 284 ? 1.600 60.611 -15.940 1.00 25.84 281 ARG A CA 1
ATOM 2316 C C . ARG A 1 284 ? 1.049 61.508 -14.845 1.00 26.61 281 ARG A C 1
ATOM 2317 O O . ARG A 1 284 ? 1.224 61.226 -13.667 1.00 24.09 281 ARG A O 1
ATOM 2325 N N . LYS A 1 285 ? 0.387 62.594 -15.238 1.00 25.44 282 LYS A N 1
ATOM 2326 C CA . LYS A 1 285 ? -0.171 63.531 -14.271 1.00 26.52 282 LYS A CA 1
ATOM 2327 C C . LYS A 1 285 ? -1.245 62.864 -13.413 1.00 29.52 282 LYS A C 1
ATOM 2328 O O . LYS A 1 285 ? -1.349 63.115 -12.212 1.00 33.00 282 LYS A O 1
ATOM 2334 N N . LYS A 1 286 ? -2.045 62.012 -14.040 1.00 28.50 283 LYS A N 1
ATOM 2335 C CA . LYS A 1 286 ? -3.075 61.268 -13.330 1.00 30.86 283 LYS A CA 1
ATOM 2336 C C . LYS A 1 286 ? -2.489 60.193 -12.408 1.00 33.69 283 LYS A C 1
ATOM 2337 O O . LYS A 1 286 ? -2.851 60.110 -11.236 1.00 32.88 283 LYS A O 1
ATOM 2343 N N . ILE A 1 287 ? -1.626 59.341 -12.959 1.00 30.97 284 ILE A N 1
ATOM 2344 C CA . ILE A 1 287 ? -1.097 58.194 -12.217 1.00 30.87 284 ILE A CA 1
ATOM 2345 C C . ILE A 1 287 ? 0.088 58.481 -11.285 1.00 34.61 284 ILE A C 1
ATOM 2346 O O . ILE A 1 287 ? 0.106 58.037 -10.138 1.00 31.71 284 ILE A O 1
ATOM 2351 N N . ALA A 1 288 ? 1.071 59.229 -11.779 1.00 36.27 285 ALA A N 1
ATOM 2352 C CA . ALA A 1 288 ? 2.291 59.478 -11.016 1.00 39.61 285 ALA A CA 1
ATOM 2353 C C . ALA A 1 288 ? 2.253 60.810 -10.277 1.00 48.36 285 ALA A C 1
ATOM 2354 O O . ALA A 1 288 ? 3.167 61.123 -9.513 1.00 45.17 285 ALA A O 1
ATOM 2356 N N . ASN A 1 289 ? 1.175 61.567 -10.499 1.00 61.04 286 ASN A N 1
ATOM 2357 C CA . ASN A 1 289 ? 0.986 62.919 -9.955 1.00 68.47 286 ASN A CA 1
ATOM 2358 C C . ASN A 1 289 ? 2.035 63.953 -10.391 1.00 70.32 286 ASN A C 1
ATOM 2359 O O . ASN A 1 289 ? 2.279 64.943 -9.696 1.00 71.44 286 ASN A O 1
ATOM 2364 N N . CYS A 1 290 ? 2.636 63.720 -11.555 1.00 69.34 287 CYS A N 1
ATOM 2365 C CA . CYS A 1 290 ? 3.553 64.679 -12.164 1.00 71.34 287 CYS A CA 1
ATOM 2366 C C . CYS A 1 290 ? 3.451 64.623 -13.687 1.00 69.19 287 CYS A C 1
ATOM 2367 O O . CYS A 1 290 ? 3.819 65.569 -14.380 1.00 70.00 287 CYS A O 1
ATOM 2370 N N . HIS B 1 7 ? 35.416 53.239 -17.126 1.00 92.09 4 HIS B N 1
ATOM 2371 C CA . HIS B 1 7 ? 34.754 52.629 -15.976 1.00 87.97 4 HIS B CA 1
ATOM 2372 C C . HIS B 1 7 ? 35.228 53.234 -14.657 1.00 87.33 4 HIS B C 1
ATOM 2373 O O . HIS B 1 7 ? 36.363 53.707 -14.544 1.00 88.26 4 HIS B O 1
ATOM 2380 N N . LYS B 1 8 ? 34.341 53.218 -13.666 1.00 82.47 5 LYS B N 1
ATOM 2381 C CA . LYS B 1 8 ? 34.708 53.555 -12.301 1.00 75.57 5 LYS B CA 1
ATOM 2382 C C . LYS B 1 8 ? 35.575 52.420 -11.791 1.00 63.91 5 LYS B C 1
ATOM 2383 O O . LYS B 1 8 ? 35.431 51.292 -12.259 1.00 65.23 5 LYS B O 1
ATOM 2389 N N . PRO B 1 9 ? 36.478 52.708 -10.838 1.00 53.68 6 PRO B N 1
ATOM 2390 C CA . PRO B 1 9 ? 37.348 51.659 -10.288 1.00 46.77 6 PRO B CA 1
ATOM 2391 C C . PRO B 1 9 ? 36.529 50.457 -9.802 1.00 35.43 6 PRO B C 1
ATOM 2392 O O . PRO B 1 9 ? 35.525 50.641 -9.108 1.00 30.52 6 PRO B O 1
ATOM 2396 N N . TYR B 1 10 ? 36.937 49.254 -10.200 1.00 26.60 7 TYR B N 1
ATOM 2397 C CA . TYR B 1 10 ? 36.270 48.029 -9.778 1.00 21.21 7 TYR B CA 1
ATOM 2398 C C . TYR B 1 10 ? 36.525 47.801 -8.316 1.00 22.98 7 TYR B C 1
ATOM 2399 O O . TYR B 1 10 ? 37.607 48.121 -7.817 1.00 24.18 7 TYR B O 1
ATOM 2408 N N . TRP B 1 11 ? 35.540 47.229 -7.633 1.00 19.72 8 TRP B N 1
ATOM 2409 C CA . TRP B 1 11 ? 35.742 46.736 -6.280 1.00 18.13 8 TRP B CA 1
ATOM 2410 C C . TRP B 1 11 ? 36.382 47.757 -5.322 1.00 21.24 8 TRP B C 1
ATOM 2411 O O . TRP B 1 11 ? 37.345 47.427 -4.621 1.00 22.38 8 TRP B O 1
ATOM 2422 N N . PRO B 1 12 ? 35.856 48.994 -5.279 1.00 19.45 9 PRO B N 1
ATOM 2423 C CA . PRO B 1 12 ? 36.397 49.873 -4.234 1.00 22.48 9 PRO B CA 1
ATOM 2424 C C . PRO B 1 12 ? 36.094 49.280 -2.852 1.00 25.27 9 PRO B C 1
ATOM 2425 O O . PRO B 1 12 ? 35.068 48.623 -2.664 1.00 23.48 9 PRO B O 1
ATOM 2429 N N . ILE B 1 13 ? 37.000 49.469 -1.904 1.00 22.36 10 ILE B N 1
ATOM 2430 C CA . ILE B 1 13 ? 36.808 48.926 -0.566 1.00 23.20 10 ILE B CA 1
ATOM 2431 C C . ILE B 1 13 ? 35.756 49.750 0.183 1.00 23.78 10 ILE B C 1
ATOM 2432 O O . ILE B 1 13 ? 35.542 50.938 -0.107 1.00 21.23 10 ILE B O 1
ATOM 2437 N N . GLY B 1 14 ? 35.114 49.133 1.164 1.00 19.21 11 GLY B N 1
ATOM 2438 C CA . GLY B 1 14 ? 34.230 49.889 2.022 1.00 16.20 11 GLY B CA 1
ATOM 2439 C C . GLY B 1 14 ? 34.282 49.357 3.430 1.00 17.70 11 GLY B C 1
ATOM 2440 O O . GLY B 1 14 ? 34.774 48.256 3.676 1.00 17.83 11 GLY B O 1
ATOM 2441 N N . VAL B 1 15 ? 33.807 50.168 4.367 1.00 22.44 12 VAL B N 1
ATOM 2442 C CA . VAL B 1 15 ? 33.667 49.743 5.756 1.00 22.04 12 VAL B CA 1
ATOM 2443 C C . VAL B 1 15 ? 32.309 50.218 6.249 1.00 25.11 12 VAL B C 1
ATOM 2444 O O . VAL B 1 15 ? 31.638 50.998 5.576 1.00 25.71 12 VAL B O 1
ATOM 2448 N N . PHE B 1 16 ? 31.893 49.731 7.411 1.00 24.51 13 PHE B N 1
ATOM 2449 C CA . PHE B 1 16 ? 30.720 50.277 8.062 1.00 25.20 13 PHE B CA 1
ATOM 2450 C C . PHE B 1 16 ? 31.095 51.495 8.881 1.00 29.37 13 PHE B C 1
ATOM 2451 O O . PHE B 1 16 ? 32.155 51.540 9.504 1.00 28.87 13 PHE B O 1
ATOM 2459 N N . THR B 1 17 ? 30.231 52.497 8.846 1.00 27.89 14 THR B N 1
ATOM 2460 C CA . THR B 1 17 ? 30.370 53.651 9.706 1.00 27.81 14 THR B CA 1
ATOM 2461 C C . THR B 1 17 ? 28.977 53.999 10.238 1.00 31.42 14 THR B C 1
ATOM 2462 O O . THR B 1 17 ? 27.989 53.345 9.896 1.00 28.55 14 THR B O 1
ATOM 2466 N N . SER B 1 18 ? 28.892 55.016 11.082 1.00 32.83 15 SER B N 1
ATOM 2467 C CA . SER B 1 18 ? 27.597 55.475 11.552 1.00 35.46 15 SER B CA 1
ATOM 2468 C C . SER B 1 18 ? 27.530 57.000 11.502 1.00 40.38 15 SER B C 1
ATOM 2469 O O . SER B 1 18 ? 28.560 57.685 11.471 1.00 42.97 15 SER B O 1
ATOM 2472 N N . VAL B 1 19 ? 26.309 57.519 11.485 1.00 37.61 16 VAL B N 1
ATOM 2473 C CA . VAL B 1 19 ? 26.083 58.950 11.372 1.00 40.70 16 VAL B CA 1
ATOM 2474 C C . VAL B 1 19 ? 26.450 59.709 12.658 1.00 47.46 16 VAL B C 1
ATOM 2475 O O . VAL B 1 19 ? 26.981 60.819 12.598 1.00 47.18 16 VAL B O 1
ATOM 2479 N N . ASP B 1 20 ? 26.175 59.110 13.814 1.00 55.21 17 ASP B N 1
ATOM 2480 C CA . ASP B 1 20 ? 26.473 59.751 15.098 1.00 67.90 17 ASP B CA 1
ATOM 2481 C C . ASP B 1 20 ? 27.875 59.364 15.579 1.00 75.71 17 ASP B C 1
ATOM 2482 O O . ASP B 1 20 ? 28.346 59.813 16.627 1.00 74.31 17 ASP B O 1
ATOM 2487 N N . ALA B 1 21 ? 28.516 58.519 14.776 1.00 82.02 18 ALA B N 1
ATOM 2488 C CA . ALA B 1 21 ? 29.877 58.022 14.983 1.00 85.99 18 ALA B CA 1
ATOM 2489 C C . ALA B 1 21 ? 30.115 57.160 16.227 1.00 87.48 18 ALA B C 1
ATOM 2490 O O . ALA B 1 21 ? 31.253 57.063 16.689 1.00 93.93 18 ALA B O 1
ATOM 2492 N N . GLY B 1 22 ? 29.072 56.549 16.788 1.00 80.46 19 GLY B N 1
ATOM 2493 C CA . GLY B 1 22 ? 29.296 55.475 17.742 1.00 76.02 19 GLY B CA 1
ATOM 2494 C C . GLY B 1 22 ? 29.813 54.160 17.166 1.00 70.48 19 GLY B C 1
ATOM 2495 O O . GLY B 1 22 ? 30.914 53.710 17.482 1.00 73.89 19 GLY B O 1
ATOM 2496 N N . LEU B 1 23 ? 29.023 53.573 16.271 1.00 62.66 20 LEU B N 1
ATOM 2497 C CA . LEU B 1 23 ? 29.318 52.267 15.664 1.00 60.78 20 LEU B CA 1
ATOM 2498 C C . LEU B 1 23 ? 30.273 52.293 14.468 1.00 52.49 20 LEU B C 1
ATOM 2499 O O . LEU B 1 23 ? 30.383 53.300 13.760 1.00 50.48 20 LEU B O 1
ATOM 2504 N N . GLY B 1 24 ? 30.947 51.169 14.242 1.00 45.21 21 GLY B N 1
ATOM 2505 C CA . GLY B 1 24 ? 31.784 51.010 13.069 1.00 42.29 21 GLY B CA 1
ATOM 2506 C C . GLY B 1 24 ? 33.014 51.903 13.043 1.00 42.91 21 GLY B C 1
ATOM 2507 O O . GLY B 1 24 ? 33.484 52.384 14.081 1.00 45.03 21 GLY B O 1
ATOM 2508 N N . VAL B 1 25 ? 33.522 52.136 11.839 1.00 38.08 22 VAL B N 1
ATOM 2509 C CA . VAL B 1 25 ? 34.753 52.891 11.636 1.00 41.27 22 VAL B CA 1
ATOM 2510 C C . VAL B 1 25 ? 34.451 54.382 11.514 1.00 42.12 22 VAL B C 1
ATOM 2511 O O . VAL B 1 25 ? 33.577 54.772 10.742 1.00 43.26 22 VAL B O 1
ATOM 2515 N N A HIS B 1 26 ? 35.174 55.202 12.274 0.54 42.63 23 HIS B N 1
ATOM 2516 N N B HIS B 1 26 ? 35.153 55.219 12.270 0.46 42.68 23 HIS B 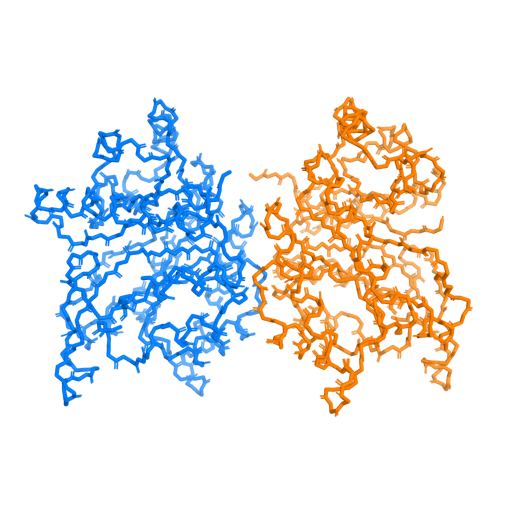N 1
ATOM 2517 C CA A HIS B 1 26 ? 35.086 56.658 12.152 0.54 44.31 23 HIS B CA 1
ATOM 2518 C CA B HIS B 1 26 ? 34.942 56.658 12.140 0.46 44.33 23 HIS B CA 1
ATOM 2519 C C A HIS B 1 26 ? 35.435 57.086 10.724 0.54 42.77 23 HIS B C 1
ATOM 2520 C C B HIS B 1 26 ? 35.471 57.151 10.795 0.46 43.09 23 HIS B C 1
ATOM 2521 O O A HIS B 1 26 ? 36.290 56.470 10.089 0.54 41.34 23 HIS B O 1
ATOM 2522 O O B HIS B 1 26 ? 36.476 56.645 10.296 0.46 42.08 23 HIS B O 1
ATOM 2535 N N . LEU B 1 27 ? 34.785 58.137 10.222 1.00 42.18 24 LEU B N 1
ATOM 2536 C CA . LEU B 1 27 ? 35.091 58.646 8.877 1.00 42.49 24 LEU B CA 1
ATOM 2537 C C . LEU B 1 27 ? 36.545 59.059 8.717 1.00 48.44 24 LEU B C 1
ATOM 2538 O O . LEU B 1 27 ? 37.143 58.850 7.660 1.00 49.24 24 LEU B O 1
ATOM 2543 N N . GLU B 1 28 ? 37.106 59.629 9.780 1.00 48.61 25 GLU B N 1
ATOM 2544 C CA . GLU B 1 28 ? 38.490 60.079 9.786 1.00 53.39 25 GLU B CA 1
ATOM 2545 C C . GLU B 1 28 ? 39.463 58.909 9.644 1.00 50.24 25 GLU B C 1
ATOM 2546 O O . GLU B 1 28 ? 40.473 59.013 8.946 1.00 50.36 25 GLU B O 1
ATOM 2552 N N . VAL B 1 29 ? 39.151 57.793 10.298 1.00 47.07 26 VAL B N 1
ATOM 2553 C CA . VAL B 1 29 ? 39.945 56.579 10.132 1.00 46.53 26 VAL B CA 1
ATOM 2554 C C . VAL B 1 29 ? 39.833 56.057 8.698 1.00 42.76 26 VAL B C 1
ATOM 2555 O O . VAL B 1 29 ? 40.845 55.737 8.071 1.00 43.91 26 VAL B O 1
ATOM 2559 N N . ALA B 1 30 ? 38.606 55.981 8.180 1.00 38.46 27 ALA B N 1
ATOM 2560 C CA . ALA B 1 30 ? 38.389 55.506 6.811 1.00 34.80 27 ALA B CA 1
ATOM 2561 C C . ALA B 1 30 ? 39.150 56.371 5.803 1.00 36.37 27 ALA B C 1
ATOM 2562 O O . ALA B 1 30 ? 39.793 55.860 4.886 1.00 35.03 27 ALA B O 1
ATOM 2564 N N . GLN B 1 31 ? 39.095 57.684 6.004 1.00 36.54 28 GLN B N 1
ATOM 2565 C CA . GLN B 1 31 ? 39.796 58.627 5.150 1.00 40.47 28 GLN B CA 1
ATOM 2566 C C . GLN B 1 31 ? 41.318 58.457 5.254 1.00 42.73 28 GLN B C 1
ATOM 2567 O O . GLN B 1 31 ? 42.018 58.505 4.242 1.00 46.24 28 GLN B O 1
ATOM 2573 N N . ASP B 1 32 ? 41.823 58.264 6.472 1.00 40.95 29 ASP B N 1
ATOM 2574 C CA . ASP B 1 32 ? 43.246 57.996 6.684 1.00 46.29 29 ASP B CA 1
ATOM 2575 C C . ASP B 1 32 ? 43.699 56.720 5.982 1.00 45.47 29 ASP B C 1
ATOM 2576 O O . ASP B 1 32 ? 44.792 56.666 5.419 1.00 50.10 29 ASP B O 1
ATOM 2581 N N . LEU B 1 33 ? 42.841 55.706 6.003 1.00 41.44 30 LEU B N 1
ATOM 2582 C CA . LEU B 1 33 ? 43.143 54.413 5.396 1.00 40.57 30 LEU B CA 1
ATOM 2583 C C . LEU B 1 33 ? 42.805 54.399 3.909 1.00 37.04 30 LEU B C 1
ATOM 2584 O O . LEU B 1 33 ? 42.922 53.368 3.242 1.00 39.32 30 LEU B O 1
ATOM 2589 N N . LYS B 1 34 ? 42.365 55.552 3.411 1.00 34.23 31 LYS B N 1
ATOM 2590 C CA . LYS B 1 34 ? 41.995 55.728 2.005 1.00 36.89 31 LYS B CA 1
ATOM 2591 C C . LYS B 1 34 ? 40.879 54.771 1.564 1.00 33.99 31 LYS B C 1
ATOM 2592 O O . LYS B 1 34 ? 40.914 54.209 0.479 1.00 33.72 31 LYS B O 1
ATOM 2598 N N . VAL B 1 35 ? 39.893 54.587 2.426 1.00 32.73 32 VAL B N 1
ATOM 2599 C CA . VAL B 1 35 ? 38.719 53.799 2.076 1.00 30.79 32 VAL B CA 1
ATOM 2600 C C . VAL B 1 35 ? 37.715 54.722 1.382 1.00 27.70 32 VAL B C 1
ATOM 2601 O O . VAL B 1 35 ? 37.275 55.699 1.972 1.00 31.43 32 VAL B O 1
ATOM 2605 N N . PRO B 1 36 ? 37.433 54.471 0.089 1.00 26.75 33 PRO B N 1
ATOM 2606 C CA . PRO B 1 36 ? 36.521 55.269 -0.751 1.00 27.26 33 PRO B CA 1
ATOM 2607 C C . PRO B 1 36 ? 35.001 55.138 -0.512 1.00 29.04 33 PRO B C 1
ATOM 2608 O O . PRO B 1 36 ? 34.251 56.012 -0.966 1.00 29.04 33 PRO B O 1
ATOM 2612 N N . THR B 1 37 ? 34.534 54.056 0.108 1.00 28.77 34 THR B N 1
ATOM 2613 C CA . THR B 1 37 ? 33.084 53.866 0.259 1.00 25.14 34 THR B CA 1
ATOM 2614 C C . THR B 1 37 ? 32.710 53.383 1.653 1.00 24.46 34 THR B C 1
ATOM 2615 O O . THR B 1 37 ? 33.535 52.792 2.347 1.00 22.97 34 THR B O 1
ATOM 2619 N N . VAL B 1 38 ? 31.467 53.653 2.062 1.00 19.42 35 VAL B N 1
ATOM 2620 C CA . VAL B 1 38 ? 30.947 53.131 3.318 1.00 18.95 35 VAL B CA 1
ATOM 2621 C C . VAL B 1 38 ? 29.520 52.613 3.155 1.00 21.67 35 VAL B C 1
ATOM 2622 O O . VAL B 1 38 ? 28.781 53.047 2.276 1.00 19.79 35 VAL B O 1
ATOM 2626 N N . GLN B 1 39 ? 29.148 51.683 4.025 1.00 19.94 36 GLN B N 1
ATOM 2627 C CA . GLN B 1 39 ? 27.753 51.366 4.270 1.00 20.19 36 GLN B CA 1
ATOM 2628 C C . GLN B 1 39 ? 27.495 51.898 5.681 1.00 22.11 36 GLN B C 1
ATOM 2629 O O . GLN B 1 39 ? 28.421 52.025 6.476 1.00 23.89 36 GLN B O 1
ATOM 2635 N N . VAL B 1 40 ? 26.253 52.259 5.975 1.00 20.54 37 VAL B N 1
ATOM 2636 C CA . VAL B 1 40 ? 25.957 53.023 7.177 1.00 21.02 37 VAL B CA 1
ATOM 2637 C C . VAL B 1 40 ? 24.950 52.305 8.071 1.00 24.31 37 VAL B C 1
ATOM 2638 O O . VAL B 1 40 ? 23.907 51.838 7.604 1.00 23.81 37 VAL B O 1
ATOM 2642 N N . HIS B 1 41 ? 25.279 52.216 9.356 1.00 28.01 38 HIS B N 1
ATOM 2643 C CA . HIS B 1 41 ? 24.390 51.638 10.353 1.00 27.50 38 HIS B CA 1
ATOM 2644 C C . HIS B 1 41 ? 23.136 52.485 10.478 1.00 29.67 38 HIS B C 1
ATOM 2645 O O . HIS B 1 41 ? 23.155 53.696 10.200 1.00 25.80 38 HIS B O 1
ATOM 2652 N N . ALA B 1 42 ? 22.063 51.860 10.954 1.00 32.12 39 ALA B N 1
ATOM 2653 C CA . ALA B 1 42 ? 20.793 52.556 11.139 1.00 31.98 39 ALA B CA 1
ATOM 2654 C C . ALA B 1 42 ? 20.988 53.797 11.992 1.00 30.97 39 ALA B C 1
ATOM 2655 O O . ALA B 1 42 ? 21.480 53.719 13.113 1.00 30.51 39 ALA B O 1
ATOM 2657 N N . PRO B 1 43 ? 20.636 54.959 11.440 1.00 31.45 40 PRO B N 1
ATOM 2658 C CA . PRO B 1 43 ? 20.670 56.199 12.224 1.00 32.86 40 PRO B CA 1
ATOM 2659 C C . PRO B 1 43 ? 19.573 56.218 13.290 1.00 37.51 40 PRO B C 1
ATOM 2660 O O . PRO B 1 43 ? 18.435 55.837 12.999 1.00 38.52 40 PRO B O 1
ATOM 2664 N N A HIS B 1 44 ? 19.925 56.641 14.500 0.56 39.02 41 HIS B N 1
ATOM 2665 N N B HIS B 1 44 ? 19.923 56.648 14.504 0.44 39.09 41 HIS B N 1
ATOM 2666 C CA A HIS B 1 44 ? 18.960 56.781 15.582 0.56 41.20 41 HIS B CA 1
ATOM 2667 C CA B HIS B 1 44 ? 18.971 56.810 15.607 0.44 41.46 41 HIS B CA 1
ATOM 2668 C C A HIS B 1 44 ? 17.884 57.794 15.190 0.56 41.49 41 HIS B C 1
ATOM 2669 C C B HIS B 1 44 ? 17.884 57.798 15.190 0.44 41.46 41 HIS B C 1
ATOM 2670 O O A HIS B 1 44 ? 18.161 58.728 14.437 0.56 40.86 41 HIS B O 1
ATOM 2671 O O B HIS B 1 44 ? 18.152 58.719 14.417 0.44 40.90 41 HIS B O 1
ATOM 2684 N N . PRO B 1 45 ? 16.649 57.597 15.683 1.00 41.50 42 PRO B N 1
ATOM 2685 C CA . PRO B 1 45 ? 15.520 58.476 15.364 1.00 43.03 42 PRO B CA 1
ATOM 2686 C C . PRO B 1 45 ? 15.817 59.969 15.490 1.00 48.38 42 PRO B C 1
ATOM 2687 O O . PRO B 1 45 ? 15.390 60.721 14.615 1.00 54.72 42 PRO B O 1
ATOM 2691 N N . HIS B 1 46 ? 16.544 60.392 16.521 1.00 47.05 43 HIS B N 1
ATOM 2692 C CA . HIS B 1 46 ? 16.818 61.819 16.695 0.79 52.23 43 HIS B CA 1
ATOM 2693 C C . HIS B 1 46 ? 17.744 62.393 15.614 0.80 52.01 43 HIS B C 1
ATOM 2694 O O . HIS B 1 46 ? 17.775 63.608 15.401 1.00 52.15 43 HIS B O 1
ATOM 2701 N N . THR B 1 47 ? 18.482 61.527 14.920 1.00 49.60 44 THR B N 1
ATOM 2702 C CA . THR B 1 47 ? 19.350 61.995 13.840 1.00 50.09 44 THR B CA 1
ATOM 2703 C C . THR B 1 47 ? 18.719 61.940 12.455 1.00 48.34 44 THR B C 1
ATOM 2704 O O . THR B 1 47 ? 19.379 62.298 11.483 1.00 51.04 44 THR B O 1
ATOM 2708 N N . ARG B 1 48 ? 17.475 61.489 12.318 1.00 44.12 45 ARG B N 1
ATOM 2709 C CA . ARG B 1 48 ? 16.943 61.494 10.965 1.00 43.42 45 ARG B CA 1
ATOM 2710 C C . ARG B 1 48 ? 16.176 62.774 10.736 1.00 49.24 45 ARG B C 1
ATOM 2711 O O . ARG B 1 48 ? 15.021 62.887 11.120 1.00 57.61 45 ARG B O 1
ATOM 2719 N N . THR B 1 49 ? 16.786 63.679 9.984 1.00 49.21 46 THR B N 1
ATOM 2720 C CA . THR B 1 49 ? 16.180 64.941 9.595 1.00 47.20 46 THR B CA 1
ATOM 2721 C C . THR B 1 49 ? 16.938 65.323 8.352 1.00 44.33 46 THR B C 1
ATOM 2722 O O . THR B 1 49 ? 18.072 64.872 8.160 1.00 42.82 46 THR B O 1
ATOM 2726 N N . ARG B 1 50 ? 16.334 66.171 7.528 1.00 44.12 47 ARG B N 1
ATOM 2727 C CA . ARG B 1 50 ? 16.981 66.656 6.319 1.00 47.39 47 ARG B CA 1
ATOM 2728 C C . ARG B 1 50 ? 18.311 67.309 6.696 1.00 49.30 47 ARG B C 1
ATOM 2729 O O . ARG B 1 50 ? 19.307 67.182 5.983 1.00 51.54 47 ARG B O 1
ATOM 2737 N N . GLU B 1 51 ? 18.323 67.973 7.848 1.00 48.19 48 GLU B N 1
ATOM 2738 C CA . GLU B 1 51 ? 19.494 68.708 8.316 1.00 49.41 48 GLU B CA 1
ATOM 2739 C C . GLU B 1 51 ? 20.671 67.790 8.668 1.00 46.44 48 GLU B C 1
ATOM 2740 O O . GLU B 1 51 ? 21.796 68.017 8.224 1.00 46.61 48 GLU B O 1
ATOM 2746 N N . HIS B 1 52 ? 20.412 66.758 9.464 1.00 43.97 49 HIS B N 1
ATOM 2747 C CA . HIS B 1 52 ? 21.453 65.793 9.804 1.00 44.24 49 HIS B CA 1
ATOM 2748 C C . HIS B 1 52 ? 21.935 65.033 8.575 1.00 39.06 49 HIS B C 1
ATOM 2749 O O . HIS B 1 52 ? 23.123 64.737 8.456 1.00 39.37 49 HIS B O 1
ATOM 2756 N N . ALA B 1 53 ? 21.016 64.721 7.664 1.00 37.41 50 ALA B N 1
ATOM 2757 C CA . ALA B 1 53 ? 21.376 63.969 6.458 1.00 35.84 50 ALA B CA 1
ATOM 2758 C C . ALA B 1 53 ? 22.325 64.757 5.557 1.00 40.95 50 ALA B C 1
ATOM 2759 O O . ALA B 1 53 ? 23.308 64.210 5.041 1.00 42.99 50 ALA B O 1
ATOM 2761 N N . GLN B 1 54 ? 22.026 66.039 5.367 1.00 42.67 51 GLN B N 1
ATOM 2762 C CA . GLN B 1 54 ? 22.856 66.902 4.532 1.00 45.14 51 GLN B CA 1
ATOM 2763 C C . GLN B 1 54 ? 24.233 67.152 5.149 1.00 43.05 51 GLN B C 1
ATOM 2764 O O . GLN B 1 54 ? 25.232 67.229 4.433 1.00 43.94 51 GLN B O 1
ATOM 2770 N N . ALA B 1 55 ? 24.284 67.281 6.474 1.00 42.17 52 ALA B N 1
ATOM 2771 C CA . ALA B 1 55 ? 25.564 67.422 7.169 1.00 42.96 52 ALA B CA 1
ATOM 2772 C C . ALA B 1 55 ? 26.416 66.152 7.047 1.00 44.20 52 ALA B C 1
ATOM 2773 O O . ALA B 1 55 ? 27.628 66.227 6.850 1.00 47.61 52 ALA B O 1
ATOM 2775 N N . PHE B 1 56 ? 25.778 64.989 7.158 1.00 40.58 53 PHE B N 1
ATOM 2776 C CA . PHE B 1 56 ? 26.480 63.716 6.987 1.00 35.28 53 PHE B CA 1
ATOM 2777 C C . PHE B 1 56 ? 27.028 63.595 5.573 1.00 33.97 53 PHE B C 1
ATOM 2778 O O . PHE B 1 56 ? 28.192 63.238 5.371 1.00 34.12 53 PHE B O 1
ATOM 2786 N N . ARG B 1 57 ? 26.182 63.903 4.597 1.00 35.83 54 ARG B N 1
ATOM 2787 C CA . ARG B 1 57 ? 26.582 63.889 3.194 1.00 34.00 54 ARG B CA 1
ATOM 2788 C C . ARG B 1 57 ? 27.797 64.791 2.945 1.00 36.02 54 ARG B C 1
ATOM 2789 O O . ARG B 1 57 ? 28.712 64.419 2.209 1.00 34.59 54 ARG B O 1
ATOM 2797 N N . ALA B 1 58 ? 27.817 65.967 3.575 1.00 34.30 55 ALA B N 1
ATOM 2798 C CA . ALA B 1 58 ? 28.918 66.901 3.372 1.00 40.24 55 ALA B CA 1
ATOM 2799 C C . ALA B 1 58 ? 30.189 66.403 4.062 1.00 43.92 55 ALA B C 1
ATOM 2800 O O . ALA B 1 58 ? 31.294 66.584 3.552 1.00 46.98 55 ALA B O 1
ATOM 2802 N N . LYS B 1 59 ? 30.021 65.784 5.226 1.00 41.56 56 LYS B N 1
ATOM 2803 C CA . LYS B 1 59 ? 31.120 65.126 5.921 1.00 43.26 56 LYS B CA 1
ATOM 2804 C C . LYS B 1 59 ? 31.731 64.045 5.009 1.00 41.84 56 LYS B C 1
ATOM 2805 O O . LYS B 1 59 ? 32.952 63.934 4.885 1.00 41.16 56 LYS B O 1
ATOM 2811 N N . CYS B 1 60 ? 30.878 63.258 4.356 1.00 37.69 57 CYS B N 1
ATOM 2812 C CA . CYS B 1 60 ? 31.363 62.207 3.465 1.00 36.59 57 CYS B CA 1
ATOM 2813 C C . CYS B 1 60 ? 32.022 62.771 2.204 1.00 40.40 57 CYS B C 1
ATOM 2814 O O . CYS B 1 60 ? 33.060 62.274 1.774 1.00 41.48 57 CYS B O 1
ATOM 2817 N N . ASP B 1 61 ? 31.416 63.800 1.617 1.00 41.49 58 ASP B N 1
ATOM 2818 C CA . ASP B 1 61 ? 31.970 64.435 0.423 1.00 44.23 58 ASP B CA 1
ATOM 2819 C C . ASP B 1 61 ? 33.371 64.973 0.697 1.00 45.94 58 ASP B C 1
ATOM 2820 O O . ASP B 1 61 ? 34.300 64.739 -0.079 1.00 45.83 58 ASP B O 1
ATOM 2825 N N . ALA B 1 62 ? 33.516 65.679 1.814 1.00 44.49 59 ALA B N 1
ATOM 2826 C CA . ALA B 1 62 ? 34.799 66.256 2.196 1.00 49.77 59 ALA B CA 1
ATOM 2827 C C . ALA B 1 62 ? 35.872 65.179 2.372 1.00 51.74 59 ALA B C 1
ATOM 2828 O O . ALA B 1 62 ? 37.055 65.429 2.158 1.00 51.75 59 ALA B O 1
ATOM 2830 N N . ALA B 1 63 ? 35.450 63.976 2.751 1.00 40.07 60 ALA B N 1
ATOM 2831 C CA . ALA B 1 63 ? 36.389 62.900 3.023 1.00 42.15 60 ALA B CA 1
ATOM 2832 C C . ALA B 1 63 ? 36.674 62.052 1.783 1.00 43.36 60 ALA B C 1
ATOM 2833 O O . ALA B 1 63 ? 37.491 61.131 1.826 1.00 45.38 60 ALA B O 1
ATOM 2835 N N . GLY B 1 64 ? 36.020 62.376 0.671 1.00 41.99 61 GLY B N 1
ATOM 2836 C CA . GLY B 1 64 ? 36.167 61.578 -0.531 1.00 39.35 61 GLY B CA 1
ATOM 2837 C C . GLY B 1 64 ? 35.521 60.211 -0.356 1.00 38.25 61 GLY B C 1
ATOM 2838 O O . GLY B 1 64 ? 36.001 59.215 -0.894 1.00 37.29 61 GLY B O 1
ATOM 2839 N N . ILE B 1 65 ? 34.423 60.168 0.394 1.00 35.52 62 ILE B N 1
ATOM 2840 C CA . ILE B 1 65 ? 33.736 58.910 0.691 1.00 33.24 62 ILE B CA 1
ATOM 2841 C C . ILE B 1 65 ? 32.313 58.881 0.128 1.00 33.84 62 ILE B C 1
ATOM 2842 O O . ILE B 1 65 ? 31.538 59.824 0.307 1.00 33.86 62 ILE B O 1
ATOM 2847 N N . GLN B 1 66 ? 31.988 57.789 -0.556 1.00 33.66 63 GLN B N 1
ATOM 2848 C CA . GLN B 1 66 ? 30.679 57.580 -1.167 1.00 30.61 63 GLN B CA 1
ATOM 2849 C C . GLN B 1 66 ? 29.832 56.679 -0.270 1.00 26.97 63 GLN B C 1
ATOM 2850 O O . GLN B 1 66 ? 30.294 55.619 0.160 1.00 23.57 63 GLN B O 1
ATOM 2856 N N . VAL B 1 67 ? 28.586 57.077 -0.017 1.00 23.54 64 VAL B N 1
ATOM 2857 C CA . VAL B 1 67 ? 27.694 56.281 0.812 1.00 21.32 64 VAL B CA 1
ATOM 2858 C C . VAL B 1 67 ? 26.896 55.353 -0.096 1.00 23.21 64 VAL B C 1
ATOM 2859 O O . VAL B 1 67 ? 26.083 55.802 -0.900 1.00 25.48 64 VAL B O 1
ATOM 2863 N N . THR B 1 68 ? 27.199 54.062 -0.016 1.00 22.79 65 THR B N 1
ATOM 2864 C CA . THR B 1 68 ? 26.572 53.038 -0.863 1.00 21.23 65 THR B CA 1
ATOM 2865 C C . THR B 1 68 ? 25.245 52.384 -0.436 1.00 24.24 65 THR B C 1
ATOM 2866 O O . THR B 1 68 ? 24.387 52.103 -1.271 1.00 25.51 65 THR B O 1
ATOM 2870 N N . VAL B 1 69 ? 25.122 52.077 0.855 1.00 18.94 66 VAL B N 1
ATOM 2871 C CA . VAL B 1 69 ? 23.919 51.468 1.404 1.00 16.21 66 VAL B CA 1
ATOM 2872 C C . VAL B 1 69 ? 23.716 51.980 2.830 1.00 23.05 66 VAL B C 1
ATOM 2873 O O . VAL B 1 69 ? 24.684 52.113 3.595 1.00 20.65 66 VAL B O 1
ATOM 2877 N N . ILE B 1 70 ? 22.465 52.242 3.201 1.00 18.20 67 ILE B N 1
ATOM 2878 C CA . ILE B 1 70 ? 22.159 52.565 4.582 1.00 19.49 67 ILE B CA 1
ATOM 2879 C C . ILE B 1 70 ? 21.273 51.463 5.142 1.00 19.92 67 ILE B C 1
ATOM 2880 O O . ILE B 1 70 ? 20.227 51.150 4.582 1.00 19.91 67 ILE B O 1
ATOM 2885 N N . PHE B 1 71 ? 21.716 50.854 6.231 1.00 22.32 68 PHE B N 1
ATOM 2886 C CA . PHE B 1 71 ? 21.019 49.710 6.812 1.00 24.39 68 PHE B CA 1
ATOM 2887 C C . PHE B 1 71 ? 19.932 50.078 7.801 1.00 29.72 68 PHE B C 1
ATOM 2888 O O . PHE B 1 71 ? 20.042 51.077 8.516 1.00 31.48 68 PHE B O 1
ATOM 2896 N N . GLY B 1 72 ? 18.857 49.290 7.785 1.00 27.89 69 GLY B N 1
ATOM 2897 C CA . GLY B 1 72 ? 17.881 49.300 8.853 1.00 28.95 69 GLY B CA 1
ATOM 2898 C C . GLY B 1 72 ? 18.436 48.563 10.063 1.00 32.77 69 GLY B C 1
ATOM 2899 O O . GLY B 1 72 ? 19.360 47.762 9.954 1.00 35.89 69 GLY B O 1
ATOM 2900 N N . GLY B 1 73 ? 17.902 48.885 11.230 1.00 35.54 70 GLY B N 1
ATOM 2901 C CA . GLY B 1 73 ? 18.179 48.163 12.461 1.00 33.38 70 GLY B CA 1
ATOM 2902 C C . GLY B 1 73 ? 17.201 48.755 13.453 1.00 32.18 70 GLY B C 1
ATOM 2903 O O . GLY B 1 73 ? 16.793 49.915 13.292 1.00 32.67 70 GLY B O 1
ATOM 2904 N N . PHE B 1 74 ? 16.837 48.001 14.488 1.00 27.61 71 PHE B N 1
ATOM 2905 C CA . PHE B 1 74 ? 15.682 48.391 15.301 1.00 30.38 71 PHE B CA 1
ATOM 2906 C C . PHE B 1 74 ? 15.839 48.034 16.772 1.00 33.87 71 PHE B C 1
ATOM 2907 O O . PHE B 1 74 ? 16.499 47.052 17.116 1.00 33.11 71 PHE B O 1
ATOM 2915 N N . ASP B 1 75 ? 15.219 48.832 17.635 1.00 38.16 72 ASP B N 1
ATOM 2916 C CA . ASP B 1 75 ? 15.161 48.516 19.058 1.00 43.73 72 ASP B CA 1
ATOM 2917 C C . ASP B 1 75 ? 14.521 47.150 19.252 1.00 36.02 72 ASP B C 1
ATOM 2918 O O . ASP B 1 75 ? 13.530 46.816 18.585 1.00 31.76 72 ASP B O 1
ATOM 2923 N N . GLY B 1 76 ? 15.105 46.362 20.149 1.00 33.53 73 GLY B N 1
ATOM 2924 C CA . GLY B 1 76 ? 14.555 45.071 20.512 1.00 31.73 73 GLY B CA 1
ATOM 2925 C C . GLY B 1 76 ? 15.146 43.915 19.724 1.00 32.95 73 GLY B C 1
ATOM 2926 O O . GLY B 1 76 ? 14.773 42.757 19.932 1.00 35.13 73 GLY B O 1
ATOM 2927 N N . GLU B 1 77 ? 16.056 44.209 18.804 1.00 28.17 74 GLU B N 1
ATOM 2928 C CA . GLU B 1 77 ? 16.684 43.135 18.048 1.00 27.92 74 GLU B CA 1
ATOM 2929 C C . GLU B 1 77 ? 17.812 42.524 18.858 1.00 32.06 74 GLU B C 1
ATOM 2930 O O . GLU B 1 77 ? 18.687 43.239 19.332 1.00 32.98 74 GLU B O 1
ATOM 2936 N N . SER B 1 78 ? 17.780 41.206 19.033 1.00 31.93 75 SER B N 1
ATOM 2937 C CA . SER B 1 78 ? 18.896 40.507 19.668 1.00 32.66 75 SER B CA 1
ATOM 2938 C C . SER B 1 78 ? 19.377 39.305 18.860 1.00 31.61 75 SER B C 1
ATOM 2939 O O . SER B 1 78 ? 18.580 38.467 18.438 1.00 27.84 75 SER B O 1
ATOM 2942 N N . TYR B 1 79 ? 20.687 39.255 18.652 1.00 28.34 76 TYR B N 1
ATOM 2943 C CA . TYR B 1 79 ? 21.393 38.153 17.998 1.00 28.50 76 TYR B CA 1
ATOM 2944 C C . TYR B 1 79 ? 21.992 37.122 18.970 1.00 34.68 76 TYR B C 1
ATOM 2945 O O . TYR B 1 79 ? 22.823 36.303 18.565 1.00 35.13 76 TYR B O 1
ATOM 2954 N N . ALA B 1 80 ? 21.654 37.238 20.255 1.00 34.96 77 ALA B N 1
ATOM 2955 C CA . ALA B 1 80 ? 22.280 36.448 21.326 1.00 37.30 77 ALA B CA 1
ATOM 2956 C C . ALA B 1 80 ? 22.394 34.951 21.035 1.00 36.36 77 ALA B C 1
ATOM 2957 O O . ALA B 1 80 ? 23.416 34.335 21.330 1.00 38.41 77 ALA B O 1
ATOM 2959 N N . ASP B 1 81 ? 21.342 34.362 20.486 1.00 30.76 78 ASP B N 1
ATOM 2960 C CA . ASP B 1 81 ? 21.432 32.994 19.972 1.00 31.95 78 ASP B CA 1
ATOM 2961 C C . ASP B 1 81 ? 20.504 32.860 18.768 1.00 29.65 78 ASP B C 1
ATOM 2962 O O . ASP B 1 81 ? 19.839 33.828 18.395 1.00 27.26 78 ASP B O 1
ATOM 2967 N N . ILE B 1 82 ? 20.482 31.688 18.138 1.00 27.37 79 ILE B N 1
ATOM 2968 C CA . ILE B 1 82 ? 19.716 31.527 16.899 1.00 25.03 79 ILE B CA 1
ATOM 2969 C C . ILE B 1 82 ? 18.190 31.613 17.117 1.00 25.31 79 ILE B C 1
ATOM 2970 O O . ILE B 1 82 ? 17.508 32.317 16.379 1.00 24.16 79 ILE B O 1
ATOM 2975 N N . PRO B 1 83 ? 17.653 30.935 18.152 1.00 26.48 80 PRO B N 1
ATOM 2976 C CA . PRO B 1 83 ? 16.211 31.123 18.397 1.00 26.20 80 PRO B CA 1
ATOM 2977 C C . PRO B 1 83 ? 15.809 32.571 18.732 1.00 27.67 80 PRO B C 1
ATOM 2978 O O . PRO B 1 83 ? 14.736 33.017 18.316 1.00 29.92 80 PRO B O 1
ATOM 2982 N N . THR B 1 84 ? 16.659 33.297 19.453 1.00 27.42 81 THR B N 1
ATOM 2983 C CA . THR B 1 84 ? 16.368 34.683 19.815 1.00 30.02 81 THR B CA 1
ATOM 2984 C C . THR B 1 84 ? 16.355 35.581 18.577 1.00 31.20 81 THR B C 1
ATOM 2985 O O . THR B 1 84 ? 15.532 36.493 18.460 1.00 27.87 81 THR B O 1
ATOM 2989 N N . THR B 1 85 ? 17.264 35.296 17.647 1.00 25.62 82 THR B N 1
ATOM 2990 C CA . THR B 1 85 ? 17.328 36.010 16.390 1.00 22.47 82 THR B CA 1
ATOM 2991 C C . THR B 1 85 ? 16.037 35.826 15.606 1.00 24.51 82 THR B C 1
ATOM 2992 O O . THR B 1 85 ? 15.465 36.791 15.094 1.00 22.50 82 THR B O 1
ATOM 2996 N N . ALA B 1 86 ? 15.559 34.589 15.535 1.00 22.97 83 ALA B N 1
ATOM 2997 C CA . ALA B 1 86 ? 14.304 34.311 14.836 1.00 26.89 83 ALA B CA 1
ATOM 2998 C C . ALA B 1 86 ? 13.132 35.048 15.481 1.00 27.04 83 ALA B C 1
ATOM 2999 O O . ALA B 1 86 ? 12.221 35.519 14.800 1.00 27.45 83 ALA B O 1
ATOM 3001 N N A ARG B 1 87 ? 13.156 35.147 16.805 0.54 26.43 84 ARG B N 1
ATOM 3002 N N B ARG B 1 87 ? 13.182 35.159 16.802 0.46 26.39 84 ARG B N 1
ATOM 3003 C CA A ARG B 1 87 ? 12.045 35.747 17.539 0.54 26.27 84 ARG B CA 1
ATOM 3004 C CA B ARG B 1 87 ? 12.087 35.728 17.575 0.46 26.36 84 ARG B CA 1
ATOM 3005 C C A ARG B 1 87 ? 12.062 37.273 17.496 0.54 24.11 84 ARG B C 1
ATOM 3006 C C B ARG B 1 87 ? 12.070 37.253 17.513 0.46 24.28 84 ARG B C 1
ATOM 3007 O O A ARG B 1 87 ? 11.012 37.906 17.463 0.54 25.16 84 ARG B O 1
ATOM 3008 O O B ARG B 1 87 ? 11.006 37.864 17.480 0.46 24.97 84 ARG B O 1
ATOM 3023 N N . THR B 1 88 ? 13.250 37.856 17.607 1.00 23.43 85 THR B N 1
ATOM 3024 C CA . THR B 1 88 ? 13.384 39.309 17.676 1.00 22.48 85 THR B CA 1
ATOM 3025 C C . THR B 1 88 ? 13.866 40.130 16.482 1.00 24.69 85 THR B C 1
ATOM 3026 O O . THR B 1 88 ? 13.820 41.356 16.547 1.00 24.56 85 THR B O 1
ATOM 3030 N N . VAL B 1 89 ? 14.310 39.493 15.402 1.00 22.25 86 VAL B N 1
ATOM 3031 C CA . VAL B 1 89 ? 15.015 40.243 14.357 1.00 20.79 86 VAL B CA 1
ATOM 3032 C C . VAL B 1 89 ? 14.189 40.486 13.090 1.00 22.70 86 VAL B C 1
ATOM 3033 O O . VAL B 1 89 ? 13.491 39.588 12.603 1.00 20.02 86 VAL B O 1
ATOM 3037 N N . GLY B 1 90 ? 14.249 41.724 12.594 1.00 19.66 87 GLY B N 1
ATOM 3038 C CA . GLY B 1 90 ? 13.723 42.052 11.281 1.00 15.45 87 GLY B CA 1
ATOM 3039 C C . GLY B 1 90 ? 12.239 42.388 11.269 1.00 21.69 87 GLY B C 1
ATOM 3040 O O . GLY B 1 90 ? 11.652 42.733 12.302 1.00 20.49 87 GLY B O 1
ATOM 3041 N N . LEU B 1 91 ? 11.633 42.268 10.093 1.00 20.72 88 LEU B N 1
ATOM 3042 C CA . LEU B 1 91 ? 10.213 42.542 9.908 1.00 21.90 88 LEU B CA 1
ATOM 3043 C C . LEU B 1 91 ? 9.351 41.340 10.243 1.00 18.22 88 LEU B C 1
ATOM 3044 O O . LEU B 1 91 ? 8.138 41.463 10.398 1.00 24.07 88 LEU B O 1
ATOM 3049 N N . VAL B 1 92 ? 9.969 40.172 10.338 1.00 18.88 89 VAL B N 1
ATOM 3050 C CA . VAL B 1 92 ? 9.199 38.957 10.581 1.00 16.44 89 VAL B CA 1
ATOM 3051 C C . VAL B 1 92 ? 8.399 38.925 11.910 1.00 18.82 89 VAL B C 1
ATOM 3052 O O . VAL B 1 92 ? 7.209 38.599 11.894 1.00 19.39 89 VAL B O 1
ATOM 3056 N N . PRO B 1 93 ? 9.034 39.263 13.054 1.00 19.22 90 PRO B N 1
ATOM 3057 C CA . PRO B 1 93 ? 8.275 39.244 14.325 1.00 22.71 90 PRO B CA 1
ATOM 3058 C C . PRO B 1 93 ? 7.012 40.119 14.280 1.00 24.07 90 PRO B C 1
ATOM 3059 O O . PRO B 1 93 ? 7.061 41.291 13.900 1.00 24.09 90 PRO B O 1
ATOM 3063 N N . LEU B 1 94 ? 5.886 39.536 14.669 1.00 23.41 91 LEU B N 1
ATOM 3064 C CA . LEU B 1 94 ? 4.592 40.176 14.479 1.00 23.01 91 LEU B CA 1
ATOM 3065 C C . LEU B 1 94 ? 4.322 41.356 15.409 1.00 22.22 91 LEU B C 1
ATOM 3066 O O . LEU B 1 94 ? 3.633 42.295 15.011 1.00 20.94 91 LEU B O 1
ATOM 3071 N N . GLU B 1 95 ? 4.844 41.305 16.640 1.00 20.22 92 GLU B N 1
ATOM 3072 C CA . GLU B 1 95 ? 4.646 42.391 17.608 1.00 21.91 92 GLU B CA 1
ATOM 3073 C C . GLU B 1 95 ? 5.190 43.722 17.078 1.00 22.51 92 GLU B C 1
ATOM 3074 O O . GLU B 1 95 ? 4.560 44.767 17.194 1.00 24.62 92 GLU B O 1
ATOM 3080 N N . THR B 1 96 ? 6.392 43.662 16.525 1.00 22.46 93 THR B N 1
ATOM 3081 C CA . THR B 1 96 ? 7.118 44.850 16.131 1.00 24.18 93 THR B CA 1
ATOM 3082 C C . THR B 1 96 ? 7.006 45.176 14.640 1.00 23.33 93 THR B C 1
ATOM 3083 O O . THR B 1 96 ? 7.584 46.161 14.181 1.00 24.17 93 THR B O 1
ATOM 3087 N N . ARG B 1 97 ? 6.281 44.346 13.890 1.00 20.20 94 ARG B N 1
ATOM 3088 C CA . ARG B 1 97 ? 6.284 44.466 12.432 1.00 20.25 94 ARG B CA 1
ATOM 3089 C C . ARG B 1 97 ? 5.869 45.847 11.908 1.00 21.62 94 ARG B C 1
ATOM 3090 O O . ARG B 1 97 ? 6.588 46.448 11.116 1.00 22.19 94 ARG B O 1
ATOM 3098 N N . ALA B 1 98 ? 4.719 46.347 12.351 1.00 19.96 95 ALA B N 1
ATOM 3099 C CA . ALA B 1 98 ? 4.200 47.617 11.842 1.00 22.58 95 ALA B CA 1
ATOM 3100 C C . ALA B 1 98 ? 5.118 48.783 12.214 1.00 24.56 95 ALA B C 1
ATOM 3101 O O . ALA B 1 98 ? 5.347 49.676 1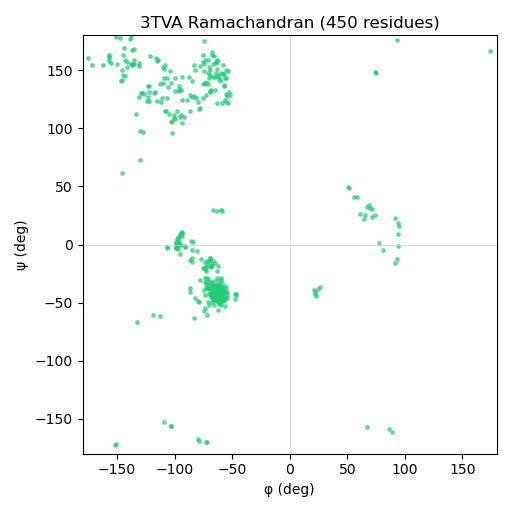1.393 1.00 18.09 95 ALA B O 1
ATOM 3103 N N . SER B 1 99 ? 5.644 48.761 13.442 1.00 19.68 96 SER B N 1
ATOM 3104 C CA . SER B 1 99 ? 6.605 49.771 13.899 1.00 25.31 96 SER B CA 1
ATOM 3105 C C . SER B 1 99 ? 7.838 49.798 13.032 1.00 21.43 96 SER B C 1
ATOM 3106 O O . SER B 1 99 ? 8.328 50.870 12.664 1.00 21.22 96 SER B O 1
ATOM 3109 N N . ARG B 1 100 ? 8.362 48.615 12.735 1.00 19.65 97 ARG B N 1
ATOM 3110 C CA . ARG B 1 100 ? 9.648 48.530 12.051 1.00 22.21 97 ARG B CA 1
ATOM 3111 C C . ARG B 1 100 ? 9.499 48.811 10.561 1.00 21.54 97 ARG B C 1
ATOM 3112 O O . ARG B 1 100 ? 10.418 49.334 9.916 1.00 21.17 97 ARG B O 1
ATOM 3120 N N . VAL B 1 101 ? 8.344 48.470 10.009 1.00 17.17 98 VAL B N 1
ATOM 3121 C CA . VAL B 1 101 ? 8.061 48.880 8.639 1.00 18.39 98 VAL B CA 1
ATOM 3122 C C . VAL B 1 101 ? 8.030 50.414 8.574 1.00 19.44 98 VAL B C 1
ATOM 3123 O O . VAL B 1 101 ? 8.631 51.013 7.680 1.00 21.69 98 VAL B O 1
ATOM 3127 N N . ALA B 1 102 ? 7.328 51.050 9.516 1.00 17.42 99 ALA B N 1
ATOM 3128 C CA . ALA B 1 102 ? 7.271 52.516 9.543 1.00 20.74 99 ALA B CA 1
ATOM 3129 C C . ALA B 1 102 ? 8.685 53.092 9.702 1.00 23.86 99 ALA B C 1
ATOM 3130 O O . ALA B 1 102 ? 9.050 54.077 9.065 1.00 22.29 99 ALA B O 1
ATOM 3132 N N . GLU B 1 103 ? 9.482 52.456 10.550 1.00 21.10 100 GLU B N 1
ATOM 3133 C CA . GLU B 1 103 ? 10.848 52.905 10.788 1.00 27.06 100 GLU B CA 1
ATOM 3134 C C . GLU B 1 103 ? 11.753 52.742 9.555 1.00 22.73 100 GLU B C 1
ATOM 3135 O O . GLU B 1 103 ? 12.549 53.634 9.244 1.00 24.93 100 GLU B O 1
ATOM 3149 N N . LYS B 1 105 ? 10.811 52.871 6.524 1.00 18.30 102 LYS B N 1
ATOM 3150 C CA . LYS B 1 105 ? 10.410 53.948 5.622 1.00 21.77 102 LYS B CA 1
ATOM 3151 C C . LYS B 1 105 ? 11.036 55.284 6.007 1.00 22.01 102 LYS B C 1
ATOM 3152 O O . LYS B 1 105 ? 11.409 56.062 5.132 1.00 23.05 102 LYS B O 1
ATOM 3158 N N . GLU B 1 106 ? 11.167 55.547 7.307 1.00 19.46 103 GLU B N 1
ATOM 3159 C CA . GLU B 1 106 ? 11.858 56.755 7.760 1.00 21.92 103 GLU B CA 1
ATOM 3160 C C . GLU B 1 106 ? 13.348 56.693 7.408 1.00 21.06 103 GLU B C 1
ATOM 3161 O O . GLU B 1 106 ? 13.971 57.707 7.100 1.00 22.09 103 GLU B O 1
ATOM 3167 N N . ILE B 1 107 ? 13.919 55.499 7.477 1.00 19.31 104 ILE B N 1
ATOM 3168 C CA . ILE B 1 107 ? 15.319 55.320 7.120 1.00 22.66 104 ILE B CA 1
ATOM 3169 C C . ILE B 1 107 ? 15.508 55.510 5.616 1.00 21.59 104 ILE B C 1
ATOM 3170 O O . ILE B 1 107 ? 16.497 56.099 5.175 1.00 23.43 104 ILE B O 1
ATOM 3175 N N . SER B 1 108 ? 14.536 55.034 4.843 1.00 21.40 105 SER B N 1
ATOM 3176 C CA . SER B 1 108 ? 14.492 55.282 3.406 1.00 20.90 105 SER B CA 1
ATOM 3177 C C . SER B 1 108 ? 14.410 56.798 3.103 1.00 24.01 105 SER B C 1
ATOM 3178 O O . SER B 1 108 ? 15.098 57.295 2.204 1.00 22.48 105 SER B O 1
ATOM 3181 N N . ASP B 1 109 ? 13.576 57.524 3.847 1.00 22.00 106 ASP B N 1
ATOM 3182 C CA . ASP B 1 109 ? 13.507 58.994 3.717 1.00 21.41 106 ASP B CA 1
ATOM 3183 C C . ASP B 1 109 ? 14.879 59.629 3.994 1.00 24.91 106 ASP B C 1
ATOM 3184 O O . ASP B 1 109 ? 15.357 60.461 3.232 1.00 24.62 106 ASP B O 1
ATOM 3189 N N . PHE B 1 110 ? 15.506 59.223 5.092 1.00 26.15 107 PHE B N 1
ATOM 3190 C CA . PHE B 1 110 ? 16.834 59.721 5.442 1.00 25.94 107 PHE B CA 1
ATOM 3191 C C . PHE B 1 110 ? 17.839 59.447 4.323 1.00 27.10 107 PHE B C 1
ATOM 3192 O O . PHE B 1 110 ? 18.598 60.337 3.924 1.00 25.75 107 PHE B O 1
ATOM 3200 N N . ALA B 1 111 ? 17.838 58.215 3.817 1.00 24.29 108 ALA B N 1
ATOM 3201 C CA . ALA B 1 111 ? 18.744 57.830 2.740 1.00 22.54 108 ALA B CA 1
ATOM 3202 C C . ALA B 1 111 ? 18.553 58.708 1.505 1.00 24.04 108 ALA B C 1
ATOM 3203 O O . ALA B 1 111 ? 19.512 59.057 0.823 1.00 23.24 108 ALA B O 1
ATOM 3205 N N . SER B 1 112 ? 17.305 59.039 1.216 1.00 26.94 109 SER B N 1
ATOM 3206 C CA . SER B 1 112 ? 16.977 59.921 0.105 1.00 31.39 109 SER B CA 1
ATOM 3207 C C . SER B 1 112 ? 17.602 61.309 0.269 1.00 31.06 109 SER B C 1
ATOM 3208 O O . SER B 1 112 ? 18.104 61.877 -0.696 1.00 31.49 109 SER B O 1
ATOM 3211 N N . TRP B 1 113 ? 17.551 61.850 1.487 1.00 27.93 110 TRP B N 1
ATOM 3212 C CA . TRP B 1 113 ? 18.135 63.158 1.784 1.00 28.36 110 TRP B CA 1
ATOM 3213 C C . TRP B 1 113 ? 19.654 63.118 1.685 1.00 31.94 110 TRP B C 1
ATOM 3214 O O . TRP B 1 113 ? 20.273 64.108 1.333 1.00 34.46 110 TRP B O 1
ATOM 3225 N N . VAL B 1 114 ? 20.252 61.975 2.024 1.00 29.19 111 VAL B N 1
ATOM 3226 C CA . VAL B 1 114 ? 21.696 61.812 1.922 1.00 26.31 111 VAL B CA 1
ATOM 3227 C C . VAL B 1 114 ? 22.106 61.667 0.448 1.00 27.48 111 VAL B C 1
ATOM 3228 O O . VAL B 1 114 ? 23.199 62.065 0.057 1.00 31.41 111 VAL B O 1
ATOM 3232 N N . GLY B 1 115 ? 21.202 61.130 -0.367 1.00 27.53 112 GLY B N 1
ATOM 3233 C CA . GLY B 1 115 ? 21.498 60.844 -1.761 1.00 23.81 112 GLY B CA 1
ATOM 3234 C C . GLY B 1 115 ? 22.032 59.428 -1.953 1.00 31.51 112 GLY B C 1
ATOM 3235 O O . GLY B 1 115 ? 22.721 59.142 -2.934 1.00 34.42 112 GLY B O 1
ATOM 3236 N N . CYS B 1 116 ? 21.727 58.541 -1.007 1.00 22.70 113 CYS B N 1
ATOM 3237 C CA . CYS B 1 116 ? 22.150 57.139 -1.083 1.00 22.70 113 CYS B CA 1
ATOM 3238 C C . CYS B 1 116 ? 21.112 56.285 -1.831 1.00 23.89 113 CYS B C 1
ATOM 3239 O O . CYS B 1 116 ? 19.938 56.263 -1.470 1.00 27.28 113 CYS B O 1
ATOM 3242 N N . PRO B 1 117 ? 21.545 55.595 -2.890 1.00 27.86 114 PRO B N 1
ATOM 3243 C CA . PRO B 1 117 ? 20.709 54.788 -3.790 1.00 25.59 114 PRO B CA 1
ATOM 3244 C C . PRO B 1 117 ? 20.127 53.499 -3.164 1.00 23.51 114 PRO B C 1
ATOM 3245 O O . PRO B 1 117 ? 19.280 52.850 -3.780 1.00 20.74 114 PRO B O 1
ATOM 3249 N N . ALA B 1 118 ? 20.613 53.079 -2.002 1.00 21.38 115 ALA B N 1
ATOM 3250 C CA . ALA B 1 118 ? 20.152 51.796 -1.473 1.00 17.80 115 ALA B CA 1
ATOM 3251 C C . ALA B 1 118 ? 19.990 51.754 0.038 1.00 21.36 115 ALA B C 1
ATOM 3252 O O . ALA B 1 118 ? 20.777 52.336 0.786 1.00 21.11 115 ALA B O 1
ATOM 3254 N N . ILE B 1 119 ? 18.982 51.017 0.486 1.00 19.11 116 ILE B N 1
ATOM 3255 C CA . ILE B 1 119 ? 18.867 50.700 1.895 1.00 15.09 116 ILE B CA 1
ATOM 3256 C C . ILE B 1 119 ? 18.993 49.189 2.050 1.00 17.76 116 ILE B C 1
ATOM 3257 O O . ILE B 1 119 ? 18.749 48.439 1.100 1.00 17.17 116 ILE B O 1
ATOM 3262 N N . GLY B 1 120 ? 19.305 48.711 3.246 1.00 15.15 117 GLY B N 1
ATOM 3263 C CA . GLY B 1 120 ? 19.472 47.273 3.349 1.00 18.22 117 GLY B CA 1
ATOM 3264 C C . GLY B 1 120 ? 18.877 46.831 4.662 1.00 20.60 117 GLY B C 1
ATOM 3265 O O . GLY B 1 120 ? 18.681 47.637 5.588 1.00 21.02 117 GLY B O 1
ATOM 3266 N N A LEU B 1 121 ? 18.502 45.553 4.690 0.63 15.54 118 LEU B N 1
ATOM 3267 N N B LEU B 1 121 ? 18.565 45.546 4.766 0.37 17.33 118 LEU B N 1
ATOM 3268 C CA A LEU B 1 121 ? 17.709 45.012 5.775 0.63 22.35 118 LEU B CA 1
ATOM 3269 C CA B LEU B 1 121 ? 17.956 45.055 5.991 0.37 20.45 118 LEU B CA 1
ATOM 3270 C C A LEU B 1 121 ? 17.996 43.535 5.947 0.63 19.60 118 LEU B C 1
ATOM 3271 C C B LEU B 1 121 ? 18.158 43.563 6.166 0.37 19.32 118 LEU B C 1
ATOM 3272 O O A LEU B 1 121 ? 18.000 42.810 4.958 0.63 16.52 118 LEU B O 1
ATOM 3273 O O B LEU B 1 121 ? 18.265 42.829 5.186 0.37 18.36 118 LEU B O 1
ATOM 3282 N N A HIS B 1 122 ? 18.161 43.071 7.188 0.63 20.19 119 HIS B N 1
ATOM 3283 N N B HIS B 1 122 ? 18.165 43.119 7.417 0.37 20.28 119 HIS B N 1
ATOM 3284 C CA A HIS B 1 122 ? 18.002 41.644 7.463 0.63 20.31 119 HIS B CA 1
ATOM 3285 C CA B HIS B 1 122 ? 17.972 41.714 7.721 0.37 21.15 119 HIS B CA 1
ATOM 3286 C C A HIS B 1 122 ? 16.550 41.507 7.851 0.63 20.75 119 HIS B C 1
ATOM 3287 C C B HIS B 1 122 ? 16.467 41.581 7.873 0.37 20.72 119 HIS B C 1
ATOM 3288 O O A HIS B 1 122 ? 16.122 41.979 8.907 0.63 20.80 119 HIS B O 1
ATOM 3289 O O B HIS B 1 122 ? 15.900 42.150 8.807 0.37 20.66 119 HIS B O 1
ATOM 3302 N N . ILE B 1 123 ? 15.796 40.854 6.981 1.00 19.30 120 ILE B N 1
ATOM 3303 C CA . ILE B 1 123 ? 14.346 40.831 7.074 1.00 21.23 120 ILE B CA 1
ATOM 3304 C C . ILE B 1 123 ? 13.833 39.925 8.195 1.00 20.12 120 ILE B C 1
ATOM 3305 O O . ILE B 1 123 ? 12.713 40.101 8.678 1.00 19.94 120 ILE B O 1
ATOM 3310 N N . GLY B 1 124 ? 14.692 39.030 8.672 1.00 14.51 121 GLY B N 1
ATOM 3311 C CA . GLY B 1 124 ? 14.311 38.077 9.712 1.00 16.04 121 GLY B CA 1
ATOM 3312 C C . GLY B 1 124 ? 14.139 36.695 9.120 1.00 17.26 121 GLY B C 1
ATOM 3313 O O . GLY B 1 124 ? 14.484 36.482 7.952 1.00 19.23 121 GLY B O 1
ATOM 3314 N N A PHE B 1 125 ? 13.580 35.756 9.880 0.55 18.74 122 PHE B N 1
ATOM 3315 N N B PHE B 1 125 ? 13.601 35.768 9.911 0.45 18.83 122 PHE B N 1
ATOM 3316 C CA A PHE B 1 125 ? 13.563 34.378 9.407 0.55 21.03 122 PHE B CA 1
ATOM 3317 C CA B PHE B 1 125 ? 13.465 34.386 9.477 0.45 21.08 122 PHE B CA 1
ATOM 3318 C C A PHE B 1 125 ? 12.299 34.141 8.591 0.55 21.76 122 PHE B C 1
ATOM 3319 C C B PHE B 1 125 ? 12.253 34.318 8.560 0.45 21.67 122 PHE B C 1
ATOM 3320 O O A PHE B 1 125 ? 11.211 33.994 9.132 0.55 19.57 122 PHE B O 1
ATOM 3321 O O B PHE B 1 125 ? 11.121 34.460 9.014 0.45 20.60 122 PHE B O 1
ATOM 3336 N N . VAL B 1 126 ? 12.483 34.038 7.280 1.00 25.44 123 VAL B N 1
ATOM 3337 C CA . VAL B 1 126 ? 11.385 33.971 6.320 1.00 21.74 123 VAL B CA 1
ATOM 3338 C C . VAL B 1 126 ? 10.673 32.636 6.495 1.00 26.70 123 VAL B C 1
ATOM 3339 O O . VAL B 1 126 ? 11.308 31.587 6.424 1.00 33.51 123 VAL B O 1
ATOM 3343 N N . PRO B 1 127 ? 9.352 32.670 6.729 1.00 26.21 124 PRO B N 1
ATOM 3344 C CA . PRO B 1 127 ? 8.526 31.464 6.907 1.00 29.85 124 PRO B CA 1
ATOM 3345 C C . PRO B 1 127 ? 8.519 30.604 5.641 1.00 31.78 124 PRO B C 1
ATOM 3346 O O . PRO B 1 127 ? 8.782 31.125 4.557 1.00 28.33 124 PRO B O 1
ATOM 3350 N N . GLU B 1 128 ? 8.223 29.315 5.775 1.00 36.59 125 GLU B N 1
ATOM 3351 C CA . GLU B 1 128 ? 7.990 28.477 4.602 1.00 44.04 125 GLU B CA 1
ATOM 3352 C C . GLU B 1 128 ? 6.757 29.000 3.864 1.00 40.08 125 GLU B C 1
ATOM 3353 O O . GLU B 1 128 ? 5.864 29.584 4.478 1.00 39.61 125 GLU B O 1
ATOM 3359 N N . SER B 1 129 ? 6.711 28.797 2.553 1.00 38.76 126 SER B N 1
ATOM 3360 C CA . SER B 1 129 ? 5.690 29.433 1.717 1.00 40.98 126 SER B CA 1
ATOM 3361 C C . SER B 1 129 ? 4.277 28.883 1.963 1.00 43.13 126 SER B C 1
ATOM 3362 O O . SER B 1 129 ? 3.281 29.500 1.574 1.00 45.21 126 SER B O 1
ATOM 3365 N N . SER B 1 130 ? 4.201 27.736 2.629 1.00 44.56 127 SER B N 1
ATOM 3366 C CA . SER B 1 130 ? 2.925 27.147 3.025 1.00 55.31 127 SER B CA 1
ATOM 3367 C C . SER B 1 130 ? 2.272 27.859 4.225 1.00 58.12 127 SER B C 1
ATOM 3368 O O . SER B 1 130 ? 1.068 27.725 4.448 1.00 62.15 127 SER B O 1
ATOM 3371 N N . SER B 1 131 ? 3.067 28.599 4.998 1.00 53.58 128 SER B N 1
ATOM 3372 C CA . SER B 1 131 ? 2.565 29.339 6.156 1.00 48.81 128 SER B CA 1
ATOM 3373 C C . SER B 1 131 ? 1.697 30.525 5.732 1.00 49.78 128 SER B C 1
ATOM 3374 O O . SER B 1 131 ? 1.972 31.167 4.719 1.00 45.77 128 SER B O 1
ATOM 3377 N N . PRO B 1 132 ? 0.631 30.815 6.499 1.00 42.59 129 PRO B N 1
ATOM 3378 C CA . PRO B 1 132 ? -0.210 31.984 6.204 1.00 41.94 129 PRO B CA 1
ATOM 3379 C C . PRO B 1 132 ? 0.548 33.315 6.375 1.00 39.45 129 PRO B C 1
ATOM 3380 O O . PRO B 1 132 ? 0.278 34.290 5.646 1.00 34.68 129 PRO B O 1
ATOM 3384 N N A ASP B 1 133 ? 1.473 33.380 7.332 0.65 35.39 130 ASP B N 1
ATOM 3385 N N B ASP B 1 133 ? 1.508 33.319 7.300 0.35 35.50 130 ASP B N 1
ATOM 3386 C CA A ASP B 1 133 ? 2.218 34.625 7.524 0.65 33.53 130 ASP B CA 1
ATOM 3387 C CA B ASP B 1 133 ? 2.309 34.500 7.618 0.35 33.07 130 ASP B CA 1
ATOM 3388 C C A ASP B 1 133 ? 3.129 34.934 6.339 0.65 30.88 130 ASP B C 1
ATOM 3389 C C B ASP B 1 133 ? 3.368 34.813 6.550 0.35 30.82 130 ASP B C 1
ATOM 3390 O O A ASP B 1 133 ? 3.449 36.096 6.101 0.65 30.71 130 ASP B O 1
ATOM 3391 O O B ASP B 1 133 ? 4.023 35.852 6.597 0.35 30.24 130 ASP B O 1
ATOM 3400 N N . TYR B 1 134 ? 3.533 33.904 5.598 1.00 29.95 131 TYR B N 1
ATOM 3401 C CA . TYR B 1 134 ? 4.435 34.105 4.451 1.00 28.01 131 TYR B CA 1
ATOM 3402 C C . TYR B 1 134 ? 3.911 35.150 3.477 1.00 28.50 131 TYR B C 1
ATOM 3403 O O . TYR B 1 134 ? 4.612 36.103 3.113 1.00 30.10 131 TYR B O 1
ATOM 3412 N N . SER B 1 135 ? 2.676 35.000 3.072 1.00 29.46 132 SER B N 1
ATOM 3413 C CA . SER B 1 135 ? 2.077 35.916 2.165 1.00 29.43 132 SER B CA 1
ATOM 3414 C C . SER B 1 135 ? 1.982 37.278 2.723 1.00 27.36 132 SER B C 1
ATOM 3415 O O . SER B 1 135 ? 2.135 38.195 2.032 1.00 25.06 132 SER B O 1
ATOM 3418 N N . GLU B 1 136 ? 1.696 37.400 3.996 1.00 26.66 133 GLU B N 1
ATOM 3419 C CA . GLU B 1 136 ? 1.683 38.682 4.692 1.00 31.73 133 GLU B CA 1
ATOM 3420 C C . GLU B 1 136 ? 3.085 39.353 4.690 1.00 26.07 133 GLU B C 1
ATOM 3421 O O . GLU B 1 136 ? 3.195 40.585 4.587 1.00 23.89 133 GLU B O 1
ATOM 3427 N N . LEU B 1 137 ? 4.142 38.546 4.812 1.00 22.67 134 LEU B N 1
ATOM 3428 C CA . LEU B 1 137 ? 5.509 39.067 4.735 1.00 25.47 134 LEU B CA 1
ATOM 3429 C C . LEU B 1 137 ? 5.795 39.587 3.318 1.00 24.53 134 LEU B C 1
ATOM 3430 O O . LEU B 1 137 ? 6.409 40.643 3.139 1.00 22.04 134 LEU B O 1
ATOM 3435 N N . VAL B 1 138 ? 5.342 38.844 2.316 1.00 21.87 135 VAL B N 1
ATOM 3436 C CA . VAL B 1 138 ? 5.475 39.285 0.930 1.00 23.27 135 VAL B CA 1
ATOM 3437 C C . VAL B 1 138 ? 4.831 40.659 0.730 1.00 25.50 135 VAL B C 1
ATOM 3438 O O . VAL B 1 138 ? 5.409 41.518 0.067 1.00 26.65 135 VAL B O 1
ATOM 3442 N N A ARG B 1 139 ? 3.650 40.885 1.319 0.46 25.34 136 ARG B N 1
ATOM 3443 N N B ARG B 1 139 ? 3.685 40.877 1.363 0.54 25.30 136 ARG B N 1
ATOM 3444 C CA A ARG B 1 139 ? 2.941 42.161 1.127 0.46 25.29 136 ARG B CA 1
ATOM 3445 C CA B ARG B 1 139 ? 2.908 42.089 1.142 0.54 25.38 136 ARG B CA 1
ATOM 3446 C C A ARG B 1 139 ? 3.691 43.354 1.687 0.46 25.91 136 ARG B C 1
ATOM 3447 C C B ARG B 1 139 ? 3.511 43.369 1.756 0.54 26.07 136 ARG B C 1
ATOM 3448 O O A ARG B 1 139 ? 3.873 44.358 0.986 0.46 25.03 136 ARG B O 1
ATOM 3449 O O B ARG B 1 139 ? 3.460 44.437 1.130 0.54 23.97 136 ARG B O 1
ATOM 3464 N N . VAL B 1 140 ? 4.092 43.271 2.955 1.00 24.45 137 VAL B N 1
ATOM 3465 C CA . VAL B 1 140 ? 4.775 44.419 3.567 1.00 27.17 137 VAL B CA 1
ATOM 3466 C C . VAL B 1 140 ? 6.124 44.671 2.888 1.00 22.32 137 VAL B C 1
ATOM 3467 O O . VAL B 1 140 ? 6.584 45.807 2.839 1.00 26.05 137 VAL B O 1
ATOM 3471 N N . THR B 1 141 ? 6.752 43.618 2.377 1.00 17.58 138 THR B N 1
ATOM 3472 C CA . THR B 1 141 ? 7.992 43.794 1.605 1.00 22.69 138 THR B CA 1
ATOM 3473 C C . THR B 1 141 ? 7.698 44.590 0.323 1.00 21.68 138 THR B C 1
ATOM 3474 O O . THR B 1 141 ? 8.389 45.562 0.008 1.00 22.12 138 THR B O 1
ATOM 3478 N N . GLN B 1 142 ? 6.632 44.202 -0.371 1.00 23.01 139 GLN B N 1
ATOM 3479 C CA . GLN B 1 142 ? 6.160 44.924 -1.553 1.00 22.24 139 GLN B CA 1
ATOM 3480 C C . GLN B 1 142 ? 5.788 46.365 -1.215 1.00 23.81 139 GLN B C 1
ATOM 3481 O O . GLN B 1 142 ? 6.074 47.279 -1.984 1.00 25.35 139 GLN B O 1
ATOM 3487 N N . ASP B 1 143 ? 5.197 46.574 -0.043 1.00 24.10 140 ASP B N 1
ATOM 3488 C CA . ASP B 1 143 ? 4.853 47.920 0.398 1.00 23.37 140 ASP B CA 1
ATOM 3489 C C . ASP B 1 143 ? 6.096 48.763 0.636 1.00 25.25 140 ASP B C 1
ATOM 3490 O O . ASP B 1 143 ? 6.148 49.935 0.249 1.00 22.12 140 ASP B O 1
ATOM 3495 N N . LEU B 1 144 ? 7.092 48.173 1.296 1.00 23.46 141 LEU B N 1
ATOM 3496 C CA . LEU B 1 144 ? 8.360 48.854 1.525 1.00 24.43 141 LEU B CA 1
ATOM 3497 C C . LEU B 1 144 ? 9.079 49.141 0.194 1.00 21.52 141 LEU B C 1
ATOM 3498 O O . LEU B 1 144 ? 9.660 50.213 -0.000 1.00 22.59 141 LEU B O 1
ATOM 3503 N N . LEU B 1 145 ? 9.016 48.194 -0.734 1.00 19.54 142 LEU B N 1
ATOM 3504 C CA . LEU B 1 145 ? 9.661 48.367 -2.042 1.00 18.48 142 LEU B CA 1
ATOM 3505 C C . LEU B 1 145 ? 9.056 49.502 -2.855 1.00 18.29 142 LEU B C 1
ATOM 3506 O O . LEU B 1 145 ? 9.765 50.185 -3.591 1.00 19.61 142 LEU B O 1
ATOM 3511 N N . THR B 1 146 ? 7.744 49.687 -2.729 1.00 18.40 143 THR B N 1
ATOM 3512 C CA . THR B 1 146 ? 7.053 50.819 -3.340 1.00 19.51 143 THR B CA 1
ATOM 3513 C C . THR B 1 146 ? 7.544 52.135 -2.748 1.00 18.15 143 THR B C 1
ATOM 3514 O O . THR B 1 146 ? 7.816 53.086 -3.477 1.00 20.21 143 THR B O 1
ATOM 3518 N N . HIS B 1 147 ? 7.663 52.184 -1.424 1.00 17.70 144 HIS B N 1
ATOM 3519 C CA . HIS B 1 147 ? 8.167 53.383 -0.758 1.00 19.05 144 HIS B CA 1
ATOM 3520 C C . HIS B 1 147 ? 9.576 53.706 -1.242 1.00 20.70 144 HIS B C 1
ATOM 3521 O O . HIS B 1 147 ? 9.885 54.858 -1.537 1.00 18.52 144 HIS B O 1
ATOM 3528 N N . ALA B 1 148 ? 10.431 52.689 -1.320 1.00 18.70 145 ALA B N 1
ATOM 3529 C CA . ALA B 1 148 ? 11.796 52.885 -1.803 1.00 17.63 145 ALA B CA 1
ATOM 3530 C C . ALA B 1 148 ? 11.798 53.340 -3.257 1.00 18.84 145 ALA B C 1
ATOM 3531 O O . ALA B 1 148 ? 12.581 54.208 -3.641 1.00 18.89 145 ALA B O 1
ATOM 3533 N N . ALA B 1 149 ? 10.923 52.755 -4.064 1.00 18.52 146 ALA B N 1
ATOM 3534 C CA . ALA B 1 149 ? 10.870 53.096 -5.491 1.00 19.48 146 ALA B CA 1
ATOM 3535 C C . ALA B 1 149 ? 10.502 54.563 -5.691 1.00 21.18 146 ALA B C 1
ATOM 3536 O O . ALA B 1 149 ? 10.978 55.216 -6.620 1.00 19.81 146 ALA B O 1
ATOM 3538 N N . ASN B 1 150 ? 9.650 55.087 -4.819 1.00 19.70 147 ASN B N 1
ATOM 3539 C CA . ASN B 1 150 ? 9.281 56.489 -4.920 1.00 22.19 147 ASN B CA 1
ATOM 3540 C C . ASN B 1 150 ? 10.462 57.406 -4.584 1.00 24.55 147 ASN B C 1
ATOM 3541 O O . ASN B 1 150 ? 10.466 58.591 -4.933 1.00 26.18 147 ASN B O 1
ATOM 3546 N N . HIS B 1 151 ? 11.465 56.849 -3.912 1.00 19.79 148 HIS B N 1
ATOM 3547 C CA . HIS B 1 151 ? 12.726 57.548 -3.687 1.00 21.22 148 HIS B CA 1
ATOM 3548 C C . HIS B 1 151 ? 13.816 57.209 -4.699 1.00 24.27 148 HIS B C 1
ATOM 3549 O O . HIS B 1 151 ? 14.951 57.662 -4.558 1.00 26.90 148 HIS B O 1
ATOM 3556 N N . GLY B 1 152 ? 13.495 56.394 -5.699 1.00 21.78 149 GLY B N 1
ATOM 3557 C CA . GLY B 1 152 ? 14.521 55.924 -6.630 1.00 22.56 149 GLY B CA 1
ATOM 3558 C C . GLY B 1 152 ? 15.540 54.992 -5.974 1.00 24.64 149 GLY B C 1
ATOM 3559 O O . GLY B 1 152 ? 16.705 54.944 -6.376 1.00 22.73 149 GLY B O 1
ATOM 3560 N N . GLN B 1 153 ? 15.096 54.217 -4.987 1.00 20.92 150 GLN B N 1
ATOM 3561 C CA . GLN B 1 153 ? 16.008 53.386 -4.203 1.00 20.13 150 GLN B CA 1
ATOM 3562 C C . GLN B 1 153 ? 15.740 51.903 -4.412 1.00 17.88 150 GLN B C 1
ATOM 3563 O O . GLN B 1 153 ? 14.632 51.487 -4.781 1.00 15.79 150 GLN B O 1
ATOM 3569 N N . ALA B 1 154 ? 16.762 51.115 -4.118 1.00 13.74 151 ALA B N 1
ATOM 3570 C CA . ALA B 1 154 ? 16.669 49.658 -4.094 1.00 16.03 151 ALA B CA 1
ATOM 3571 C C . ALA B 1 154 ? 16.733 49.178 -2.635 1.00 17.46 151 ALA B C 1
ATOM 3572 O O . ALA B 1 154 ? 17.210 49.893 -1.753 1.00 18.91 151 ALA B O 1
ATOM 3574 N N . VAL B 1 155 ? 16.154 48.013 -2.372 1.00 16.84 152 VAL B N 1
ATOM 3575 C CA . VAL B 1 155 ? 16.257 47.383 -1.060 1.00 13.38 152 VAL B CA 1
ATOM 3576 C C . VAL B 1 155 ? 17.133 46.145 -1.219 1.00 16.90 152 VAL B C 1
ATOM 3577 O O . VAL B 1 155 ? 16.885 45.312 -2.087 1.00 14.32 152 VAL B O 1
ATOM 3581 N N . HIS B 1 156 ? 18.183 46.054 -0.413 1.00 15.31 153 HIS B N 1
ATOM 3582 C CA . HIS B 1 156 ? 19.108 44.929 -0.479 1.00 17.37 153 HIS B CA 1
ATOM 3583 C C . HIS B 1 156 ? 18.894 44.027 0.746 1.00 18.62 153 HIS B C 1
ATOM 3584 O O . HIS B 1 156 ? 19.129 44.448 1.893 1.00 17.31 153 HIS B O 1
ATOM 3591 N N . LEU B 1 157 ? 18.432 42.802 0.511 1.00 16.48 154 LEU B N 1
ATOM 3592 C CA . LEU B 1 157 ? 18.198 41.861 1.616 1.00 15.58 154 LEU B CA 1
ATOM 3593 C C . LEU B 1 157 ? 19.512 41.257 2.032 1.00 16.31 154 LEU B C 1
ATOM 3594 O O . LEU B 1 157 ? 20.209 40.639 1.246 1.00 16.58 154 LEU B O 1
ATOM 3599 N N . GLU B 1 158 ? 19.833 41.419 3.294 1.00 16.65 155 GLU B N 1
ATOM 3600 C CA . GLU B 1 158 ? 21.037 40.850 3.831 1.00 17.95 155 GLU B CA 1
ATOM 3601 C C . GLU B 1 158 ? 20.878 39.328 3.979 1.00 19.71 155 GLU B C 1
ATOM 3602 O O . GLU B 1 158 ? 19.827 38.870 4.410 1.00 18.42 155 GLU B O 1
ATOM 3608 N N . THR B 1 159 ? 21.911 38.554 3.643 1.00 18.29 156 THR B N 1
ATOM 3609 C CA . THR B 1 159 ? 21.853 37.091 3.771 1.00 18.31 156 THR B CA 1
ATOM 3610 C C . THR B 1 159 ? 21.489 36.643 5.187 1.00 22.42 156 THR B C 1
ATOM 3611 O O . THR B 1 159 ? 22.182 36.988 6.163 1.00 18.37 156 THR B O 1
ATOM 3615 N N . GLY B 1 160 ? 20.407 35.863 5.273 1.00 22.78 157 GLY B N 1
ATOM 3616 C CA . GLY B 1 160 ? 19.852 35.330 6.515 1.00 22.40 157 GLY B CA 1
ATOM 3617 C C . GLY B 1 160 ? 20.084 33.839 6.722 1.00 23.68 157 GLY B C 1
ATOM 3618 O O . GLY B 1 160 ? 21.089 33.281 6.271 1.00 27.57 157 GLY B O 1
ATOM 3619 N N A GLN B 1 161 ? 19.155 33.180 7.416 0.54 24.95 158 GLN B N 1
ATOM 3620 N N B GLN B 1 161 ? 19.158 33.213 7.437 0.46 24.94 158 GLN B N 1
ATOM 3621 C CA A GLN B 1 161 ? 19.229 31.721 7.604 0.54 26.40 158 GLN B CA 1
ATOM 3622 C CA B GLN B 1 161 ? 19.227 31.789 7.742 0.46 26.50 158 GLN B CA 1
ATOM 3623 C C A GLN B 1 161 ? 18.532 30.926 6.484 0.54 25.44 158 GLN B C 1
ATOM 3624 C C B GLN B 1 161 ? 18.742 30.932 6.567 0.46 25.50 158 GLN B C 1
ATOM 3625 O O A GLN B 1 161 ? 18.538 29.694 6.489 0.54 25.64 158 GLN B O 1
ATOM 3626 O O B GLN B 1 161 ? 19.106 29.758 6.447 0.46 24.85 158 GLN B O 1
ATOM 3637 N N A GLU B 1 162 ? 17.941 31.622 5.521 0.54 22.85 159 GLU B N 1
ATOM 3638 N N B GLU B 1 162 ? 17.940 31.534 5.693 0.46 23.09 159 GLU B N 1
ATOM 3639 C CA A GLU B 1 162 ? 17.249 30.931 4.435 0.54 24.34 159 GLU B CA 1
ATOM 3640 C CA B GLU B 1 162 ? 17.275 30.804 4.614 0.46 24.01 159 GLU B CA 1
ATOM 3641 C C A GLU B 1 162 ? 18.238 30.198 3.544 0.54 22.04 159 GLU B C 1
ATOM 3642 C C B GLU B 1 162 ? 18.254 30.153 3.635 0.46 22.25 159 GLU B C 1
ATOM 3643 O O A GLU B 1 162 ? 19.344 30.677 3.297 0.54 20.51 159 GLU B O 1
ATOM 3644 O O B GLU B 1 162 ? 19.356 30.651 3.410 0.46 20.59 159 GLU B O 1
ATOM 3655 N N . SER B 1 163 ? 17.838 29.029 3.062 1.00 21.19 160 SER B N 1
ATOM 3656 C CA . SER B 1 163 ? 18.603 28.364 2.022 1.00 22.95 160 SER B CA 1
ATOM 3657 C C . SER B 1 163 ? 18.511 29.235 0.748 1.00 24.91 160 SER B C 1
ATOM 3658 O O . SER B 1 163 ? 17.571 30.023 0.604 1.00 23.41 160 SER B O 1
ATOM 3661 N N . ALA B 1 164 ? 19.473 29.101 -0.167 1.00 21.46 161 ALA B N 1
ATOM 3662 C CA . ALA B 1 164 ? 19.437 29.848 -1.428 1.00 20.79 161 ALA B CA 1
ATOM 3663 C C . ALA B 1 164 ? 18.118 29.631 -2.177 1.00 21.84 161 ALA B C 1
ATOM 3664 O O . ALA B 1 164 ? 17.551 30.568 -2.730 1.00 19.62 161 ALA B O 1
ATOM 3666 N N . ASP B 1 165 ? 17.628 28.399 -2.184 1.00 19.45 162 ASP B N 1
ATOM 3667 C CA . ASP B 1 165 ? 16.387 28.096 -2.875 1.00 21.97 162 ASP B CA 1
ATOM 3668 C C . ASP B 1 165 ? 15.194 28.818 -2.261 1.00 22.91 162 ASP B C 1
ATOM 3669 O O . ASP B 1 165 ? 14.338 29.324 -2.983 1.00 21.58 162 ASP B O 1
ATOM 3674 N N A HIS B 1 166 ? 15.127 28.842 -0.929 0.65 20.04 163 HIS B N 1
ATOM 3675 N N B HIS B 1 166 ? 15.120 28.857 -0.936 0.35 20.22 163 HIS B N 1
ATOM 3676 C CA A HIS B 1 166 ? 14.024 29.509 -0.233 0.65 19.49 163 HIS B CA 1
ATOM 3677 C CA B HIS B 1 166 ? 13.987 29.512 -0.290 0.35 19.82 163 HIS B CA 1
ATOM 3678 C C A HIS B 1 166 ? 14.086 31.009 -0.535 0.65 19.28 163 HIS B C 1
ATOM 3679 C C B HIS B 1 166 ? 14.078 31.038 -0.430 0.35 18.99 163 HIS B C 1
ATOM 3680 O O A HIS B 1 166 ? 13.062 31.650 -0.785 0.65 18.49 163 HIS B O 1
ATOM 3681 O O B HIS B 1 166 ? 13.060 31.729 -0.469 0.35 18.87 163 HIS B O 1
ATOM 3694 N N . LEU B 1 167 ? 15.298 31.556 -0.534 1.00 17.00 164 LEU B N 1
ATOM 3695 C CA . LEU B 1 167 ? 15.501 32.983 -0.808 1.00 18.45 164 LEU B CA 1
ATOM 3696 C C . LEU B 1 167 ? 15.062 33.319 -2.234 1.00 18.71 164 LEU B C 1
ATOM 3697 O O . LEU B 1 167 ? 14.383 34.328 -2.468 1.00 18.36 164 LEU B O 1
ATOM 3702 N N . LEU B 1 168 ? 15.429 32.461 -3.184 1.00 17.34 165 LEU B N 1
ATOM 3703 C CA . LEU B 1 168 ? 15.011 32.654 -4.571 1.00 18.54 165 LEU B CA 1
ATOM 3704 C C . LEU B 1 168 ? 13.494 32.657 -4.684 1.00 22.86 165 LEU B C 1
ATOM 3705 O O . LEU B 1 168 ? 12.917 33.499 -5.364 1.00 22.43 165 LEU B O 1
ATOM 3710 N N . GLU B 1 169 ? 12.858 31.701 -4.020 1.00 20.10 166 GLU B N 1
ATOM 3711 C CA . GLU B 1 169 ? 11.404 31.601 -4.019 1.00 23.09 166 GLU B CA 1
ATOM 3712 C C . GLU B 1 169 ? 10.772 32.893 -3.502 1.00 17.06 166 GLU B C 1
ATOM 3713 O O . GLU B 1 169 ? 9.821 33.405 -4.097 1.00 19.05 166 GLU B O 1
ATOM 3719 N N . PHE B 1 170 ? 11.315 33.413 -2.403 1.00 16.60 167 PHE B N 1
ATOM 3720 C CA . PHE B 1 170 ? 10.825 34.648 -1.798 1.00 16.13 167 PHE B CA 1
ATOM 3721 C C . PHE B 1 170 ? 10.985 35.835 -2.743 1.00 16.77 167 PHE B C 1
ATOM 3722 O O . PHE B 1 170 ? 10.047 36.605 -2.962 1.00 14.93 167 PHE B O 1
ATOM 3730 N N . ILE B 1 171 ? 12.176 35.987 -3.303 1.00 16.84 168 ILE B N 1
ATOM 3731 C CA . ILE B 1 171 ? 12.414 37.053 -4.270 1.00 16.24 168 ILE B CA 1
ATOM 3732 C C . ILE B 1 171 ? 11.465 36.988 -5.481 1.00 19.68 168 ILE B C 1
ATOM 3733 O O . ILE B 1 171 ? 10.956 38.027 -5.936 1.00 17.06 168 ILE B O 1
ATOM 3738 N N A GLU B 1 172 ? 11.221 35.763 -5.950 0.57 17.69 169 GLU B N 1
ATOM 3739 N N B GLU B 1 172 ? 11.212 35.805 -6.034 0.43 17.91 169 GLU B N 1
ATOM 3740 C CA A GLU B 1 172 ? 10.349 35.495 -7.085 0.57 19.41 169 GLU B CA 1
ATOM 3741 C CA B GLU B 1 172 ? 10.314 35.795 -7.187 0.43 18.91 169 GLU B CA 1
ATOM 3742 C C A GLU B 1 172 ? 8.914 35.919 -6.788 0.57 19.24 169 GLU B C 1
ATOM 3743 C C B GLU B 1 172 ? 8.820 35.877 -6.835 0.43 18.91 169 GLU B C 1
ATOM 3744 O O A GLU B 1 172 ? 8.253 36.533 -7.620 0.57 19.06 169 GLU B O 1
ATOM 3745 O O B GLU B 1 172 ? 8.015 36.225 -7.691 0.43 20.08 169 GLU B O 1
ATOM 3756 N N . ASP B 1 173 ? 8.457 35.582 -5.587 1.00 19.28 170 ASP B N 1
ATOM 3757 C CA . ASP B 1 173 ? 7.093 35.870 -5.127 1.00 24.26 170 ASP B CA 1
ATOM 3758 C C . ASP B 1 173 ? 6.883 37.365 -4.918 1.00 19.74 170 ASP B C 1
ATOM 3759 O O . ASP B 1 173 ? 5.821 37.890 -5.207 1.00 19.09 170 ASP B O 1
ATOM 3764 N N . VAL B 1 174 ? 7.893 38.046 -4.395 1.00 15.85 171 VAL B N 1
ATOM 3765 C CA . VAL B 1 174 ? 7.800 39.491 -4.241 1.00 17.25 171 VAL B CA 1
ATOM 3766 C C . VAL B 1 174 ? 7.755 40.144 -5.623 1.00 20.36 171 VAL B C 1
ATOM 3767 O O . VAL B 1 174 ? 6.884 40.975 -5.878 1.00 17.69 171 VAL B O 1
ATOM 3771 N N . ASN B 1 175 ? 8.671 39.732 -6.514 1.00 14.88 172 ASN B N 1
ATOM 3772 C CA . ASN B 1 175 ? 8.656 40.142 -7.926 1.00 13.18 172 ASN B CA 1
ATOM 3773 C C . ASN B 1 175 ? 8.678 41.660 -8.205 1.00 15.97 172 ASN B C 1
ATOM 3774 O O . ASN B 1 175 ? 7.807 42.181 -8.897 1.00 14.56 172 ASN B O 1
ATOM 3779 N N A ARG B 1 176 ? 9.678 42.353 -7.667 0.62 15.44 173 ARG B N 1
ATOM 3780 N N B ARG B 1 176 ? 9.670 42.359 -7.667 0.38 15.49 173 ARG B N 1
ATOM 3781 C CA A ARG B 1 176 ? 9.842 43.790 -7.901 0.62 15.32 173 ARG B CA 1
ATOM 3782 C CA B ARG B 1 176 ? 9.812 43.787 -7.934 0.38 15.62 173 ARG B CA 1
ATOM 3783 C C A ARG B 1 176 ? 11.252 44.060 -8.419 0.62 16.79 173 ARG B C 1
ATOM 3784 C C B ARG B 1 176 ? 11.239 44.085 -8.392 0.38 16.39 173 ARG B C 1
ATOM 3785 O O A ARG B 1 176 ? 12.204 43.411 -7.992 0.62 15.06 173 ARG B O 1
ATOM 3786 O O B ARG B 1 176 ? 12.188 43.481 -7.898 0.38 15.31 173 ARG B O 1
ATOM 3801 N N . PRO B 1 177 ? 11.392 45.014 -9.349 1.00 17.08 174 PRO B N 1
ATOM 3802 C CA . PRO B 1 177 ? 12.705 45.275 -9.958 1.00 15.73 174 PRO B CA 1
ATOM 3803 C C . PRO B 1 177 ? 13.720 45.904 -9.014 1.00 18.05 174 PRO B C 1
ATOM 3804 O O . PRO B 1 177 ? 14.910 45.806 -9.282 1.00 12.67 174 PRO B O 1
ATOM 3808 N N . ASN B 1 178 ? 13.268 46.568 -7.952 1.00 14.08 175 ASN B N 1
ATOM 3809 C CA . ASN B 1 178 ? 14.184 47.205 -7.002 1.00 14.06 175 ASN B CA 1
ATOM 3810 C C . ASN B 1 178 ? 14.554 46.338 -5.789 1.00 15.42 175 ASN B C 1
ATOM 3811 O O . ASN B 1 178 ? 15.045 46.853 -4.788 1.00 14.95 175 ASN B O 1
ATOM 3816 N N . LEU B 1 179 ? 14.181 45.059 -5.815 1.00 13.87 176 LEU B N 1
ATOM 3817 C CA . LEU B 1 179 ? 14.591 44.146 -4.745 1.00 12.53 176 LEU B CA 1
ATOM 3818 C C . LEU B 1 179 ? 15.857 43.380 -5.112 1.00 16.96 176 LEU B C 1
ATOM 3819 O O . LEU B 1 179 ? 15.932 42.760 -6.173 1.00 14.84 176 LEU B O 1
ATOM 3824 N N . GLY B 1 180 ? 16.809 43.336 -4.187 1.00 18.86 177 GLY B N 1
ATOM 3825 C CA . GLY B 1 180 ? 18.087 42.710 -4.436 1.00 11.86 177 GLY B CA 1
ATOM 3826 C C . GLY B 1 180 ? 18.682 42.166 -3.151 1.00 15.93 177 GLY B C 1
ATOM 3827 O O . GLY B 1 180 ? 18.015 42.103 -2.103 1.00 12.01 177 GLY B O 1
ATOM 3828 N N . ILE B 1 181 ? 19.930 41.721 -3.241 1.00 14.18 178 ILE B N 1
ATOM 3829 C CA . ILE B 1 181 ? 20.582 41.042 -2.135 1.00 15.11 178 ILE B CA 1
ATOM 3830 C C . ILE B 1 181 ? 21.865 41.759 -1.730 1.00 17.89 178 ILE B C 1
ATOM 3831 O O . ILE B 1 181 ? 22.655 42.158 -2.596 1.00 14.79 178 ILE B O 1
ATOM 3836 N N . ASN B 1 182 ? 22.085 41.905 -0.423 1.00 13.02 179 ASN B N 1
ATOM 3837 C CA . ASN B 1 182 ? 23.435 42.191 0.047 1.00 11.19 179 ASN B CA 1
ATOM 3838 C C . ASN B 1 182 ? 24.014 40.871 0.525 1.00 13.93 179 ASN B C 1
ATOM 3839 O O . ASN B 1 182 ? 23.630 40.366 1.585 1.00 15.34 179 ASN B O 1
ATOM 3844 N N . PHE B 1 183 ? 24.958 40.326 -0.236 1.00 14.91 180 PHE B N 1
ATOM 3845 C CA . PHE B 1 183 ? 25.397 38.952 -0.002 1.00 15.82 180 PHE B CA 1
ATOM 3846 C C . PHE B 1 183 ? 26.496 38.897 1.045 1.00 16.65 180 PHE B C 1
ATOM 3847 O O . PHE B 1 183 ? 27.501 39.608 0.952 1.00 14.62 180 PHE B O 1
ATOM 3855 N N . ASP B 1 184 ? 26.288 38.044 2.037 1.00 17.58 181 ASP B N 1
ATOM 3856 C CA . ASP B 1 184 ? 27.241 37.827 3.120 1.00 18.71 181 ASP B CA 1
ATOM 3857 C C . ASP B 1 184 ? 27.519 36.345 3.332 1.00 16.39 181 ASP B C 1
ATOM 3858 O O . ASP B 1 184 ? 26.696 35.671 3.930 1.00 14.12 181 ASP B O 1
ATOM 3863 N N . PRO B 1 185 ? 28.620 35.817 2.774 1.00 17.32 182 PRO B N 1
ATOM 3864 C CA . PRO B 1 185 ? 28.878 34.371 2.857 1.00 16.24 182 PRO B CA 1
ATOM 3865 C C . PRO B 1 185 ? 29.072 33.865 4.293 1.00 18.18 182 PRO B C 1
ATOM 3866 O O . PRO B 1 185 ? 28.749 32.705 4.578 1.00 15.96 182 PRO B O 1
ATOM 3870 N N . ALA B 1 186 ? 29.571 34.715 5.192 1.00 16.48 183 ALA B N 1
ATOM 3871 C CA . ALA B 1 186 ? 29.840 34.273 6.558 1.00 16.81 183 ALA B CA 1
ATOM 3872 C C . ALA B 1 186 ? 28.542 33.974 7.316 1.00 20.37 183 ALA B C 1
ATOM 3873 O O . ALA B 1 186 ? 28.507 33.074 8.154 1.00 22.10 183 ALA B O 1
ATOM 3875 N N . ASN B 1 187 ? 27.478 34.711 7.004 1.00 15.45 184 ASN B N 1
ATOM 3876 C CA . ASN B 1 187 ? 26.191 34.490 7.661 1.00 13.30 184 ASN B CA 1
ATOM 3877 C C . ASN B 1 187 ? 25.664 33.078 7.435 1.00 15.80 184 ASN B C 1
ATOM 3878 O O . ASN B 1 187 ? 25.101 32.470 8.336 1.00 17.64 184 ASN B O 1
ATOM 3891 N N . ILE B 1 189 ? 27.455 30.459 6.973 1.00 16.12 186 ILE B N 1
ATOM 3892 C CA . ILE B 1 189 ? 28.275 29.629 7.840 1.00 14.69 186 ILE B CA 1
ATOM 3893 C C . ILE B 1 189 ? 27.856 29.791 9.308 1.00 18.09 186 ILE B C 1
ATOM 3894 O O . ILE B 1 189 ? 27.773 28.808 10.063 1.00 18.03 186 ILE B O 1
ATOM 3899 N N . LEU B 1 190 ? 27.604 31.032 9.717 1.00 13.48 187 LEU B N 1
ATOM 3900 C CA . LEU B 1 190 ? 27.197 31.300 11.103 1.00 18.90 187 LEU B CA 1
ATOM 3901 C C . LEU B 1 190 ? 25.882 30.596 11.465 1.00 18.85 187 LEU B C 1
ATOM 3902 O O . LEU B 1 190 ? 25.760 30.016 12.554 1.00 20.87 187 LEU B O 1
ATOM 3907 N N . TYR B 1 191 ? 24.906 30.660 10.554 1.00 18.74 188 TYR B N 1
ATOM 3908 C CA . TYR B 1 191 ? 23.620 29.982 10.726 1.00 20.31 188 TYR B CA 1
ATOM 3909 C C . TYR B 1 191 ? 23.692 28.484 10.460 1.00 23.34 188 TYR B C 1
ATOM 3910 O O . TYR B 1 191 ? 22.751 27.765 10.762 1.00 25.45 188 TYR B O 1
ATOM 3919 N N . GLY B 1 192 ? 24.790 28.015 9.870 1.00 23.25 189 GLY B N 1
ATOM 3920 C CA . GLY B 1 192 ? 24.946 26.595 9.576 1.00 26.91 189 GLY B CA 1
ATOM 3921 C C . GLY B 1 192 ? 24.106 26.100 8.400 1.00 27.11 189 GLY B C 1
ATOM 3922 O O . GLY B 1 192 ? 23.764 24.924 8.310 1.00 28.97 189 GLY B O 1
ATOM 3923 N N . THR B 1 193 ? 23.765 27.003 7.495 1.00 22.61 190 THR B N 1
ATOM 3924 C CA . THR B 1 193 ? 22.833 26.689 6.417 1.00 31.26 190 THR B CA 1
ATOM 3925 C C . THR B 1 193 ? 23.327 25.802 5.269 1.00 39.45 190 THR B C 1
ATOM 3926 O O . THR B 1 193 ? 22.706 24.791 4.937 1.00 45.22 190 THR B O 1
ATOM 3930 N N . GLY B 1 194 ? 24.425 26.199 4.644 1.00 38.56 191 GLY B N 1
ATOM 3931 C CA . GLY B 1 194 ? 24.822 25.589 3.389 1.00 38.33 191 GLY B CA 1
ATOM 3932 C C . GLY B 1 194 ? 26.016 26.318 2.826 1.00 33.51 191 GLY B C 1
ATOM 3933 O O . GLY B 1 194 ? 26.355 27.412 3.288 1.00 32.94 191 GLY B O 1
ATOM 3934 N N . ASN B 1 195 ? 26.660 25.711 1.836 1.00 29.34 192 ASN B N 1
ATOM 3935 C CA . ASN B 1 195 ? 27.897 26.251 1.295 1.00 24.47 192 ASN B CA 1
ATOM 3936 C C . ASN B 1 195 ? 27.635 27.612 0.677 1.00 18.94 192 ASN B C 1
ATOM 3937 O O . ASN B 1 195 ? 26.788 27.737 -0.209 1.00 19.29 192 ASN B O 1
ATOM 3942 N N . PRO B 1 196 ? 28.326 28.646 1.168 1.00 17.80 193 PRO B N 1
ATOM 3943 C CA . PRO B 1 196 ? 28.012 29.994 0.676 1.00 17.65 193 PRO B CA 1
ATOM 3944 C C . PRO B 1 196 ? 28.447 30.268 -0.776 1.00 20.69 193 PRO B C 1
ATOM 3945 O O . PRO B 1 196 ? 27.779 31.057 -1.436 1.00 21.87 193 PRO B O 1
ATOM 3949 N N . ILE B 1 197 ? 29.510 29.641 -1.276 1.00 19.41 194 ILE B N 1
ATOM 3950 C CA . ILE B 1 197 ? 29.904 29.923 -2.659 1.00 16.79 194 ILE B CA 1
ATOM 3951 C C . ILE B 1 197 ? 28.873 29.335 -3.634 1.00 16.95 194 ILE B C 1
ATOM 3952 O O . ILE B 1 197 ? 28.494 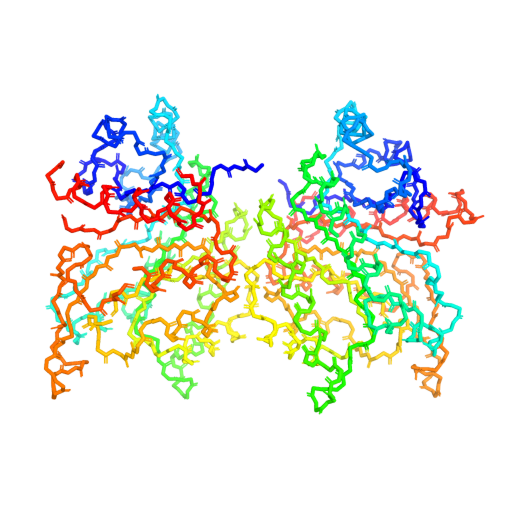29.974 -4.619 1.00 13.79 194 ILE B O 1
ATOM 3957 N N . GLU B 1 198 ? 28.416 28.119 -3.361 1.00 14.69 195 GLU B N 1
ATOM 3958 C CA . GLU B 1 198 ? 27.337 27.541 -4.159 1.00 19.75 195 GLU B CA 1
ATOM 3959 C C . GLU B 1 198 ? 26.071 28.393 -4.107 1.00 21.05 195 GLU B C 1
ATOM 3960 O O . GLU B 1 198 ? 25.366 28.535 -5.109 1.00 22.66 195 GLU B O 1
ATOM 3966 N N . ALA B 1 199 ? 25.778 28.950 -2.934 1.00 16.67 196 ALA B N 1
ATOM 3967 C CA . ALA B 1 199 ? 24.600 29.787 -2.791 1.00 17.84 196 ALA B CA 1
ATOM 3968 C C . ALA B 1 199 ? 24.759 31.046 -3.640 1.00 16.76 196 ALA B C 1
ATOM 3969 O O . ALA B 1 199 ? 23.821 31.457 -4.316 1.00 15.58 196 ALA B O 1
ATOM 3971 N N . LEU B 1 200 ? 25.959 31.634 -3.614 1.00 12.50 197 LEU B N 1
ATOM 3972 C CA . LEU B 1 200 ? 26.255 32.821 -4.404 1.00 12.95 197 LEU B CA 1
ATOM 3973 C C . LEU B 1 200 ? 25.986 32.590 -5.908 1.00 16.51 197 LEU B C 1
ATOM 3974 O O . LEU B 1 200 ? 25.383 33.435 -6.563 1.00 16.19 197 LEU B O 1
ATOM 3979 N N . ARG B 1 201 ? 26.446 31.458 -6.444 1.00 15.38 198 ARG B N 1
ATOM 3980 C CA . ARG B 1 201 ? 26.207 31.121 -7.850 1.00 17.92 198 ARG B CA 1
ATOM 3981 C C . ARG B 1 201 ? 24.706 31.056 -8.148 1.00 17.68 198 ARG B C 1
ATOM 3982 O O . ARG B 1 201 ? 24.255 31.526 -9.185 1.00 18.61 198 ARG B O 1
ATOM 3990 N N . LYS B 1 202 ? 23.934 30.480 -7.227 1.00 14.89 199 LYS B N 1
ATOM 3991 C CA . LYS B 1 202 ? 22.483 30.373 -7.412 1.00 18.70 199 LYS B CA 1
ATOM 3992 C C . LYS B 1 202 ? 21.761 31.726 -7.437 1.00 16.24 199 LYS B C 1
ATOM 3993 O O . LYS B 1 202 ? 20.860 31.935 -8.250 1.00 18.85 199 LYS B O 1
ATOM 3999 N N . VAL B 1 203 ? 22.139 32.623 -6.531 1.00 13.61 200 VAL B N 1
ATOM 4000 C CA . VAL B 1 203 ? 21.439 33.903 -6.365 1.00 13.44 200 VAL B CA 1
ATOM 4001 C C . VAL B 1 203 ? 22.044 35.070 -7.167 1.00 11.08 200 VAL B C 1
ATOM 4002 O O . VAL B 1 203 ? 21.635 36.217 -7.003 1.00 12.15 200 VAL B O 1
ATOM 4006 N N . ALA B 1 204 ? 23.023 34.755 -8.013 1.00 10.34 201 ALA B N 1
ATOM 4007 C CA . ALA B 1 204 ? 23.870 35.746 -8.678 1.00 11.13 201 ALA B CA 1
ATOM 4008 C C . ALA B 1 204 ? 23.104 36.914 -9.309 1.00 13.75 201 ALA B C 1
ATOM 4009 O O . ALA B 1 204 ? 23.475 38.066 -9.120 1.00 13.46 201 ALA B O 1
ATOM 4011 N N . ARG B 1 205 ? 22.034 36.622 -10.044 1.00 13.97 202 ARG B N 1
ATOM 4012 C CA . ARG B 1 205 ? 21.326 37.687 -10.754 1.00 13.32 202 ARG B CA 1
ATOM 4013 C C . ARG B 1 205 ? 20.714 38.749 -9.826 1.00 14.94 202 ARG B C 1
ATOM 4014 O O . ARG B 1 205 ? 20.386 39.851 -10.273 1.00 14.56 202 ARG B O 1
ATOM 4022 N N . TYR B 1 206 ? 20.546 38.416 -8.548 1.00 13.62 203 TYR B N 1
ATOM 4023 C CA . TYR B 1 206 ? 20.032 39.388 -7.575 1.00 13.79 203 TYR B CA 1
ATOM 4024 C C . TYR B 1 206 ? 21.051 40.102 -6.680 1.00 14.32 203 TYR B C 1
ATOM 4025 O O . TYR B 1 206 ? 20.661 40.945 -5.861 1.00 11.19 203 TYR B O 1
ATOM 4034 N N . VAL B 1 207 ? 22.337 39.764 -6.790 1.00 12.73 204 VAL B N 1
ATOM 4035 C CA . VAL B 1 207 ? 23.328 40.374 -5.898 1.00 10.77 204 VAL B CA 1
ATOM 4036 C C . VAL B 1 207 ? 23.533 41.849 -6.279 1.00 14.79 204 VAL B C 1
ATOM 4037 O O . VAL B 1 207 ? 23.805 42.143 -7.440 1.00 13.71 204 VAL B O 1
ATOM 4041 N N A ARG B 1 208 ? 23.266 42.768 -5.351 0.54 14.86 205 ARG B N 1
ATOM 4042 N N B ARG B 1 208 ? 23.271 42.766 -5.351 0.46 14.79 205 ARG B N 1
ATOM 4043 C CA A ARG B 1 208 ? 23.534 44.199 -5.572 0.54 15.05 205 ARG B CA 1
ATOM 4044 C CA B ARG B 1 208 ? 23.543 44.187 -5.591 0.46 15.03 205 ARG B CA 1
ATOM 4045 C C A ARG B 1 208 ? 24.695 44.814 -4.768 0.54 17.57 205 ARG B C 1
ATOM 4046 C C B ARG B 1 208 ? 24.659 44.834 -4.743 0.46 17.44 205 ARG B C 1
ATOM 4047 O O A ARG B 1 208 ? 25.198 45.894 -5.095 0.54 17.81 205 ARG B O 1
ATOM 4048 O O B ARG B 1 208 ? 25.102 45.954 -5.023 0.46 17.37 205 ARG B O 1
ATOM 4063 N N . SER B 1 209 ? 25.081 44.140 -3.691 1.00 13.77 206 SER B N 1
ATOM 4064 C CA . SER B 1 209 ? 26.110 44.641 -2.796 1.00 16.00 206 SER B CA 1
ATOM 4065 C C . SER B 1 209 ? 26.604 43.448 -1.999 1.00 16.44 206 SER B C 1
ATOM 4066 O O . SER B 1 209 ? 25.914 42.425 -1.925 1.00 16.68 206 SER B O 1
ATOM 4069 N N . ILE B 1 210 ? 27.793 43.553 -1.416 1.00 12.38 207 ILE B N 1
ATOM 4070 C CA . ILE B 1 210 ? 28.353 42.405 -0.705 1.00 15.08 207 ILE B CA 1
ATOM 4071 C C . ILE B 1 210 ? 29.082 42.799 0.570 1.00 20.43 207 ILE B C 1
ATOM 4072 O O . ILE B 1 210 ? 29.583 43.928 0.699 1.00 20.16 207 ILE B O 1
ATOM 4077 N N . HIS B 1 211 ? 29.107 41.865 1.519 1.00 14.88 208 HIS B N 1
ATOM 4078 C CA . HIS B 1 211 ? 29.981 41.979 2.678 1.00 17.42 208 HIS B CA 1
ATOM 4079 C C . HIS B 1 211 ? 31.122 40.981 2.624 1.00 18.76 208 HIS B C 1
ATOM 4080 O O . HIS B 1 211 ? 30.952 39.854 2.152 1.00 19.75 208 HIS B O 1
ATOM 4087 N N . CYS B 1 212 ? 32.289 41.420 3.089 1.00 18.02 209 CYS B N 1
ATOM 4088 C CA . CYS B 1 212 ? 33.425 40.546 3.317 1.00 16.88 209 CYS B CA 1
ATOM 4089 C C . CYS B 1 212 ? 33.563 40.314 4.819 1.00 21.43 209 CYS B C 1
ATOM 4090 O O . CYS B 1 212 ? 33.866 41.243 5.588 1.00 20.11 209 CYS B O 1
ATOM 4093 N N . LYS B 1 213 ? 33.317 39.071 5.218 1.00 17.16 210 LYS B N 1
ATOM 4094 C CA . LYS B 1 213 ? 33.344 38.656 6.616 1.00 15.95 210 LYS B CA 1
ATOM 4095 C C . LYS B 1 213 ? 33.644 37.170 6.543 1.00 17.63 210 LYS B C 1
ATOM 4096 O O . LYS B 1 213 ? 33.381 36.547 5.506 1.00 18.00 210 LYS B O 1
ATOM 4102 N N . ASP B 1 214 ? 34.197 36.599 7.612 1.00 15.74 211 ASP B N 1
ATOM 4103 C CA . ASP B 1 214 ? 34.601 35.192 7.590 1.00 16.04 211 ASP B CA 1
ATOM 4104 C C . ASP B 1 214 ? 34.140 34.514 8.873 1.00 18.18 211 ASP B C 1
ATOM 4105 O O . ASP B 1 214 ? 33.938 35.173 9.902 1.00 16.94 211 ASP B O 1
ATOM 4110 N N . ALA B 1 215 ? 33.957 33.200 8.818 1.00 15.71 212 ALA B N 1
ATOM 4111 C CA . ALA B 1 215 ? 33.439 32.486 9.980 1.00 16.69 212 ALA B CA 1
ATOM 4112 C C . ALA B 1 215 ? 33.823 31.023 9.912 1.00 18.02 212 ALA B C 1
ATOM 4113 O O . ALA B 1 215 ? 34.166 30.510 8.839 1.00 15.56 212 ALA B O 1
ATOM 4115 N N . LEU B 1 216 ? 33.737 30.360 11.060 1.00 16.47 213 LEU B N 1
ATOM 4116 C CA . LEU B 1 216 ? 33.911 28.916 11.173 1.00 16.75 213 LEU B CA 1
ATOM 4117 C C . LEU B 1 216 ? 32.559 28.247 11.413 1.00 21.51 213 LEU B C 1
ATOM 4118 O O . LEU B 1 216 ? 31.722 28.787 12.142 1.00 18.24 213 LEU B O 1
ATOM 4123 N N . TRP B 1 217 ? 32.356 27.067 10.825 1.00 23.30 214 TRP B N 1
ATOM 4124 C CA . TRP B 1 217 ? 31.143 26.272 11.044 1.00 23.16 214 TRP B CA 1
ATOM 4125 C C . TRP B 1 217 ? 31.071 25.780 12.486 1.00 25.49 214 TRP B C 1
ATOM 4126 O O . TRP B 1 217 ? 32.084 25.424 13.071 1.00 23.50 214 TRP B O 1
ATOM 4137 N N . ALA B 1 218 ? 29.866 25.730 13.042 1.00 20.01 215 ALA B N 1
ATOM 4138 C CA . ALA B 1 218 ? 29.626 25.003 14.287 1.00 23.90 215 ALA B CA 1
ATOM 4139 C C . ALA B 1 218 ? 29.845 23.506 14.032 1.00 24.72 215 ALA B C 1
ATOM 4140 O O . ALA B 1 218 ? 29.843 23.084 12.877 1.00 25.59 215 ALA B O 1
ATOM 4142 N N . PRO B 1 219 ? 30.030 22.690 15.097 1.00 29.79 216 PRO B N 1
ATOM 4143 C CA . PRO B 1 219 ? 30.096 21.233 14.879 1.00 33.93 216 PRO B CA 1
ATOM 4144 C C . PRO B 1 219 ? 28.842 20.742 14.150 1.00 38.98 216 PRO B C 1
ATOM 4145 O O . PRO B 1 219 ? 27.782 21.363 14.307 1.00 34.64 216 PRO B O 1
ATOM 4149 N N . VAL B 1 220 ? 28.966 19.671 13.365 1.00 40.12 217 VAL B N 1
ATOM 4150 C CA . VAL B 1 220 ? 27.893 19.214 12.474 1.00 42.96 217 VAL B CA 1
ATOM 4151 C C . VAL B 1 220 ? 26.537 19.068 13.172 1.00 41.10 217 VAL B C 1
ATOM 4152 O O . VAL B 1 220 ? 25.499 19.501 12.641 1.00 37.77 217 VAL B O 1
ATOM 4156 N N A ASN B 1 221 ? 26.532 18.471 14.360 0.52 39.53 218 ASN B N 1
ATOM 4157 N N B ASN B 1 221 ? 26.570 18.468 14.359 0.48 39.66 218 ASN B N 1
ATOM 4158 C CA A ASN B 1 221 ? 25.284 18.286 15.091 0.52 42.38 218 ASN B CA 1
ATOM 4159 C CA B ASN B 1 221 ? 25.390 18.273 15.187 0.48 42.65 218 ASN B CA 1
ATOM 4160 C C A ASN B 1 221 ? 24.775 19.570 15.753 0.52 42.78 218 ASN B C 1
ATOM 4161 C C B ASN B 1 221 ? 24.765 19.587 15.646 0.48 42.70 218 ASN B C 1
ATOM 4162 O O A ASN B 1 221 ? 23.673 19.592 16.304 0.52 44.82 218 ASN B O 1
ATOM 4163 O O B ASN B 1 221 ? 23.564 19.657 15.909 0.48 44.99 218 ASN B O 1
ATOM 4172 N N . GLU B 1 222 ? 25.590 20.623 15.742 1.00 39.48 219 GLU B N 1
ATOM 4173 C CA . GLU B 1 222 ? 25.151 21.920 16.262 1.00 37.46 219 GLU B CA 1
ATOM 4174 C C . GLU B 1 222 ? 24.721 22.967 15.229 1.00 32.26 219 GLU B C 1
ATOM 4175 O O . GLU B 1 222 ? 24.308 24.063 15.597 1.00 32.95 219 GLU B O 1
ATOM 4181 N N . ARG B 1 223 ? 24.825 22.649 13.944 1.00 31.76 220 ARG B N 1
ATOM 4182 C CA . ARG B 1 223 ? 24.552 23.650 12.913 1.00 34.23 220 ARG B CA 1
ATOM 4183 C C . ARG B 1 223 ? 23.074 24.027 12.865 1.00 36.65 220 ARG B C 1
ATOM 4184 O O . ARG B 1 223 ? 22.207 23.159 12.898 1.00 34.40 220 ARG B O 1
ATOM 4192 N N . GLY B 1 224 ? 22.799 25.330 12.817 1.00 34.89 221 GLY B N 1
ATOM 4193 C CA . GLY B 1 224 ? 21.439 25.823 12.913 1.00 33.32 221 GLY B CA 1
ATOM 4194 C C . GLY B 1 224 ? 20.935 25.894 14.346 1.00 37.48 221 GLY B C 1
ATOM 4195 O O . GLY B 1 224 ? 19.832 26.373 14.591 1.00 40.32 221 GLY B O 1
ATOM 4196 N N . LYS B 1 225 ? 21.740 25.414 15.291 1.00 37.17 222 LYS B N 1
ATOM 4197 C CA . LYS B 1 225 ? 21.372 25.391 16.711 1.00 38.15 222 LYS B CA 1
ATOM 4198 C C . LYS B 1 225 ? 22.259 26.343 17.513 1.00 38.14 222 LYS B C 1
ATOM 4199 O O . LYS B 1 225 ? 21.769 27.260 18.175 1.00 37.72 222 LYS B O 1
ATOM 4205 N N . SER B 1 226 ? 23.563 26.078 17.501 1.00 33.10 223 SER B N 1
ATOM 4206 C CA . SER B 1 226 ? 24.546 27.012 18.043 1.00 30.25 223 SER B CA 1
ATOM 4207 C C . SER B 1 226 ? 25.168 27.796 16.907 1.00 27.24 223 SER B C 1
ATOM 4208 O O . SER B 1 226 ? 25.379 27.249 15.821 1.00 28.05 223 SER B O 1
ATOM 4211 N N . TRP B 1 227 ? 25.446 29.076 17.148 1.00 22.84 224 TRP B N 1
ATOM 4212 C CA . TRP B 1 227 ? 26.144 29.905 16.175 1.00 23.08 224 TRP B CA 1
ATOM 4213 C C . TRP B 1 227 ? 27.486 29.290 15.811 1.00 20.70 224 TRP B C 1
ATOM 4214 O O . TRP B 1 227 ? 28.158 28.723 16.663 1.00 21.20 224 TRP B O 1
ATOM 4225 N N . GLY B 1 228 ? 27.911 29.470 14.566 1.00 21.08 225 GLY B N 1
ATOM 4226 C CA . GLY B 1 228 ? 29.312 29.279 14.232 1.00 20.98 225 GLY B CA 1
ATOM 4227 C C . GLY B 1 228 ? 30.103 30.437 14.832 1.00 23.11 225 GLY B C 1
ATOM 4228 O O . GLY B 1 228 ? 29.568 31.213 15.622 1.00 24.54 225 GLY B O 1
ATOM 4229 N N . GLN B 1 229 ? 31.373 30.566 14.469 1.00 21.58 226 GLN B N 1
ATOM 4230 C CA . GLN B 1 229 ? 32.233 31.593 15.071 1.00 19.99 226 GLN B CA 1
ATOM 4231 C C . GLN B 1 229 ? 32.841 32.527 14.032 1.00 19.92 226 GLN B C 1
ATOM 4232 O O . GLN B 1 229 ? 33.506 32.081 13.094 1.00 19.26 226 GLN B O 1
ATOM 4238 N N . GLU B 1 230 ? 32.659 33.822 14.229 1.00 18.49 227 GLU B N 1
ATOM 4239 C CA . GLU B 1 230 ? 33.266 34.802 13.347 1.00 21.62 227 GLU B CA 1
ATOM 4240 C C . GLU B 1 230 ? 34.766 34.867 13.609 1.00 21.63 227 GLU B C 1
ATOM 4241 O O . GLU B 1 230 ? 35.208 34.805 14.758 1.00 20.56 227 GLU B O 1
ATOM 4247 N N . VAL B 1 231 ? 35.560 34.965 12.550 1.00 19.34 228 VAL B N 1
ATOM 4248 C CA . VAL B 1 231 ? 37.005 35.073 12.726 1.00 20.61 228 VAL B CA 1
ATOM 4249 C C . VAL B 1 231 ? 37.529 36.100 11.738 1.00 22.78 228 VAL B C 1
ATOM 4250 O O . VAL B 1 231 ? 36.774 36.604 10.898 1.00 21.22 228 VAL B O 1
ATOM 4254 N N . ALA B 1 232 ? 38.830 36.370 11.810 1.00 23.27 229 ALA B N 1
ATOM 4255 C CA . ALA B 1 232 ? 39.454 37.353 10.949 1.00 21.44 229 ALA B CA 1
ATOM 4256 C C . ALA B 1 232 ? 39.324 36.921 9.493 1.00 22.15 229 ALA B C 1
ATOM 4257 O O . ALA B 1 232 ? 39.386 35.728 9.158 1.00 20.67 229 ALA B O 1
ATOM 4259 N N . LEU B 1 233 ? 39.140 37.913 8.639 1.00 19.25 230 LEU B N 1
ATOM 4260 C CA . LEU B 1 233 ? 38.992 37.716 7.213 1.00 20.48 230 LEU B CA 1
ATOM 4261 C C . LEU B 1 233 ? 40.148 36.873 6.660 1.00 24.30 230 LEU B C 1
ATOM 4262 O O . LEU B 1 233 ? 41.315 37.154 6.927 1.00 22.56 230 LEU B O 1
ATOM 4267 N N . GLY B 1 234 ? 39.824 35.817 5.917 1.00 21.20 231 GLY B N 1
ATOM 4268 C CA . GLY B 1 234 ? 40.852 34.946 5.370 1.00 21.23 231 GLY B CA 1
ATOM 4269 C C . GLY B 1 234 ? 41.247 33.754 6.234 1.00 23.97 231 GLY B C 1
ATOM 4270 O O . GLY B 1 234 ? 41.906 32.829 5.756 1.00 25.10 231 GLY B O 1
ATOM 4271 N N . THR B 1 235 ? 40.893 33.779 7.515 1.00 20.97 232 THR B N 1
ATOM 4272 C CA . THR B 1 235 ? 41.244 32.666 8.399 1.00 20.95 232 THR B CA 1
ATOM 4273 C C . THR B 1 235 ? 40.136 31.636 8.641 1.00 23.56 232 THR B C 1
ATOM 4274 O O . THR B 1 235 ? 40.358 30.642 9.339 1.00 21.60 232 THR B O 1
ATOM 4278 N N . GLY B 1 236 ? 38.949 31.877 8.086 1.00 22.59 233 GLY B N 1
ATOM 4279 C CA . GLY B 1 236 ? 37.799 31.022 8.338 1.00 23.79 233 GLY B CA 1
ATOM 4280 C C . GLY B 1 236 ? 37.457 30.073 7.199 1.00 23.16 233 GLY B C 1
ATOM 4281 O O . GLY B 1 236 ? 38.308 29.741 6.378 1.00 20.01 233 GLY B O 1
ATOM 4282 N N . ASP B 1 237 ? 36.202 29.640 7.153 1.00 17.97 234 ASP B N 1
ATOM 4283 C CA . ASP B 1 237 ? 35.784 28.610 6.219 1.00 17.62 234 ASP B CA 1
ATOM 4284 C C . ASP B 1 237 ? 35.172 29.181 4.939 1.00 20.35 234 ASP B C 1
ATOM 4285 O O . ASP B 1 237 ? 34.751 28.416 4.084 1.00 18.82 234 ASP B O 1
ATOM 4290 N N . VAL B 1 238 ? 35.092 30.506 4.805 1.00 18.38 235 VAL B N 1
ATOM 4291 C CA . VAL B 1 238 ? 34.541 31.074 3.563 1.00 17.90 235 VAL B CA 1
ATOM 4292 C C . VAL B 1 238 ? 35.384 30.731 2.312 1.00 18.92 235 VAL B C 1
ATOM 4293 O O . VAL B 1 238 ? 34.815 30.302 1.307 1.00 22.62 235 VAL B O 1
ATOM 4297 N N . GLY B 1 239 ? 36.719 30.768 2.389 1.00 17.62 236 GLY B N 1
ATOM 4298 C CA . GLY B 1 239 ? 37.491 30.766 1.153 1.00 18.14 236 GLY B CA 1
ATOM 4299 C C . GLY B 1 239 ? 37.454 32.114 0.405 1.00 22.26 236 GLY B C 1
ATOM 4300 O O . GLY B 1 239 ? 36.746 32.240 -0.603 1.00 20.79 236 GLY B O 1
ATOM 4317 N N . GLU B 1 241 ? 39.421 33.864 -1.520 1.00 20.87 238 GLU B N 1
ATOM 4318 C CA . GLU B 1 241 ? 39.758 33.847 -2.942 1.00 25.74 238 GLU B CA 1
ATOM 4319 C C . GLU B 1 241 ? 38.666 33.177 -3.796 1.00 20.19 238 GLU B C 1
ATOM 4320 O O . GLU B 1 241 ? 38.300 33.683 -4.846 1.00 20.31 238 GLU B O 1
ATOM 4326 N N . ALA B 1 242 ? 38.153 32.042 -3.336 1.00 18.80 239 ALA B N 1
ATOM 4327 C CA . ALA B 1 242 ? 37.066 31.363 -4.029 1.00 19.92 239 ALA B CA 1
ATOM 4328 C C . ALA B 1 242 ? 35.835 32.253 -4.115 1.00 22.03 239 ALA B C 1
ATOM 4329 O O . ALA B 1 242 ? 35.152 32.282 -5.137 1.00 20.16 239 ALA B O 1
ATOM 4331 N N . TYR B 1 243 ? 35.567 32.974 -3.032 1.00 20.13 240 TYR B N 1
ATOM 4332 C CA . TYR B 1 243 ? 34.451 33.915 -2.955 1.00 19.03 240 TYR B CA 1
ATOM 4333 C C . TYR B 1 243 ? 34.597 35.056 -3.966 1.00 18.13 240 TYR B C 1
ATOM 4334 O O . TYR B 1 243 ? 33.706 35.276 -4.792 1.00 16.61 240 TYR B O 1
ATOM 4343 N N . LEU B 1 244 ? 35.712 35.780 -3.901 1.00 18.21 241 LEU B N 1
ATOM 4344 C CA . LEU B 1 244 ? 35.924 36.919 -4.803 1.00 18.14 241 LEU B CA 1
ATOM 4345 C C . LEU B 1 244 ? 36.080 36.523 -6.287 1.00 14.78 241 LEU B C 1
ATOM 4346 O O . LEU B 1 244 ? 35.638 37.254 -7.174 1.00 16.76 241 LEU B O 1
ATOM 4351 N N . THR B 1 245 ? 36.729 35.398 -6.568 1.00 12.37 242 THR B N 1
ATOM 4352 C CA . THR B 1 245 ? 36.808 34.969 -7.965 1.00 15.97 242 THR B CA 1
ATOM 4353 C C . THR B 1 245 ? 35.415 34.630 -8.496 1.00 16.12 242 THR B C 1
ATOM 4354 O O . THR B 1 245 ? 35.113 34.899 -9.652 1.00 16.75 242 THR B O 1
ATOM 4358 N N . THR B 1 246 ? 34.561 34.060 -7.655 1.00 14.79 243 THR B N 1
ATOM 4359 C CA . THR B 1 246 ? 33.185 33.797 -8.078 1.00 16.01 243 THR B CA 1
ATOM 4360 C C . THR B 1 246 ? 32.419 35.096 -8.300 1.00 16.95 243 THR B C 1
ATOM 4361 O O . THR B 1 246 ? 31.662 35.212 -9.273 1.00 16.23 243 THR B O 1
ATOM 4365 N N . LEU B 1 247 ? 32.596 36.068 -7.399 1.00 14.94 244 LEU B N 1
ATOM 4366 C CA . LEU B 1 247 ? 31.989 37.388 -7.598 1.00 13.36 244 LEU B CA 1
ATOM 4367 C C . LEU B 1 247 ? 32.431 38.004 -8.916 1.00 14.03 244 LEU B C 1
ATOM 4368 O O . LEU B 1 247 ? 31.617 38.551 -9.661 1.00 14.32 244 LEU B O 1
ATOM 4373 N N . TRP B 1 248 ? 33.732 37.942 -9.192 1.00 13.20 245 TRP B N 1
ATOM 4374 C CA . TRP B 1 248 ? 34.250 38.478 -10.450 1.00 15.47 245 TRP B CA 1
ATOM 4375 C C . TRP B 1 248 ? 33.553 37.823 -11.650 1.00 16.71 245 TRP B C 1
ATOM 4376 O O . TRP B 1 248 ? 33.056 38.513 -12.558 1.00 19.66 245 TRP B O 1
ATOM 4387 N N . GLU B 1 249 ? 33.479 36.490 -11.628 1.00 14.95 246 GLU B N 1
ATOM 4388 C CA . GLU B 1 249 ? 32.868 35.729 -12.714 1.00 15.32 246 GLU B CA 1
ATOM 4389 C C . GLU B 1 249 ? 31.394 36.101 -12.977 1.00 18.40 246 GLU B C 1
ATOM 4390 O O . GLU B 1 249 ? 30.940 36.116 -14.119 1.00 14.51 246 GLU B O 1
ATOM 4396 N N . ILE B 1 250 ? 30.629 36.394 -11.930 1.00 13.19 247 ILE B N 1
ATOM 4397 C CA . ILE B 1 250 ? 29.218 36.715 -12.171 1.00 17.15 247 ILE B CA 1
ATOM 4398 C C . ILE B 1 250 ? 29.035 38.173 -12.625 1.00 17.57 247 ILE B C 1
ATOM 4399 O O . ILE B 1 250 ? 27.934 38.591 -12.958 1.00 21.04 247 ILE B O 1
ATOM 4404 N N . GLY B 1 251 ? 30.117 38.943 -12.623 1.00 16.22 248 GLY B N 1
ATOM 4405 C CA . GLY B 1 251 ? 30.052 40.314 -13.106 1.00 21.01 248 GLY B CA 1
ATOM 4406 C C . GLY B 1 251 ? 29.838 41.358 -12.025 1.00 23.55 248 GLY B C 1
ATOM 4407 O O . GLY B 1 251 ? 29.506 42.507 -12.336 1.00 22.42 248 GLY B O 1
ATOM 4408 N N . TYR B 1 252 ? 30.062 40.997 -10.761 1.00 20.40 249 TYR B N 1
ATOM 4409 C CA . TYR B 1 252 ? 29.905 41.988 -9.707 1.00 19.29 249 TYR B CA 1
ATOM 4410 C C . TYR B 1 252 ? 31.138 42.878 -9.687 1.00 18.45 249 TYR B C 1
ATOM 4411 O O . TYR B 1 252 ? 32.277 42.404 -9.608 1.00 17.26 249 TYR B O 1
ATOM 4420 N N . ARG B 1 253 ? 30.903 44.153 -9.965 1.00 18.91 250 ARG B N 1
ATOM 4421 C CA . ARG B 1 253 ? 31.943 45.182 -9.951 1.00 18.49 250 ARG B CA 1
ATOM 4422 C C . ARG B 1 253 ? 31.920 46.177 -8.782 1.00 21.65 250 ARG B C 1
ATOM 4423 O O . ARG B 1 253 ? 32.776 47.064 -8.707 1.00 18.24 250 ARG B O 1
ATOM 4431 N N . GLY B 1 254 ? 30.925 46.050 -7.906 1.00 21.08 251 GLY B N 1
ATOM 4432 C CA . GLY B 1 254 ? 30.661 47.060 -6.892 1.00 16.43 251 GLY B CA 1
ATOM 4433 C C . GLY B 1 254 ? 31.588 46.983 -5.687 1.00 17.41 251 GLY B C 1
ATOM 4434 O O . GLY B 1 254 ? 32.584 46.277 -5.718 1.00 18.93 251 GLY B O 1
ATOM 4435 N N . PRO B 1 255 ? 31.252 47.705 -4.601 1.00 15.62 252 PRO B N 1
ATOM 4436 C CA . PRO B 1 255 ? 32.177 47.776 -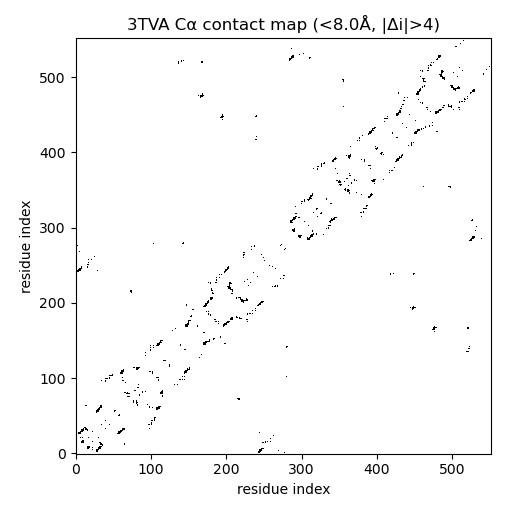3.465 1.00 12.46 252 PRO B CA 1
ATOM 4437 C C . PRO B 1 255 ? 32.337 46.471 -2.693 1.00 16.17 252 PRO B C 1
ATOM 4438 O O . PRO B 1 255 ? 31.391 45.671 -2.616 1.00 16.87 252 PRO B O 1
ATOM 4442 N N . LEU B 1 256 ? 33.518 46.272 -2.105 1.00 12.52 253 LEU B N 1
ATOM 4443 C CA . LEU B 1 256 ? 33.701 45.160 -1.183 1.00 16.66 253 LEU B CA 1
ATOM 4444 C C . LEU B 1 256 ? 33.666 45.739 0.226 1.00 19.68 253 LEU B C 1
ATOM 4445 O O . LEU B 1 256 ? 34.657 46.308 0.691 1.00 20.18 253 LEU B O 1
ATOM 4450 N N . THR B 1 257 ? 32.562 45.518 0.937 1.00 18.53 254 THR B N 1
ATOM 4451 C CA . THR B 1 257 ? 32.374 46.163 2.226 1.00 16.94 254 THR B CA 1
ATOM 4452 C C . THR B 1 257 ? 32.768 45.216 3.341 1.00 21.26 254 THR B C 1
ATOM 4453 O O . THR B 1 257 ? 32.152 44.161 3.523 1.00 19.17 254 THR B O 1
ATOM 4457 N N . ILE B 1 258 ? 33.815 45.593 4.068 1.00 17.13 255 ILE B N 1
ATOM 4458 C CA . ILE B 1 258 ? 34.245 44.839 5.238 1.00 18.94 255 ILE B CA 1
ATOM 4459 C C . ILE B 1 258 ? 33.238 44.975 6.367 1.00 21.37 255 ILE B C 1
ATOM 4460 O O . ILE B 1 258 ? 32.804 46.084 6.703 1.00 23.41 255 ILE B O 1
ATOM 4465 N N . GLU B 1 259 ? 32.873 43.850 6.962 1.00 21.18 256 GLU B N 1
ATOM 4466 C CA . GLU B 1 259 ? 32.028 43.880 8.144 1.00 26.24 256 GLU B CA 1
ATOM 4467 C C . GLU B 1 259 ? 32.687 43.098 9.259 1.00 29.15 256 GLU B C 1
ATOM 4468 O O . GLU B 1 259 ? 33.104 41.958 9.057 1.00 28.83 256 GLU B O 1
ATOM 4474 N N . ARG B 1 260 ? 32.771 43.725 10.429 1.00 30.77 257 ARG B N 1
ATOM 4475 C CA . ARG B 1 260 ? 33.539 43.230 11.568 1.00 40.96 257 ARG B CA 1
ATOM 4476 C C . ARG B 1 260 ? 32.976 43.834 12.841 1.00 48.88 257 ARG B C 1
ATOM 4477 O O . ARG B 1 260 ? 32.272 44.834 12.786 1.00 53.59 257 ARG B O 1
ATOM 4485 N N . GLU B 1 261 ? 33.292 43.257 13.993 0.90 57.32 258 GLU B N 1
ATOM 4486 C CA . GLU B 1 261 ? 32.972 43.934 15.250 0.90 62.50 258 GLU B CA 1
ATOM 4487 C C . GLU B 1 261 ? 33.917 45.117 15.471 0.90 60.87 258 GLU B C 1
ATOM 4488 O O . GLU B 1 261 ? 35.131 45.003 15.277 0.90 56.83 258 GLU B O 1
ATOM 4494 N N . LYS B 1 270 ? 41.699 50.163 13.683 1.00 83.37 267 LYS B N 1
ATOM 4495 C CA . LYS B 1 270 ? 42.766 50.368 12.711 1.00 82.31 267 LYS B CA 1
ATOM 4496 C C . LYS B 1 270 ? 43.707 49.159 12.665 1.00 83.82 267 LYS B C 1
ATOM 4497 O O . LYS B 1 270 ? 44.556 49.049 11.783 1.00 82.54 267 LYS B O 1
ATOM 4503 N N . LYS B 1 271 ? 43.564 48.261 13.633 1.00 83.19 268 LYS B N 1
ATOM 4504 C CA . LYS B 1 271 ? 44.465 47.117 13.747 1.00 83.72 268 LYS B CA 1
ATOM 4505 C C . LYS B 1 271 ? 44.069 45.942 12.838 1.00 77.27 268 LYS B C 1
ATOM 4506 O O . LYS B 1 271 ? 44.813 45.556 11.933 1.00 75.96 268 LYS B O 1
ATOM 4512 N N . ASP B 1 272 ? 42.896 45.381 13.104 0.80 71.68 269 ASP B N 1
ATOM 4513 C CA . ASP B 1 272 ? 42.354 44.230 12.397 0.80 62.17 269 ASP B CA 1
ATOM 4514 C C . ASP B 1 272 ? 41.894 44.695 11.016 0.80 49.94 269 ASP B C 1
ATOM 4515 O O . ASP B 1 272 ? 41.754 43.902 10.058 0.80 42.97 269 ASP B O 1
ATOM 4520 N N . LEU B 1 273 ? 41.698 46.008 10.927 1.00 45.35 270 LEU B N 1
ATOM 4521 C CA . LEU B 1 273 ? 41.348 46.677 9.679 1.00 39.80 270 LEU B CA 1
ATOM 4522 C C . LEU B 1 273 ? 42.533 46.635 8.706 1.00 35.99 270 LEU B C 1
ATOM 4523 O O . LEU B 1 273 ? 42.363 46.384 7.513 1.00 35.34 270 LEU B O 1
ATOM 4528 N N . ALA B 1 274 ? 43.738 46.875 9.220 1.00 35.38 271 ALA B N 1
ATOM 4529 C CA . ALA B 1 274 ? 44.936 46.855 8.378 1.00 37.19 271 ALA B CA 1
ATOM 4530 C C . ALA B 1 274 ? 45.119 45.498 7.683 1.00 36.48 271 ALA B C 1
ATOM 4531 O O . ALA B 1 274 ? 45.448 45.435 6.499 1.00 37.95 271 ALA B O 1
ATOM 4533 N N . SER B 1 275 ? 44.892 44.417 8.423 1.00 32.90 272 SER B N 1
ATOM 4534 C CA . SER B 1 275 ? 45.040 43.073 7.880 1.00 34.48 272 SER B CA 1
ATOM 4535 C C . SER B 1 275 ? 43.988 42.754 6.801 1.00 32.26 272 SER B C 1
ATOM 4536 O O . SER B 1 275 ? 44.306 42.176 5.752 1.00 32.69 272 SER B O 1
ATOM 4539 N N . ALA B 1 276 ? 42.738 43.130 7.055 1.00 27.92 273 ALA B N 1
ATOM 4540 C CA . ALA B 1 276 ? 41.671 42.937 6.071 1.00 25.53 273 ALA B CA 1
ATOM 4541 C C . ALA B 1 276 ? 41.914 43.755 4.792 1.00 23.84 273 ALA B C 1
ATOM 4542 O O . ALA B 1 276 ? 41.713 43.254 3.687 1.00 21.35 273 ALA B O 1
ATOM 4544 N N . LEU B 1 277 ? 42.333 45.008 4.955 1.00 26.55 274 LEU B N 1
ATOM 4545 C CA . LEU B 1 277 ? 42.627 45.878 3.820 1.00 30.84 274 LEU B CA 1
ATOM 4546 C C . LEU B 1 277 ? 43.740 45.304 2.953 1.00 30.05 274 LEU B C 1
ATOM 4547 O O . LEU B 1 277 ? 43.639 45.288 1.734 1.00 29.86 274 LEU B O 1
ATOM 4552 N N . GLU B 1 278 ? 44.800 44.833 3.590 1.00 30.04 275 GLU B N 1
ATOM 4553 C CA . GLU B 1 278 ? 45.911 44.230 2.866 1.00 33.04 275 GLU B CA 1
ATOM 4554 C C . GLU B 1 278 ? 45.444 42.992 2.090 1.00 32.82 275 GLU B C 1
ATOM 4555 O O . GLU B 1 278 ? 45.776 42.831 0.913 1.00 27.56 275 GLU B O 1
ATOM 4561 N N . LEU B 1 279 ? 44.655 42.135 2.741 1.00 28.51 276 LEU B N 1
ATOM 4562 C CA . LEU B 1 279 ? 44.156 40.929 2.092 1.00 27.66 276 LEU B CA 1
ATOM 4563 C C . LEU B 1 279 ? 43.264 41.251 0.876 1.00 26.62 276 LEU B C 1
ATOM 4564 O O . LEU B 1 279 ? 43.418 40.659 -0.202 1.00 22.43 276 LEU B O 1
ATOM 4569 N N . LEU B 1 280 ? 42.329 42.177 1.048 1.00 23.58 277 LEU B N 1
ATOM 4570 C CA . LEU B 1 280 ? 41.389 42.485 -0.035 1.00 22.87 277 LEU B CA 1
ATOM 4571 C C . LEU B 1 280 ? 42.064 43.236 -1.188 1.00 23.79 277 LEU B C 1
ATOM 4572 O O . LEU B 1 280 ? 41.753 43.003 -2.355 1.00 23.41 277 LEU B O 1
ATOM 4577 N N . THR B 1 281 ? 42.984 44.133 -0.847 1.00 21.93 278 THR B N 1
ATOM 4578 C CA . THR B 1 281 ? 43.746 44.894 -1.834 1.00 29.35 278 THR B CA 1
ATOM 4579 C C . THR B 1 281 ? 44.568 43.955 -2.707 1.00 27.99 278 THR B C 1
ATOM 4580 O O . THR B 1 281 ? 44.658 44.132 -3.922 1.00 27.67 278 THR B O 1
ATOM 4584 N N . GLY B 1 282 ? 45.151 42.945 -2.073 1.00 25.16 279 GLY B N 1
ATOM 4585 C CA . GLY B 1 282 ? 45.945 41.951 -2.773 1.00 25.70 279 GLY B CA 1
ATOM 4586 C C . GLY B 1 282 ? 45.091 41.073 -3.674 1.00 23.49 279 GLY B C 1
ATOM 4587 O O . GLY B 1 282 ? 45.476 40.781 -4.798 1.00 24.99 279 GLY B O 1
ATOM 4588 N N . LEU B 1 283 ? 43.937 40.634 -3.187 1.00 20.12 280 LEU B N 1
ATOM 4589 C CA . LEU B 1 283 ? 43.063 39.808 -4.017 1.00 20.00 280 LEU B CA 1
ATOM 4590 C C . LEU B 1 283 ? 42.491 40.635 -5.177 1.00 23.35 280 LEU B C 1
ATOM 4591 O O . LEU B 1 283 ? 42.359 40.142 -6.301 1.00 22.08 280 LEU B O 1
ATOM 4596 N N . ARG B 1 284 ? 42.155 41.891 -4.911 1.00 21.04 281 ARG B N 1
ATOM 4597 C CA . ARG B 1 284 ? 41.651 42.757 -5.978 1.00 23.65 281 ARG B CA 1
ATOM 4598 C C . ARG B 1 284 ? 42.701 42.950 -7.065 1.00 24.39 281 ARG B C 1
ATOM 4599 O O . ARG B 1 284 ? 42.388 42.892 -8.250 1.00 24.82 281 ARG B O 1
ATOM 4607 N N . LYS B 1 285 ? 43.944 43.197 -6.662 1.00 23.24 282 LYS B N 1
ATOM 4608 C CA . LYS B 1 285 ? 44.998 43.399 -7.647 1.00 27.30 282 LYS B CA 1
ATOM 4609 C C . LYS B 1 285 ? 45.169 42.168 -8.543 1.00 29.75 282 LYS B C 1
ATOM 4610 O O . LYS B 1 285 ? 45.334 42.287 -9.749 1.00 28.62 282 LYS B O 1
ATOM 4616 N N . LYS B 1 286 ? 45.107 40.986 -7.944 1.00 30.32 283 LYS B N 1
ATOM 4617 C CA . LYS B 1 286 ? 45.259 39.742 -8.687 1.00 30.93 283 LYS B CA 1
ATOM 4618 C C . LYS B 1 286 ? 44.049 39.455 -9.584 1.00 30.09 283 LYS B C 1
ATOM 4619 O O . LYS B 1 286 ? 44.193 39.132 -10.757 1.00 35.98 283 LYS B O 1
ATOM 4625 N N . ILE B 1 287 ? 42.856 39.542 -9.010 1.00 25.33 284 ILE B N 1
ATOM 4626 C CA . ILE B 1 287 ? 41.631 39.199 -9.726 1.00 24.90 284 ILE B CA 1
ATOM 4627 C C . ILE B 1 287 ? 41.102 40.284 -10.680 1.00 28.84 284 ILE B C 1
ATOM 4628 O O . ILE B 1 287 ? 40.753 39.995 -11.818 1.00 30.72 284 ILE B O 1
ATOM 4633 N N . ALA B 1 288 ? 41.013 41.518 -10.188 1.00 29.37 285 ALA B N 1
ATOM 4634 C CA . ALA B 1 288 ? 40.442 42.636 -10.946 1.00 34.10 285 ALA B CA 1
ATOM 4635 C C . ALA B 1 288 ? 41.478 43.469 -11.678 1.00 43.46 285 ALA B C 1
ATOM 4636 O O . ALA B 1 288 ? 41.131 44.351 -12.463 1.00 47.00 285 ALA B O 1
ATOM 4638 N N . ASN B 1 289 ? 42.749 43.191 -11.396 0.77 51.67 286 ASN B N 1
ATOM 4639 C CA . ASN B 1 289 ? 43.874 43.984 -11.890 0.77 58.05 286 ASN B CA 1
ATOM 4640 C C . ASN B 1 289 ? 43.812 45.480 -11.539 0.77 62.96 286 ASN B C 1
ATOM 4641 O O . ASN B 1 289 ? 44.129 46.343 -12.363 0.77 63.85 286 ASN B O 1
ATOM 4646 N N . CYS B 1 290 ? 43.402 45.774 -10.307 1.00 65.82 287 CYS B N 1
ATOM 4647 C CA . CYS B 1 290 ? 43.438 47.136 -9.778 1.00 69.51 287 CYS B CA 1
ATOM 4648 C C . CYS B 1 290 ? 43.414 47.126 -8.252 1.00 67.21 287 CYS B C 1
ATOM 4649 O O . CYS B 1 290 ? 44.059 47.951 -7.608 1.00 70.26 287 CYS B O 1
#

InterPro domains:
  IPR013022 Xylose isomerase-like, TIM barrel domain [PF01261] (25-275)
  IPR036237 Xylose isomerase-like superfamily [SSF51658] (9-277)
  IPR050312 IolE/XylA/MocC-like [PTHR12110] (3-267)

Radius of gyration: 24.24 Å; Cα contacts (8 Å, |Δi|>4): 1194; chains: 2; bounding box: 53×53×65 Å

Solvent-accessible surface area: 22771 Å² total

B-factor: mean 29.96, std 14.09, range [7.92, 95.63]

Sequence (552 aa):
PYWPIGVFTTSVDAGLGVHLEVAQDDLKVPTVQVHAPHPHHTRTREHAQAFRRAKCDDAAGIQVTVIFGGFDDGESYADIPTTARRTVGLVPLETRASSRVAEKEISDFASWVGCPAIGLLHHIGFFVPESSSPDDYSSELVRRVTQDLLTHAANHGQAVHLETGQESADHHL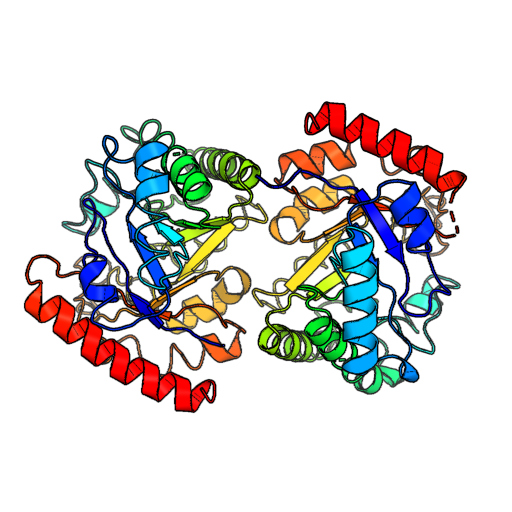LEFIEEDVNRRPNLGINFDPANILYGTGNPIEALRKVARYVRRSIHCKDALWAPVNNERGKSWGQEVALGTGDVGEAYLTTTLWEIGYRGPLTIEREIPHDPVQQKKDLASALELLTGLRKKIANCHKPYWPIGVFTSVDAGLGVHHLEVAQDLKVPTVQVHAPHHPHTRTREHAQAFRAKCDAAGIQVTVIFGGFDGESYADIPTTARRTVGLVPLETRASRVAEKEISDFASWVGCPAIGLLHHIGFFVPESSSPDDYSELVRRVTQDLLTHAANHGQAVHLETGQQEESADHHLLEFIEEDVNRRPNLGINFDPANILYGTGNPIEALRKVARYVRRSIHCKDALWAPVNNERGKSWGQEVALGTGDVGEAYLTTLWEIGYRGPLTIEREKKDLASALELLTGLRKKIANC